Protein AF-0000000085125770 (afdb_homodimer)

Radius of gyration: 24.15 Å; Cα contacts (8 Å, |Δi|>4): 2231; chains: 2; bounding box: 53×68×69 Å

Secondary structure (DSSP, 8-state):
---TTS----GGGSTT-EEEEEEETTTTEEEEEEEEEEEEEEEEEE-SSS--EES-GGGSTTSS--EEEEEEEESSGGGGGGHHHHHHHHHHHTT-SEE-SSSEE----EEE---TTSS-TT----HHHHHHHHHT-BSSPPP-BSSGGGTT-EE--TT-GGG-EE-EEEEEEEEETTEEEEEEEEE--SSEEE-TTT--EEE-PBPTTSSSB--HHHHHHTTPPPPP--TTSB-EEEEEEESS---HHHHHHHHHHHHHHHHHHEES-S-TTB--EEEEEE----SS---HHHHHHHHHHHHHHHHHHHHHS---EE-TT--EE--HHHHHHT--/---TTS----GGGSTT-EEEEEEETTTTEEEEEEEEEEEEEEEEEE-SSS--EES-GGGSTTSS--EEEEEEEESSGGGGGGHHHHHHHHHHHTT-SEE-SSSEE----EEE---TTSS-TT----HHHHHHHHHT-BSSPPP-BSSGGGTT-EE--TT-GGG-EE-EEEEEEEEETTEEEEEEEEE--SSEEE-TTT--EEE-PBPTTSSSB--HHHHHHTTPPPPP--TTSB-EEEEEEESS---HHHHHHHHHHHHHHHHHHEES-S-TTB--EEEEEE----SS---HHHHHHHHHHHHHHHHHHHHHS---EE-TT--EE--HHHHHTT--

Organism: Delftia acidovorans (strain DSM 14801 / SPH-1) (NCBI:txid398578)

pLDDT: mean 94.51, std 9.27, range [26.94, 98.94]

Structure (mmCIF, N/CA/C/O backbone):
data_AF-0000000085125770-model_v1
#
loop_
_entity.id
_entity.type
_entity.pdbx_description
1 polymer 'Peptidase S58 DmpA'
#
loop_
_atom_site.group_PDB
_atom_site.id
_atom_site.type_symbol
_atom_site.label_atom_id
_atom_site.label_alt_id
_atom_site.label_comp_id
_atom_site.label_asym_id
_atom_site.label_entity_id
_atom_site.label_seq_id
_atom_site.pdbx_PDB_ins_code
_atom_site.Cartn_x
_atom_site.Cartn_y
_atom_site.Cartn_z
_atom_site.occupancy
_atom_site.B_iso_or_equiv
_atom_site.auth_seq_id
_atom_site.auth_comp_id
_atom_site.auth_asym_id
_atom_site.auth_atom_id
_atom_site.pdbx_PDB_model_num
ATOM 1 N N . MET A 1 1 ? 13.734 -2.236 18.234 1 26.94 1 MET A N 1
ATOM 2 C CA . MET A 1 1 ? 12.617 -1.308 18.125 1 26.94 1 MET A CA 1
ATOM 3 C C . MET A 1 1 ? 13.094 0.136 18.234 1 26.94 1 MET A C 1
ATOM 5 O O . MET A 1 1 ? 13.875 0.471 19.109 1 26.94 1 MET A O 1
ATOM 9 N N . PRO A 1 2 ? 13.25 0.924 17.25 1 35.31 2 PRO A N 1
ATOM 10 C CA . PRO A 1 2 ? 13.672 2.18 17.875 1 35.31 2 PRO A CA 1
ATOM 11 C C . PRO A 1 2 ? 12.938 2.451 19.188 1 35.31 2 PRO A C 1
ATOM 13 O O . PRO A 1 2 ? 11.789 2.02 19.359 1 35.31 2 PRO A O 1
ATOM 16 N N . SER A 1 3 ? 13.43 2.473 20.281 1 34.69 3 SER A N 1
ATOM 17 C CA . SER A 1 3 ? 12.875 2.85 21.578 1 34.69 3 SER A CA 1
ATOM 18 C C . SER A 1 3 ? 11.859 3.977 21.438 1 34.69 3 SER A C 1
ATOM 20 O O . SER A 1 3 ? 12.07 4.918 20.672 1 34.69 3 SER A O 1
ATOM 22 N N . THR A 1 4 ? 10.484 3.785 21.578 1 41.53 4 THR A N 1
ATOM 23 C CA . THR A 1 4 ? 9.555 4.863 21.875 1 41.53 4 THR A CA 1
ATOM 24 C C . THR A 1 4 ? 10.281 6.055 22.484 1 41.53 4 THR A C 1
ATOM 26 O O . THR A 1 4 ? 9.727 7.148 22.578 1 41.53 4 THR A O 1
ATOM 29 N N . ASP A 1 5 ? 11.367 5.75 23.078 1 47.06 5 ASP A N 1
ATOM 30 C CA . ASP A 1 5 ? 12.055 6.762 23.875 1 47.06 5 ASP A CA 1
ATOM 31 C C . ASP A 1 5 ? 12.883 7.691 22.984 1 47.06 5 ASP A C 1
ATOM 33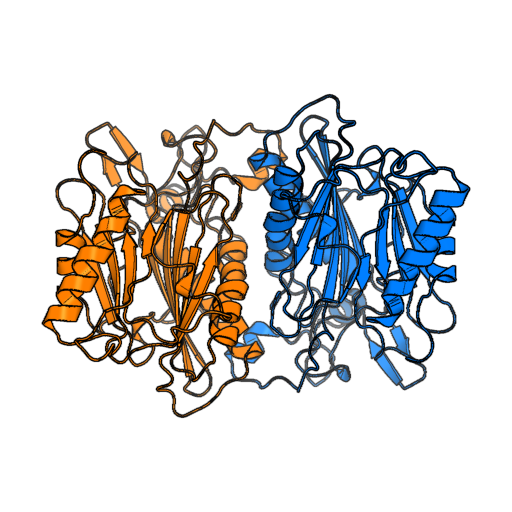 O O . ASP A 1 5 ? 13.398 8.711 23.453 1 47.06 5 ASP A O 1
ATOM 37 N N . SER A 1 6 ? 13.055 7.215 21.641 1 63.78 6 SER A N 1
ATOM 38 C CA . SER A 1 6 ? 13.93 8.047 20.828 1 63.78 6 SER A CA 1
ATOM 39 C C . SER A 1 6 ? 13.141 9.148 20.109 1 63.78 6 SER A C 1
ATOM 41 O O . SER A 1 6 ? 11.938 9.008 19.906 1 63.78 6 SER A O 1
ATOM 43 N N . ASP A 1 7 ? 13.57 10.297 20.078 1 82.44 7 ASP A N 1
ATOM 44 C CA . ASP A 1 7 ? 13.039 11.461 19.375 1 82.44 7 ASP A CA 1
ATOM 45 C C . ASP A 1 7 ? 12.523 11.086 18 1 82.44 7 ASP A C 1
ATOM 47 O O . ASP A 1 7 ? 13.297 10.727 17.109 1 82.44 7 ASP A O 1
ATOM 51 N N . PRO A 1 8 ? 11.133 11.039 17.875 1 91.06 8 PRO A N 1
ATOM 52 C CA . PRO A 1 8 ? 10.578 10.648 16.578 1 91.06 8 PRO A CA 1
ATOM 53 C C . PRO A 1 8 ? 10.898 11.648 15.469 1 91.06 8 PRO A C 1
ATOM 55 O O . PRO A 1 8 ? 10.578 11.414 14.297 1 91.06 8 PRO A O 1
ATOM 58 N N . GLY A 1 9 ? 11.539 12.766 15.883 1 96.62 9 GLY A N 1
ATOM 59 C CA . GLY A 1 9 ? 11.789 13.812 14.906 1 96.62 9 GLY A CA 1
ATOM 60 C C . GLY A 1 9 ? 10.523 14.492 14.43 1 96.62 9 GLY A C 1
ATOM 61 O O . GLY A 1 9 ? 9.508 14.484 15.117 1 96.62 9 GLY A O 1
ATOM 62 N N . SER A 1 10 ? 10.664 15.328 13.422 1 98.56 10 SER A N 1
ATOM 63 C CA . SER A 1 10 ? 9.555 16.031 12.781 1 98.56 10 SER A CA 1
ATOM 64 C C . SER A 1 10 ? 9.883 16.391 11.336 1 98.56 10 SER A C 1
ATOM 66 O O . SER A 1 10 ? 11.047 16.406 10.945 1 98.56 10 SER A O 1
ATOM 68 N N . ILE A 1 11 ? 8.859 16.625 10.602 1 98.88 11 ILE A N 1
ATOM 69 C CA . ILE A 1 11 ? 9.023 16.953 9.195 1 98.88 11 ILE A CA 1
ATOM 70 C C . ILE A 1 11 ? 9.836 18.234 9.062 1 98.88 11 ILE A C 1
ATOM 72 O O . ILE A 1 11 ? 10.547 18.438 8.07 1 98.88 11 ILE A O 1
ATOM 76 N N . THR A 1 12 ? 9.852 19.094 10.039 1 98.88 12 THR A N 1
ATOM 77 C CA . THR A 1 12 ? 10.539 20.375 9.961 1 98.88 12 THR A CA 1
ATOM 78 C C . THR A 1 12 ? 12.039 20.188 10.141 1 98.88 12 THR A C 1
ATOM 80 O O . THR A 1 12 ? 12.805 21.156 10.023 1 98.88 12 THR A O 1
ATOM 83 N N . ARG A 1 13 ? 12.445 18.969 10.43 1 98.69 13 ARG A N 1
ATOM 84 C CA . ARG A 1 13 ? 13.875 18.688 10.406 1 98.69 13 ARG A CA 1
ATOM 85 C C . ARG A 1 13 ? 14.406 18.609 8.977 1 98.69 13 ARG A C 1
ATOM 87 O O . ARG A 1 13 ? 15.617 18.625 8.758 1 98.69 13 ARG A O 1
ATOM 94 N N . VAL A 1 14 ? 13.562 18.469 8.023 1 98.88 14 VAL A N 1
ATOM 95 C CA . VAL A 1 14 ? 13.953 18.547 6.621 1 98.88 14 VAL A CA 1
ATOM 96 C C . VAL A 1 14 ? 14.305 20 6.266 1 98.88 14 VAL A C 1
ATOM 98 O O . VAL A 1 14 ? 13.477 20.891 6.43 1 98.88 14 VAL A O 1
ATOM 101 N N . GLN A 1 15 ? 15.453 20.203 5.758 1 98.69 15 GLN A N 1
ATOM 102 C CA . GLN A 1 15 ? 15.875 21.562 5.418 1 98.69 15 GLN A CA 1
ATOM 103 C C . GLN A 1 15 ? 14.922 22.203 4.422 1 98.69 15 GLN A C 1
ATOM 105 O O . GLN A 1 15 ? 14.602 21.609 3.389 1 98.69 15 GLN A O 1
ATOM 110 N N . GLY A 1 16 ? 14.445 23.422 4.773 1 98.81 16 GLY A N 1
ATOM 111 C CA . GLY A 1 16 ? 13.625 24.188 3.85 1 98.81 16 GLY A CA 1
ATOM 112 C C . GLY A 1 16 ? 12.133 24 4.078 1 98.81 16 GLY A C 1
ATOM 113 O O . GLY A 1 16 ? 11.312 24.625 3.398 1 98.81 16 GLY A O 1
ATOM 114 N N . ILE A 1 17 ? 11.773 23.188 5.098 1 98.94 17 ILE A N 1
ATOM 115 C CA . ILE A 1 17 ? 10.367 22.891 5.332 1 98.94 17 ILE A CA 1
ATOM 116 C C . ILE A 1 17 ? 9.883 23.625 6.578 1 98.94 17 ILE A C 1
ATOM 118 O O . ILE A 1 17 ? 10.562 23.641 7.605 1 98.94 17 ILE A O 1
ATOM 122 N N . GLU A 1 18 ? 8.781 24.266 6.461 1 98.94 18 GLU A N 1
ATOM 123 C CA . GLU A 1 18 ? 8.07 24.891 7.578 1 98.94 18 GLU A CA 1
ATOM 124 C C . GLU A 1 18 ? 6.641 24.359 7.68 1 98.94 18 GLU A C 1
ATOM 126 O O . GLU A 1 18 ? 6.055 23.938 6.68 1 98.94 18 GLU A O 1
ATOM 131 N N . VAL A 1 19 ? 6.117 24.312 8.891 1 98.94 19 VAL A N 1
ATOM 132 C CA . VAL A 1 19 ? 4.742 23.875 9.102 1 98.94 19 VAL A CA 1
ATOM 133 C C . VAL A 1 19 ? 3.98 24.922 9.906 1 98.94 19 VAL A C 1
ATOM 135 O O . VAL A 1 19 ? 4.527 25.516 10.836 1 98.94 19 VAL A O 1
ATOM 138 N N . GLY A 1 20 ? 2.793 25.219 9.531 1 98.94 20 GLY A N 1
ATOM 139 C CA . GLY A 1 20 ? 1.878 26.062 10.273 1 98.94 20 GLY A CA 1
ATOM 140 C C . GLY A 1 20 ? 0.488 25.469 10.406 1 98.94 20 GLY A C 1
ATOM 141 O O . GLY A 1 20 ? -0.023 24.859 9.469 1 98.94 20 GLY A O 1
ATOM 142 N N . HIS A 1 21 ? -0.118 25.688 11.57 1 98.88 21 HIS A N 1
ATOM 143 C CA . HIS A 1 21 ? -1.481 25.25 11.836 1 98.88 21 HIS A CA 1
ATOM 144 C C . HIS A 1 21 ? -2.422 26.422 12.023 1 98.88 21 HIS A C 1
ATOM 146 O O . HIS A 1 21 ? -2.02 27.469 12.539 1 98.88 21 HIS A O 1
ATOM 152 N N . HIS A 1 22 ? -3.607 26.281 11.57 1 98.88 22 HIS A N 1
ATOM 153 C CA . HIS A 1 22 ? -4.75 27.031 12.062 1 98.88 22 HIS A CA 1
ATOM 154 C C . HIS A 1 22 ? -5.828 26.109 12.617 1 98.88 22 HIS A C 1
ATOM 156 O O . HIS A 1 22 ? -6.312 25.219 11.922 1 98.88 22 HIS A O 1
ATOM 162 N N . THR A 1 23 ? -6.148 26.297 13.859 1 98.56 23 THR A N 1
ATOM 163 C CA . THR A 1 23 ? -7.215 25.547 14.523 1 98.56 23 THR A CA 1
ATOM 164 C C . THR A 1 23 ? -8.398 26.469 14.844 1 98.56 23 THR A C 1
ATOM 166 O O . THR A 1 23 ? -8.234 27.484 15.516 1 98.56 23 THR A O 1
ATOM 169 N N . ASP A 1 24 ? -9.586 26.078 14.328 1 96.5 24 ASP A N 1
ATOM 170 C CA . ASP A 1 24 ? -10.766 26.906 14.531 1 96.5 24 ASP A CA 1
ATOM 171 C C . ASP A 1 24 ? -11.312 26.75 15.953 1 96.5 24 ASP A C 1
ATOM 173 O O . ASP A 1 24 ? -11.578 25.625 16.391 1 96.5 24 ASP A O 1
ATOM 177 N N . ALA A 1 25 ? -11.586 27.75 16.688 1 90 25 ALA A N 1
ATOM 178 C CA . ALA A 1 25 ? -12.008 27.719 18.078 1 90 25 ALA A CA 1
ATOM 179 C C . ALA A 1 25 ? -13.5 27.453 18.203 1 90 25 ALA A C 1
ATOM 181 O O . ALA A 1 25 ? -13.992 27.094 19.281 1 90 25 ALA A O 1
ATOM 182 N N . ARG A 1 26 ? -14.242 27.609 17.156 1 93.5 26 ARG A N 1
ATOM 183 C CA . ARG A 1 26 ? -15.695 27.531 17.219 1 93.5 26 ARG A CA 1
ATOM 184 C C . ARG A 1 26 ? -16.172 26.078 17.188 1 93.5 26 ARG A C 1
ATOM 186 O O . ARG A 1 26 ? -17.25 25.766 17.688 1 93.5 26 ARG A O 1
ATOM 193 N N . ARG A 1 27 ? -15.344 25.188 16.547 1 93.31 27 ARG A N 1
ATOM 194 C CA . ARG A 1 27 ? -15.586 23.734 16.547 1 93.31 27 ARG A CA 1
ATOM 195 C C . ARG A 1 27 ? -14.305 22.969 16.234 1 93.31 27 ARG A C 1
ATOM 197 O O . ARG A 1 27 ? -13.336 23.547 15.727 1 93.31 27 ARG A O 1
ATOM 204 N N . PRO A 1 28 ? -14.242 21.75 16.469 1 96.44 28 PRO A N 1
ATOM 205 C CA . PRO A 1 28 ? -13.031 20.969 16.188 1 96.44 28 PRO A CA 1
ATOM 206 C C . PRO A 1 28 ? -12.75 20.812 14.695 1 96.44 28 PRO A C 1
ATOM 208 O O . PRO A 1 28 ? -13.234 19.859 14.07 1 96.44 28 PRO A O 1
ATOM 211 N N . THR A 1 29 ? -12.062 21.719 14.141 1 98 29 THR A N 1
ATOM 212 C CA . THR A 1 29 ? -11.609 21.703 12.75 1 98 29 THR A CA 1
ATOM 213 C C . THR A 1 29 ? -10.406 22.625 12.562 1 98 29 THR A C 1
ATOM 215 O O . THR A 1 29 ? -10 23.328 13.492 1 98 29 THR A O 1
ATOM 218 N N . GLY A 1 30 ? -9.805 22.547 11.406 1 98.69 30 GLY A N 1
ATOM 219 C CA . GLY A 1 30 ? -8.641 23.375 11.117 1 98.69 30 GLY A CA 1
ATOM 220 C C . GLY A 1 30 ? -7.926 22.984 9.844 1 98.69 30 GLY A C 1
ATOM 221 O O . GLY A 1 30 ? -8.43 22.156 9.07 1 98.69 30 GLY A O 1
ATOM 222 N N . CYS A 1 31 ? -6.766 23.672 9.594 1 98.88 31 CYS A N 1
ATOM 223 C CA . CYS A 1 31 ? -5.934 23.359 8.438 1 98.88 31 CYS A CA 1
ATOM 224 C C . CYS A 1 31 ? -4.453 23.5 8.781 1 98.88 31 CYS A C 1
ATOM 226 O O . CYS A 1 31 ? -4.098 24.109 9.789 1 98.88 31 CYS A O 1
ATOM 228 N N . THR A 1 32 ? -3.65 22.828 8.062 1 98.94 32 THR A N 1
ATOM 229 C CA . THR A 1 32 ? -2.203 22.781 8.242 1 98.94 32 THR A CA 1
ATOM 230 C C . THR A 1 32 ? -1.49 23 6.91 1 98.94 32 THR A C 1
ATOM 232 O O . THR A 1 32 ? -1.845 22.391 5.898 1 98.94 32 THR A O 1
ATOM 235 N N . VAL A 1 33 ? -0.541 23.891 6.902 1 98.94 33 VAL A N 1
ATOM 236 C CA . VAL A 1 33 ? 0.247 24.125 5.695 1 98.94 33 VAL A CA 1
ATOM 237 C C . VAL A 1 33 ? 1.666 23.594 5.895 1 98.94 33 VAL A C 1
ATOM 239 O O . VAL A 1 33 ? 2.236 23.719 6.98 1 98.94 33 VAL A O 1
ATOM 242 N N . VAL A 1 34 ? 2.207 22.906 4.969 1 98.94 34 VAL A N 1
ATOM 243 C CA . VAL A 1 34 ? 3.633 22.609 4.84 1 98.94 34 VAL A CA 1
ATOM 244 C C . VAL A 1 34 ? 4.246 23.516 3.77 1 98.94 34 VAL A C 1
ATOM 246 O O . VAL A 1 34 ? 3.922 23.391 2.586 1 98.94 34 VAL A O 1
ATOM 249 N N . LEU A 1 35 ? 5.133 24.344 4.219 1 98.81 35 LEU A N 1
ATOM 250 C CA . LEU A 1 35 ? 5.703 25.359 3.342 1 98.81 35 LEU A CA 1
ATOM 251 C C . LEU A 1 35 ? 7.105 24.969 2.893 1 98.81 35 LEU A C 1
ATOM 253 O O . LEU A 1 35 ? 7.895 24.453 3.688 1 98.81 35 LEU A O 1
ATOM 257 N N . ALA A 1 36 ? 7.355 25.125 1.653 1 98.56 36 ALA A N 1
ATOM 258 C CA . ALA A 1 36 ? 8.688 25.156 1.062 1 98.56 36 ALA A CA 1
ATOM 259 C C . ALA A 1 36 ? 8.938 26.484 0.342 1 98.56 36 ALA A C 1
ATOM 261 O O . ALA A 1 36 ? 8.828 26.562 -0.884 1 98.56 36 ALA A O 1
ATOM 262 N N . ARG A 1 37 ? 9.438 27.484 1.025 1 96.56 37 ARG A N 1
ATOM 263 C CA . ARG A 1 37 ? 9.531 28.844 0.509 1 96.56 37 ARG A CA 1
ATOM 264 C C . ARG A 1 37 ? 10.43 28.906 -0.725 1 96.56 37 ARG A C 1
ATOM 266 O O . ARG A 1 37 ? 10.148 29.641 -1.67 1 96.56 37 ARG A O 1
ATOM 273 N N . GLY A 1 38 ? 11.492 28.172 -0.736 1 96.5 38 GLY A N 1
ATOM 274 C CA . GLY A 1 38 ? 12.422 28.156 -1.848 1 96.5 38 GLY A CA 1
ATOM 275 C C . GLY A 1 38 ? 11.961 27.281 -3.002 1 96.5 38 GLY A C 1
ATOM 276 O O . GLY A 1 38 ? 12.656 27.156 -4.016 1 96.5 38 GLY A O 1
ATOM 277 N N . GLY A 1 39 ? 10.844 26.703 -2.871 1 97.69 39 GLY A N 1
ATOM 278 C CA . GLY A 1 39 ? 10.375 25.734 -3.854 1 97.69 39 GLY A CA 1
ATOM 279 C C . GLY A 1 39 ? 10.859 24.328 -3.584 1 97.69 39 GLY A C 1
ATOM 280 O O . GLY A 1 39 ? 11.953 24.141 -3.045 1 97.69 39 GLY A O 1
ATOM 281 N N . ALA A 1 40 ? 10.008 23.375 -3.941 1 98.44 40 ALA A N 1
ATOM 282 C CA . ALA A 1 40 ? 10.352 21.969 -3.84 1 98.44 40 ALA A CA 1
ATOM 283 C C . ALA A 1 40 ? 9.805 21.172 -5.023 1 98.44 40 ALA A C 1
ATOM 285 O O . ALA A 1 40 ? 8.719 21.484 -5.531 1 98.44 40 ALA A O 1
ATOM 286 N N . VAL A 1 41 ? 10.578 20.219 -5.469 1 98.25 41 VAL A N 1
ATOM 287 C CA . VAL A 1 41 ? 10.008 19.266 -6.418 1 98.25 41 VAL A CA 1
ATOM 288 C C . VAL A 1 41 ? 8.82 18.547 -5.789 1 98.25 41 VAL A C 1
ATOM 290 O O . VAL A 1 41 ? 8.891 18.094 -4.645 1 98.25 41 VAL A O 1
ATOM 293 N N . GLY A 1 42 ? 7.691 18.453 -6.527 1 97.62 42 GLY A N 1
ATOM 294 C CA . GLY A 1 42 ? 6.48 17.906 -5.941 1 97.62 42 GLY A CA 1
ATOM 295 C C . GLY A 1 42 ? 6.004 16.641 -6.621 1 97.62 42 GLY A C 1
ATOM 296 O O . GLY A 1 42 ? 6.172 16.484 -7.832 1 97.62 42 GLY A O 1
ATOM 297 N N . GLY A 1 43 ? 5.469 15.719 -5.883 1 97.62 43 GLY A N 1
ATOM 298 C CA . GLY A 1 43 ? 4.75 14.539 -6.324 1 97.62 43 GLY A CA 1
ATOM 299 C C . GLY A 1 43 ? 3.529 14.227 -5.477 1 97.62 43 GLY A C 1
ATOM 300 O O . GLY A 1 43 ? 3.326 14.836 -4.426 1 97.62 43 GLY A O 1
ATOM 301 N N . CYS A 1 44 ? 2.738 13.367 -5.949 1 97.44 44 CYS A N 1
ATOM 302 C CA . CYS A 1 44 ? 1.521 13 -5.238 1 97.44 44 CYS A CA 1
ATOM 303 C C . CYS A 1 44 ? 1.057 11.602 -5.633 1 97.44 44 CYS A C 1
ATOM 305 O O . CYS A 1 44 ? 1.376 11.125 -6.723 1 97.44 44 CYS A O 1
ATOM 307 N N . ASP A 1 45 ? 0.443 10.938 -4.766 1 97.25 45 ASP A N 1
ATOM 308 C CA . ASP A 1 45 ? -0.266 9.695 -5.047 1 97.25 45 ASP A CA 1
ATOM 309 C C . ASP A 1 45 ? -1.564 9.609 -4.246 1 97.25 45 ASP A C 1
ATOM 311 O O . ASP A 1 45 ? -1.581 9.898 -3.049 1 97.25 45 ASP A O 1
ATOM 315 N N . VAL A 1 46 ? -2.619 9.266 -4.902 1 95.5 46 VAL A N 1
ATOM 316 C CA . VAL A 1 46 ? -3.936 9.062 -4.305 1 95.5 46 VAL A CA 1
ATOM 317 C C . VAL A 1 46 ? -4.293 7.582 -4.324 1 95.5 46 VAL A C 1
ATOM 319 O O . VAL A 1 46 ? -4.324 6.957 -5.387 1 95.5 46 VAL A O 1
ATOM 322 N N . ARG A 1 47 ? -4.605 7.062 -3.199 1 92.94 47 ARG A N 1
ATOM 323 C CA . ARG A 1 47 ? -4.871 5.629 -3.146 1 92.94 47 ARG A CA 1
ATOM 324 C C . ARG A 1 47 ? -6.301 5.352 -2.693 1 92.94 47 ARG A C 1
ATOM 326 O O . ARG A 1 47 ? -6.855 4.293 -2.988 1 92.94 47 ARG A O 1
ATOM 333 N N . GLY A 1 48 ? -6.836 6.25 -1.933 1 85.5 48 GLY A N 1
ATOM 334 C CA . GLY A 1 48 ? -8.25 6.109 -1.625 1 85.5 48 GLY A CA 1
ATOM 335 C C . GLY A 1 48 ? -9.148 6.371 -2.818 1 85.5 48 GLY A C 1
ATOM 336 O O . GLY A 1 48 ? -8.711 6.93 -3.824 1 85.5 48 GLY A O 1
ATOM 337 N N . ALA A 1 49 ? -10.375 5.977 -2.646 1 84.75 49 ALA A N 1
ATOM 338 C CA . ALA A 1 49 ? -11.273 6.023 -3.793 1 84.75 49 ALA A CA 1
ATOM 339 C C . ALA A 1 49 ? -12.141 7.281 -3.756 1 84.75 49 ALA A C 1
ATOM 341 O O . ALA A 1 49 ? -12.922 7.531 -4.68 1 84.75 49 ALA A O 1
ATOM 342 N N . ALA A 1 50 ? -12.031 8.055 -2.707 1 84.06 50 ALA A N 1
ATOM 343 C CA . ALA A 1 50 ? -12.859 9.25 -2.604 1 84.06 50 ALA A CA 1
ATOM 344 C C . ALA A 1 50 ? -12.039 10.453 -2.141 1 84.06 50 ALA A C 1
ATOM 346 O O . ALA A 1 50 ? -12.367 11.094 -1.138 1 84.06 50 ALA A O 1
ATOM 347 N N . PRO A 1 51 ? -11.109 10.836 -2.879 1 86.31 51 PRO A N 1
ATOM 348 C CA . PRO A 1 51 ? -10.234 11.938 -2.473 1 86.31 51 PRO A CA 1
ATOM 349 C C . PRO A 1 51 ? -10.883 13.305 -2.668 1 86.31 51 PRO A C 1
ATOM 351 O O . PRO A 1 51 ? -11.719 13.477 -3.564 1 86.31 51 PRO A O 1
ATOM 354 N N . GLY A 1 52 ? -10.594 14.266 -1.825 1 93.19 52 GLY A N 1
ATOM 355 C CA . GLY A 1 52 ? -10.789 15.695 -2.023 1 93.19 52 GLY A CA 1
ATOM 356 C C . GLY A 1 52 ? -9.484 16.453 -2.191 1 93.19 52 GLY A C 1
ATOM 357 O O . GLY A 1 52 ? -8.773 16.703 -1.216 1 93.19 52 GLY A O 1
ATOM 358 N N . THR A 1 53 ? -9.258 16.812 -3.512 1 95.38 53 THR A N 1
ATOM 359 C CA . THR A 1 53 ? -7.93 17.359 -3.758 1 95.38 53 THR A CA 1
ATOM 360 C C . THR A 1 53 ? -8.008 18.594 -4.645 1 95.38 53 THR A C 1
ATOM 362 O O . THR A 1 53 ? -9.047 18.859 -5.254 1 95.38 53 THR A O 1
ATOM 365 N N . ARG A 1 54 ? -7.016 19.344 -4.555 1 94.38 54 ARG A N 1
ATOM 366 C CA . ARG A 1 54 ? -6.766 20.516 -5.395 1 94.38 54 ARG A CA 1
ATOM 367 C C . ARG A 1 54 ? -5.379 20.453 -6.016 1 94.38 54 ARG A C 1
ATOM 369 O O . ARG A 1 54 ? -4.387 20.219 -5.32 1 94.38 54 ARG A O 1
ATOM 376 N N . GLU A 1 55 ? -5.266 20.578 -7.387 1 94.38 55 GLU A N 1
ATOM 377 C CA . GLU A 1 55 ? -4.055 20.812 -8.172 1 94.38 55 GLU A CA 1
ATOM 378 C C . GLU A 1 55 ? -3.129 19.609 -8.117 1 94.38 55 GLU A C 1
ATOM 380 O O . GLU A 1 55 ? -1.904 19.75 -8.117 1 94.38 55 GLU A O 1
ATOM 385 N N . THR A 1 56 ? -3.713 18.375 -7.996 1 94.31 56 THR A N 1
ATOM 386 C CA . THR A 1 56 ? -2.885 17.172 -7.957 1 94.31 56 THR A CA 1
ATOM 387 C C . THR A 1 56 ? -2.469 16.75 -9.367 1 94.31 56 THR A C 1
ATOM 389 O O . THR A 1 56 ? -1.41 16.156 -9.547 1 94.31 56 THR A O 1
ATOM 392 N N . ASP A 1 57 ? -3.262 17.156 -10.336 1 89.12 57 ASP A N 1
ATOM 393 C CA . ASP A 1 57 ? -2.943 16.766 -11.703 1 89.12 57 ASP A CA 1
ATOM 394 C C . ASP A 1 57 ? -1.609 17.359 -12.148 1 89.12 57 ASP A C 1
ATOM 396 O O . ASP A 1 57 ? -0.852 16.734 -12.883 1 89.12 57 ASP A O 1
ATOM 400 N N . LEU A 1 58 ? -1.382 18.547 -11.711 1 91.88 58 LEU A N 1
ATOM 401 C CA . LEU A 1 58 ? -0.171 19.266 -12.102 1 91.88 58 LEU A CA 1
ATOM 402 C C . LEU A 1 58 ? 1.074 18.516 -11.641 1 91.88 58 LEU A C 1
ATOM 404 O O . LEU A 1 58 ? 2.146 18.656 -12.234 1 91.88 58 LEU A O 1
ATOM 408 N N . LEU A 1 59 ? 0.947 17.672 -10.641 1 94.81 59 LEU A N 1
ATOM 409 C CA . LEU A 1 59 ? 2.08 17 -10.008 1 94.81 59 LEU A CA 1
ATOM 410 C C . LEU A 1 59 ? 2.451 15.727 -10.758 1 94.81 59 LEU A C 1
ATOM 412 O O . LEU A 1 59 ? 3.521 15.156 -10.539 1 94.81 59 LEU A O 1
ATOM 416 N N . HIS A 1 60 ? 1.566 15.359 -11.68 1 93.31 60 HIS A N 1
ATOM 417 C CA . HIS A 1 60 ? 1.905 14.188 -12.477 1 93.31 60 HIS A CA 1
ATOM 418 C C . HIS A 1 60 ? 3.268 14.352 -13.141 1 93.31 60 HIS A C 1
ATOM 420 O O . HIS A 1 60 ? 3.582 15.422 -13.672 1 93.31 60 HIS A O 1
ATOM 426 N N . PRO A 1 61 ? 4.062 13.273 -13.18 1 92.31 61 PRO A N 1
ATOM 427 C CA . PRO A 1 61 ? 5.445 13.391 -13.648 1 92.31 61 PRO A CA 1
ATOM 428 C C . PRO A 1 61 ? 5.547 13.875 -15.094 1 92.31 61 PRO A C 1
ATOM 430 O O . PRO A 1 61 ? 6.562 14.445 -15.484 1 92.31 61 PRO A O 1
ATOM 433 N N . SER A 1 62 ? 4.512 13.703 -15.852 1 89.56 62 SER A N 1
ATOM 434 C CA . SER A 1 62 ? 4.559 14.07 -17.266 1 89.56 62 SER A CA 1
ATOM 435 C C . SER A 1 62 ? 4.234 15.547 -17.469 1 89.56 62 SER A C 1
ATOM 437 O O . SER A 1 62 ? 4.344 16.078 -18.578 1 89.56 62 SER A O 1
ATOM 439 N N . ASN A 1 63 ? 3.842 16.281 -16.422 1 87.12 63 ASN A N 1
ATOM 440 C CA . ASN A 1 63 ? 3.418 17.672 -16.562 1 87.12 63 ASN A CA 1
ATOM 441 C C . ASN A 1 63 ? 4.551 18.641 -16.25 1 87.12 63 ASN A C 1
ATOM 443 O O . ASN A 1 63 ? 5.504 18.297 -15.555 1 87.12 63 ASN A O 1
ATOM 447 N N . LEU A 1 64 ? 4.473 19.797 -16.641 1 85.56 64 LEU A N 1
ATOM 448 C CA . LEU A 1 64 ? 5.582 20.719 -16.859 1 85.56 64 LEU A CA 1
ATOM 449 C C . LEU A 1 64 ? 6.043 21.328 -15.539 1 85.56 64 LEU A C 1
ATOM 451 O O . LEU A 1 64 ? 7.242 21.531 -15.328 1 85.56 64 LEU A O 1
ATOM 455 N N . VAL A 1 65 ? 5.137 21.625 -14.633 1 86.81 65 VAL A N 1
ATOM 456 C CA . VAL A 1 65 ? 5.473 22.375 -13.43 1 86.81 65 VAL A CA 1
ATOM 457 C C . VAL A 1 65 ? 6.305 21.516 -12.484 1 86.81 65 VAL A C 1
ATOM 459 O O . VAL A 1 65 ? 5.871 20.438 -12.078 1 86.81 65 VAL A O 1
ATOM 462 N N . GLN A 1 66 ? 7.383 22.031 -12.094 1 89.69 66 GLN A N 1
ATOM 463 C CA . GLN A 1 66 ? 8.359 21.219 -11.367 1 89.69 66 GLN A CA 1
ATOM 464 C C . GLN A 1 66 ? 8.281 21.469 -9.867 1 89.69 66 GLN A C 1
ATOM 466 O O . GLN A 1 66 ? 8.594 20.594 -9.062 1 89.69 66 GLN A O 1
ATOM 471 N N . GLN A 1 67 ? 7.879 22.703 -9.547 1 94.44 67 GLN A N 1
ATOM 472 C CA . GLN A 1 67 ? 8.031 23.078 -8.141 1 94.44 67 GLN A CA 1
ATOM 473 C C . GLN A 1 67 ? 6.688 23.406 -7.512 1 94.44 67 GLN A C 1
ATOM 475 O O . GLN A 1 67 ? 5.789 23.922 -8.188 1 94.44 67 GLN A O 1
ATOM 480 N N . VAL A 1 68 ? 6.625 23.125 -6.277 1 97.31 68 VAL A N 1
ATOM 481 C CA . VAL A 1 68 ? 5.523 23.516 -5.406 1 97.31 68 VAL A CA 1
ATOM 482 C C . VAL A 1 68 ? 6.043 24.391 -4.277 1 97.31 68 VAL A C 1
ATOM 484 O O . VAL A 1 68 ? 7.23 24.344 -3.939 1 97.31 68 VAL A O 1
ATOM 487 N N . HIS A 1 69 ? 5.145 25.188 -3.76 1 98.62 69 HIS A N 1
ATOM 488 C CA . HIS A 1 69 ? 5.582 26.156 -2.754 1 98.62 69 HIS A CA 1
ATOM 489 C C . HIS A 1 69 ? 4.941 25.859 -1.4 1 98.62 69 HIS A C 1
ATOM 491 O O . HIS A 1 69 ? 5.426 26.328 -0.367 1 98.62 69 HIS A O 1
ATOM 497 N N . ALA A 1 70 ? 3.867 25.141 -1.452 1 98.75 70 ALA A N 1
ATOM 498 C CA . ALA A 1 70 ? 3.199 24.688 -0.237 1 98.75 70 ALA A CA 1
ATOM 499 C C . ALA A 1 70 ? 2.262 23.516 -0.534 1 98.75 70 ALA A C 1
ATOM 501 O O . ALA A 1 70 ? 1.878 23.297 -1.686 1 98.75 70 ALA A O 1
ATOM 502 N N . VAL A 1 71 ? 1.955 22.75 0.454 1 98.88 71 VAL A N 1
ATOM 503 C CA . VAL A 1 71 ? 0.849 21.797 0.455 1 98.88 71 VAL A CA 1
ATOM 504 C C . VAL A 1 71 ? -0.119 22.141 1.588 1 98.88 71 VAL A C 1
ATOM 506 O O . VAL A 1 71 ? 0.299 22.344 2.729 1 98.88 71 VAL A O 1
ATOM 509 N N . MET A 1 72 ? -1.398 22.281 1.252 1 98.94 72 MET A N 1
ATOM 510 C CA . MET A 1 72 ? -2.434 22.562 2.242 1 98.94 72 MET A CA 1
ATOM 511 C C . MET A 1 72 ? -3.223 21.312 2.586 1 98.94 72 MET A C 1
ATOM 513 O O . MET A 1 72 ? -3.744 20.641 1.696 1 98.94 72 MET A O 1
ATOM 517 N N . LEU A 1 73 ? -3.221 20.953 3.844 1 98.88 73 LEU A N 1
ATOM 518 C CA . LEU A 1 73 ? -4.09 19.922 4.395 1 98.88 73 LEU A CA 1
ATOM 519 C C . LEU A 1 73 ? -5.203 20.531 5.234 1 98.88 73 LEU A C 1
ATOM 521 O O . LEU A 1 73 ? -4.949 21.391 6.082 1 98.88 73 LEU A O 1
ATOM 525 N N . SER A 1 74 ? -6.453 20.062 5.023 1 98.69 74 SER A N 1
ATOM 526 C CA . SER A 1 74 ? -7.523 20.797 5.699 1 98.69 74 SER A CA 1
ATOM 527 C C . SER A 1 74 ? -8.672 19.859 6.07 1 98.69 74 SER A C 1
ATOM 529 O O . SER A 1 74 ? -8.898 18.844 5.398 1 98.69 74 SER A O 1
ATOM 531 N N . GLY A 1 75 ? -9.266 20.219 7.246 1 97.75 75 GLY A N 1
ATOM 532 C CA . GLY A 1 75 ? -10.602 19.703 7.469 1 97.75 75 GLY A CA 1
ATOM 533 C C . GLY A 1 75 ? -11.656 20.406 6.633 1 97.75 75 GLY A C 1
ATOM 534 O O . GLY A 1 75 ? -11.328 21.188 5.742 1 97.75 75 GLY A O 1
ATOM 535 N N . GLY A 1 76 ? -12.945 19.969 6.844 1 95.56 76 GLY A N 1
ATOM 536 C CA . GLY A 1 76 ? -14.039 20.688 6.195 1 95.56 76 GLY A CA 1
ATOM 537 C C . GLY A 1 76 ? -14.484 20.031 4.898 1 95.56 76 GLY A C 1
ATOM 538 O O . GLY A 1 76 ? -15.328 20.594 4.184 1 95.56 76 GLY A O 1
ATOM 539 N N . SER A 1 77 ? -13.93 18.859 4.652 1 94.12 77 SER A N 1
ATOM 540 C CA . SER A 1 77 ? -14.258 18.203 3.389 1 94.12 77 SER A CA 1
ATOM 541 C C . SER A 1 77 ? -13.977 19.125 2.205 1 94.12 77 SER A C 1
ATOM 543 O O . SER A 1 77 ? -13.023 19.906 2.234 1 94.12 77 SER A O 1
ATOM 545 N N . ALA A 1 78 ? -14.758 19.016 1.15 1 92.38 78 ALA A N 1
ATOM 546 C CA . ALA A 1 78 ? -14.445 19.703 -0.099 1 92.38 78 ALA A CA 1
ATOM 547 C C . ALA A 1 78 ? -14.406 21.219 0.102 1 92.38 78 ALA A C 1
ATOM 549 O O . ALA A 1 78 ? -13.664 21.922 -0.578 1 92.38 78 ALA A O 1
ATOM 550 N N . TRP A 1 79 ? -15.148 21.734 1.071 1 94.31 79 TRP A N 1
ATOM 551 C CA . TRP A 1 79 ? -15.141 23.172 1.331 1 94.31 79 TRP A CA 1
ATOM 552 C C . TRP A 1 79 ? -13.789 23.641 1.851 1 94.31 79 TRP A C 1
ATOM 554 O O . TRP A 1 79 ? -13.375 24.766 1.613 1 94.31 79 TRP A O 1
ATOM 564 N N . GLY A 1 80 ? -13.102 22.688 2.512 1 96.81 80 GLY A N 1
ATOM 565 C CA . GLY A 1 80 ? -11.805 23 3.092 1 96.81 80 GLY A CA 1
ATOM 566 C C . GLY A 1 80 ? -10.734 23.25 2.051 1 96.81 80 GLY A C 1
ATOM 567 O O . GLY A 1 80 ? -9.672 23.797 2.365 1 96.81 80 GLY A O 1
ATOM 568 N N . LEU A 1 81 ? -11 22.891 0.819 1 96.81 81 LEU A N 1
ATOM 569 C CA . LEU A 1 81 ? -10.031 23.141 -0.251 1 96.81 81 LEU A CA 1
ATOM 570 C C . LEU A 1 81 ? -9.766 24.625 -0.426 1 96.81 81 LEU A C 1
ATOM 572 O O . LEU A 1 81 ? -8.719 25.016 -0.932 1 96.81 81 LEU A O 1
ATOM 576 N N . ASP A 1 82 ? -10.648 25.422 0.014 1 97.5 82 ASP A N 1
ATOM 577 C CA . ASP A 1 82 ? -10.516 26.859 -0.119 1 97.5 82 ASP A CA 1
ATOM 578 C C . ASP A 1 82 ? -9.367 27.391 0.74 1 97.5 82 ASP A C 1
ATOM 580 O O . ASP A 1 82 ? -8.906 28.516 0.546 1 97.5 82 ASP A O 1
ATOM 584 N N . ALA A 1 83 ? -8.945 26.625 1.761 1 98.62 83 ALA A N 1
ATOM 585 C CA . ALA A 1 83 ? -7.801 27.031 2.568 1 98.62 83 ALA A CA 1
ATOM 586 C C . ALA A 1 83 ? -6.57 27.25 1.697 1 98.62 83 ALA A C 1
ATOM 588 O O . ALA A 1 83 ? -5.73 28.109 2.002 1 98.62 83 ALA A O 1
ATOM 589 N N . ALA A 1 84 ? -6.496 26.531 0.619 1 98.62 84 ALA A N 1
ATOM 590 C CA . ALA A 1 84 ? -5.371 26.688 -0.297 1 98.62 84 ALA A CA 1
ATOM 591 C C . ALA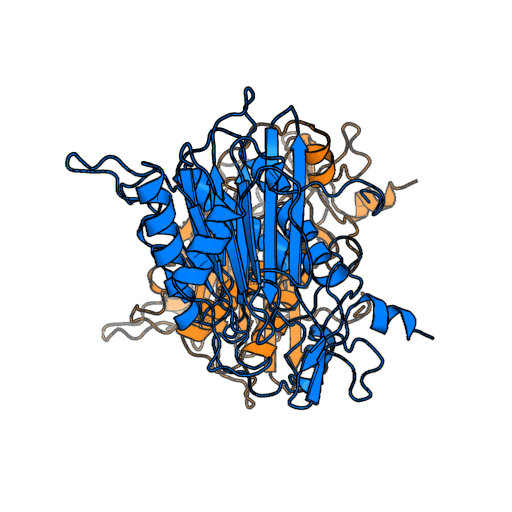 A 1 84 ? -5.375 28.062 -0.947 1 98.62 84 ALA A C 1
ATOM 593 O O . ALA A 1 84 ? -4.312 28.609 -1.262 1 98.62 84 ALA A O 1
ATOM 594 N N . SER A 1 85 ? -6.543 28.609 -1.153 1 98 85 SER A N 1
ATOM 595 C CA . SER A 1 85 ? -6.621 29.969 -1.703 1 98 85 SER A CA 1
ATOM 596 C C . SER A 1 85 ? -5.957 30.984 -0.776 1 98 85 SER A C 1
ATOM 598 O O . SER A 1 85 ? -5.305 31.922 -1.239 1 98 85 SER A O 1
ATOM 600 N N . GLY A 1 86 ? -6.18 30.797 0.495 1 98.69 86 GLY A N 1
ATOM 601 C CA . GLY A 1 86 ? -5.523 31.656 1.466 1 98.69 86 GLY A CA 1
ATOM 602 C C . GLY A 1 86 ? -4.016 31.5 1.472 1 98.69 86 GLY A C 1
ATOM 603 O O . GLY A 1 86 ? -3.291 32.5 1.629 1 98.69 86 GLY A O 1
ATOM 604 N N . ALA A 1 87 ? -3.572 30.312 1.327 1 98.62 87 ALA A N 1
ATOM 605 C CA . ALA A 1 87 ? -2.135 30.062 1.239 1 98.62 87 ALA A CA 1
ATOM 606 C C . ALA A 1 87 ? -1.536 30.75 0.016 1 98.62 87 ALA A C 1
ATOM 608 O O . ALA A 1 87 ? -0.463 31.359 0.098 1 98.62 87 ALA A O 1
ATOM 609 N N . MET A 1 88 ? -2.229 30.641 -1.12 1 97.94 88 MET A N 1
ATOM 610 C CA . MET A 1 88 ? -1.763 31.312 -2.334 1 97.94 88 MET A CA 1
ATOM 611 C C . MET A 1 88 ? -1.635 32.812 -2.119 1 97.94 88 MET A C 1
ATOM 613 O O . MET A 1 88 ? -0.646 33.406 -2.531 1 97.94 88 MET A O 1
ATOM 617 N N . ARG A 1 89 ? -2.639 33.375 -1.477 1 98.19 89 ARG A N 1
ATOM 618 C CA . ARG A 1 89 ? -2.615 34.812 -1.206 1 98.19 89 ARG A CA 1
ATOM 619 C C . ARG A 1 89 ? -1.417 35.156 -0.339 1 98.19 89 ARG A C 1
ATOM 621 O O . ARG A 1 89 ? -0.71 36.125 -0.631 1 98.19 89 ARG A O 1
ATOM 628 N N . TRP A 1 90 ? -1.217 34.469 0.717 1 98.56 90 TRP A N 1
ATOM 629 C CA . TRP A 1 90 ? -0.102 34.75 1.614 1 98.56 90 TRP A CA 1
ATOM 630 C C . TRP A 1 90 ? 1.23 34.625 0.879 1 98.56 90 TRP A C 1
ATOM 632 O O . TRP A 1 90 ? 2.094 35.5 1.012 1 98.56 90 TRP A O 1
ATOM 642 N N . LEU A 1 91 ? 1.397 33.594 0.107 1 98.56 91 LEU A N 1
ATOM 643 C CA . LEU A 1 91 ? 2.629 33.406 -0.646 1 98.56 91 LEU A CA 1
ATOM 644 C C . LEU A 1 91 ? 2.865 34.531 -1.635 1 98.56 91 LEU A C 1
ATOM 646 O O . LEU A 1 91 ? 3.988 35.031 -1.771 1 98.56 91 LEU A O 1
ATOM 650 N N . GLU A 1 92 ? 1.823 34.906 -2.297 1 96.94 92 GLU A N 1
ATOM 651 C CA . GLU A 1 92 ? 1.931 36.031 -3.219 1 96.94 92 GLU A CA 1
ATOM 652 C C . GLU A 1 92 ? 2.406 37.281 -2.498 1 96.94 92 GLU A C 1
ATOM 654 O O . GLU A 1 92 ? 3.275 38 -2.998 1 96.94 92 GLU A O 1
ATOM 659 N N . GLU A 1 93 ? 1.806 37.531 -1.343 1 97.69 93 GLU A N 1
ATOM 660 C CA . GLU A 1 93 ? 2.193 38.688 -0.53 1 97.69 93 GLU A CA 1
ATOM 661 C C . GLU A 1 93 ? 3.674 38.625 -0.167 1 97.69 93 GLU A C 1
ATOM 663 O O . GLU A 1 93 ? 4.312 39.656 0.024 1 97.69 93 GLU A O 1
ATOM 668 N N . GLN A 1 94 ? 4.227 37.469 -0.063 1 97.31 94 GLN A N 1
ATOM 669 C CA . GLN A 1 94 ? 5.629 37.281 0.285 1 97.31 94 GLN A CA 1
ATOM 670 C C . GLN A 1 94 ? 6.508 37.25 -0.962 1 97.31 94 GLN A C 1
ATOM 672 O O . GLN A 1 94 ? 7.727 37.094 -0.867 1 97.31 94 GLN A O 1
ATOM 677 N N . GLY A 1 95 ? 5.898 37.312 -2.184 1 96.88 95 GLY A N 1
ATOM 678 C CA . GLY A 1 95 ? 6.633 37.25 -3.438 1 96.88 95 GLY A CA 1
ATOM 679 C C . GLY A 1 95 ? 7.125 35.875 -3.791 1 96.88 95 GLY A C 1
ATOM 680 O O . GLY A 1 95 ? 8.148 35.719 -4.457 1 96.88 95 GLY A O 1
ATOM 681 N N . ILE A 1 96 ? 6.48 34.875 -3.336 1 97.69 96 ILE A N 1
ATOM 682 C CA . ILE A 1 96 ? 6.898 33.5 -3.537 1 97.69 96 ILE A CA 1
ATOM 683 C C . ILE A 1 96 ? 5.984 32.844 -4.562 1 97.69 96 ILE A C 1
ATOM 685 O O . ILE A 1 96 ? 4.758 32.906 -4.457 1 97.69 96 ILE A O 1
ATOM 689 N N . GLY A 1 97 ? 6.59 32.156 -5.508 1 96.31 97 GLY A N 1
ATOM 690 C CA . GLY A 1 97 ? 5.84 31.422 -6.516 1 96.31 97 GLY A CA 1
ATOM 691 C C . GLY A 1 97 ? 6.625 31.188 -7.789 1 96.31 97 GLY A C 1
ATOM 692 O O . GLY A 1 97 ? 7.801 31.547 -7.883 1 96.31 97 GLY A O 1
ATOM 693 N N . LEU A 1 98 ? 5.984 30.5 -8.695 1 92.75 98 LEU A N 1
ATOM 694 C CA . LEU A 1 98 ? 6.535 30.25 -10.023 1 92.75 98 LEU A CA 1
ATOM 695 C C . LEU A 1 98 ? 6.547 31.531 -10.859 1 92.75 98 LEU A C 1
ATOM 697 O O . LEU A 1 98 ? 5.508 32.188 -11.023 1 92.75 98 LEU A O 1
ATOM 701 N N . ASP A 1 99 ? 7.664 31.844 -11.344 1 91.06 99 ASP A N 1
ATOM 702 C CA . ASP A 1 99 ? 7.762 33 -12.219 1 91.06 99 ASP A CA 1
ATOM 703 C C . ASP A 1 99 ? 7.121 32.75 -13.578 1 91.06 99 ASP A C 1
ATOM 705 O O . ASP A 1 99 ? 7.621 31.922 -14.352 1 91.06 99 ASP A O 1
ATOM 709 N N . VAL A 1 100 ? 6.055 33.438 -13.828 1 88.5 100 VAL A N 1
ATOM 710 C CA . VAL A 1 100 ? 5.363 33.219 -15.094 1 88.5 100 VAL A CA 1
ATOM 711 C C . VAL A 1 100 ? 5.531 34.438 -15.992 1 88.5 100 VAL A C 1
ATOM 713 O O . VAL A 1 100 ? 4.766 34.656 -16.938 1 88.5 100 VAL A O 1
ATOM 716 N N . GLY A 1 101 ? 6.457 35.312 -15.664 1 88.81 101 GLY A N 1
ATOM 717 C CA . GLY A 1 101 ? 6.777 36.5 -16.453 1 88.81 101 GLY A CA 1
ATOM 718 C C . GLY A 1 101 ? 6.074 37.75 -15.977 1 88.81 101 GLY A C 1
ATOM 719 O O . GLY A 1 101 ? 6.719 38.75 -15.688 1 88.81 101 GLY A O 1
ATOM 720 N N . VAL A 1 102 ? 4.793 37.719 -15.766 1 91.31 102 VAL A N 1
ATOM 721 C CA . VAL A 1 102 ? 3.998 38.875 -15.383 1 91.31 102 VAL A CA 1
ATOM 722 C C . VAL A 1 102 ? 3.793 38.906 -13.875 1 91.31 102 VAL A C 1
ATOM 724 O O . VAL A 1 102 ? 3.285 39.875 -13.32 1 91.31 102 VAL A O 1
ATOM 727 N N . GLY A 1 103 ? 4.281 37.906 -13.258 1 90.56 103 GLY A N 1
ATOM 728 C CA . GLY A 1 103 ? 4.137 37.719 -11.82 1 90.56 103 GLY A CA 1
ATOM 729 C C . GLY A 1 103 ? 4.57 36.375 -11.336 1 90.56 103 GLY A C 1
ATOM 730 O O . GLY A 1 103 ? 5.223 35.625 -12.07 1 90.56 103 GLY A O 1
ATOM 731 N N . ARG A 1 104 ? 4.387 36.156 -10.07 1 92.56 104 ARG A N 1
ATOM 732 C CA . ARG A 1 104 ? 4.68 34.844 -9.469 1 92.56 104 ARG A CA 1
ATOM 733 C C . ARG A 1 104 ? 3.398 34.156 -9.031 1 92.56 104 ARG A C 1
ATOM 735 O O . ARG A 1 104 ? 2.574 34.719 -8.328 1 92.56 104 ARG A O 1
ATOM 742 N N . VAL A 1 105 ? 3.205 32.969 -9.57 1 93.62 105 VAL A N 1
ATOM 743 C CA . VAL A 1 105 ? 2.021 32.188 -9.25 1 93.62 105 VAL A CA 1
ATOM 744 C C . VAL A 1 105 ? 2.385 31.094 -8.234 1 93.62 105 VAL A C 1
ATOM 746 O O . VAL A 1 105 ? 3.092 30.141 -8.57 1 93.62 105 VAL A O 1
ATOM 749 N N . PRO A 1 106 ? 1.943 31.25 -7.012 1 97.19 106 PRO A N 1
ATOM 750 C CA . PRO A 1 106 ? 2.195 30.172 -6.043 1 97.19 106 PRO A CA 1
ATOM 751 C C . PRO A 1 106 ? 1.519 28.859 -6.422 1 97.19 106 PRO A C 1
ATOM 753 O O . PRO A 1 106 ? 0.374 28.859 -6.887 1 97.19 106 PRO A O 1
ATOM 756 N N . ILE A 1 107 ? 2.146 27.766 -6.375 1 97.38 107 ILE A N 1
ATOM 757 C CA . ILE A 1 107 ? 1.594 26.438 -6.605 1 97.38 107 ILE A CA 1
ATOM 758 C C . ILE A 1 107 ? 1.337 25.75 -5.266 1 97.38 107 ILE A C 1
ATOM 760 O O . ILE A 1 107 ? 2.275 25.453 -4.52 1 97.38 107 ILE A O 1
ATOM 764 N N . VAL A 1 108 ? 0.048 25.5 -4.965 1 98.5 108 VAL A N 1
ATOM 765 C CA . VAL A 1 108 ? -0.342 25 -3.648 1 98.5 108 VAL A CA 1
ATOM 766 C C . VAL A 1 108 ? -1.313 23.828 -3.801 1 98.5 108 VAL A C 1
ATOM 768 O O . VAL A 1 108 ? -2.521 24 -3.619 1 98.5 108 VAL A O 1
ATOM 771 N N . PRO A 1 109 ? -0.784 22.641 -4.078 1 98.44 109 PRO A N 1
ATOM 772 C CA . PRO A 1 109 ? -1.67 21.484 -4.004 1 98.44 109 PRO A CA 1
ATOM 773 C C . PRO A 1 109 ? -2.277 21.297 -2.615 1 98.44 109 PRO A C 1
ATOM 775 O O . PRO A 1 109 ? -1.758 21.828 -1.632 1 98.44 109 PRO A O 1
ATOM 778 N N . ALA A 1 110 ? -3.422 20.531 -2.596 1 98.56 110 ALA A N 1
ATOM 779 C CA . ALA A 1 110 ? -4.133 20.422 -1.325 1 98.56 110 ALA A CA 1
ATOM 780 C C . ALA A 1 110 ? -4.938 19.125 -1.264 1 98.56 110 ALA A C 1
ATOM 782 O O . ALA A 1 110 ? -5.242 18.531 -2.297 1 98.56 110 ALA A O 1
ATOM 783 N N . ALA A 1 111 ? -5.191 18.703 -0.103 1 98.31 111 ALA A N 1
ATOM 784 C CA . ALA A 1 111 ? -6.105 17.609 0.197 1 98.31 111 ALA A CA 1
ATOM 785 C C . ALA A 1 111 ? -6.926 17.906 1.449 1 98.31 111 ALA A C 1
ATOM 787 O O . ALA A 1 111 ? -6.492 18.656 2.318 1 98.31 111 ALA A O 1
ATOM 788 N N . VAL A 1 112 ? -8.094 17.266 1.523 1 97.44 112 VAL A N 1
ATOM 789 C CA . VAL A 1 112 ? -8.992 17.531 2.645 1 97.44 112 VAL A CA 1
ATOM 790 C C . VAL A 1 112 ? -9.438 16.219 3.266 1 97.44 112 VAL A C 1
ATOM 792 O O . VAL A 1 112 ? -9.375 15.164 2.623 1 97.44 112 VAL A O 1
ATOM 795 N N . LEU A 1 113 ? -9.742 16.297 4.52 1 96 113 LEU A N 1
ATOM 796 C CA . LEU A 1 113 ? -10.406 15.188 5.191 1 96 113 LEU A CA 1
ATOM 797 C C . LEU A 1 113 ? -11.789 15.594 5.684 1 96 113 LEU A C 1
ATOM 799 O O . LEU A 1 113 ? -12.125 16.781 5.703 1 96 113 LEU A O 1
ATOM 803 N N . PHE A 1 114 ? -12.594 14.602 6.012 1 94.19 114 PHE A N 1
ATOM 804 C CA . PHE A 1 114 ? -13.984 14.797 6.422 1 94.19 114 PHE A CA 1
ATOM 805 C C . PHE A 1 114 ? -14.094 14.859 7.941 1 94.19 114 PHE A C 1
ATOM 807 O O . PHE A 1 114 ? -14.078 13.828 8.617 1 94.19 114 PHE A O 1
ATOM 814 N N . ASP A 1 115 ? -14.305 16.047 8.43 1 95.12 115 ASP A N 1
ATOM 815 C CA . ASP A 1 115 ? -14.516 16.219 9.867 1 95.12 115 ASP A CA 1
ATOM 816 C C . ASP A 1 115 ? -15.867 16.875 10.148 1 95.12 115 ASP A C 1
ATOM 818 O O . ASP A 1 115 ? -16.078 17.438 11.219 1 95.12 115 ASP A O 1
ATOM 822 N N . LEU A 1 116 ? -16.781 16.828 9.211 1 93.06 116 LEU A N 1
ATOM 823 C CA . LEU A 1 116 ? -18.062 17.531 9.297 1 93.06 116 LEU A CA 1
ATOM 824 C C . LEU A 1 116 ? -18.953 16.906 10.367 1 93.06 116 LEU A C 1
ATOM 826 O O . LEU A 1 116 ? -19.875 17.547 10.859 1 93.06 116 LEU A O 1
ATOM 830 N N . ALA A 1 117 ? -18.719 15.664 10.719 1 90.88 117 ALA A N 1
ATOM 831 C CA . ALA A 1 117 ? -19.531 14.977 11.719 1 90.88 117 ALA A CA 1
ATOM 832 C C . ALA A 1 117 ? -19.109 15.391 13.133 1 90.88 117 ALA A C 1
ATOM 834 O O . ALA A 1 117 ? -19.812 15.078 14.102 1 90.88 117 ALA A O 1
ATOM 835 N N . VAL A 1 118 ? -18.094 16.109 13.281 1 94.69 118 VAL A N 1
ATOM 836 C CA . VAL A 1 118 ? -17.547 16.484 14.578 1 94.69 118 VAL A CA 1
ATOM 837 C C . VAL A 1 118 ? -17.859 17.953 14.859 1 94.69 118 VAL A C 1
ATOM 839 O O . VAL A 1 118 ? -17.016 18.828 14.656 1 94.69 118 VAL A O 1
ATOM 842 N N . GLY A 1 119 ? -19.031 18.219 15.336 1 93.25 119 GLY A N 1
ATOM 843 C CA . GLY A 1 119 ? -19.469 19.578 15.625 1 93.25 119 GLY A CA 1
ATOM 844 C C . GLY A 1 119 ? -20.344 20.172 14.523 1 93.25 119 GLY A C 1
ATOM 845 O O . GLY A 1 119 ? -20.969 19.438 13.766 1 93.25 119 GLY A O 1
ATOM 846 N N . ASP A 1 120 ? -20.359 21.484 14.453 1 93.94 120 ASP A N 1
ATOM 847 C CA . ASP A 1 120 ? -21.203 22.219 13.508 1 93.94 120 ASP A CA 1
ATOM 848 C C . ASP A 1 120 ? -20.578 22.219 12.109 1 93.94 120 ASP A C 1
ATOM 850 O O . ASP A 1 120 ? -19.625 22.953 11.852 1 93.94 120 ASP A O 1
ATOM 854 N N . SER A 1 121 ? -21.094 21.5 11.227 1 91.38 121 SER A N 1
ATOM 855 C CA . SER A 1 121 ? -20.547 21.297 9.891 1 91.38 121 SER A CA 1
ATOM 856 C C . SER A 1 121 ? -20.516 22.594 9.094 1 91.38 121 SER A C 1
ATOM 858 O O . SER A 1 121 ? -19.828 22.688 8.078 1 91.38 121 SER A O 1
ATOM 860 N N . ARG A 1 122 ? -21.297 23.719 9.578 1 93.31 122 ARG A N 1
ATOM 861 C CA . ARG A 1 122 ? -21.344 25 8.875 1 93.31 122 ARG A CA 1
ATOM 862 C C . ARG A 1 122 ? -20.062 25.781 9.102 1 93.31 122 ARG A C 1
ATOM 864 O O . ARG A 1 122 ? -19.766 26.734 8.359 1 93.31 122 ARG A O 1
ATOM 871 N N . ILE A 1 123 ? -19.25 25.297 10.039 1 94.94 123 ILE A N 1
ATOM 872 C CA . ILE A 1 123 ? -17.984 25.938 10.359 1 94.94 123 ILE A CA 1
ATOM 873 C C . ILE A 1 123 ? -16.828 25.094 9.789 1 94.94 123 ILE A C 1
ATOM 875 O O . ILE A 1 123 ? -16.609 23.969 10.219 1 94.94 123 ILE A O 1
ATOM 879 N N . ARG A 1 124 ? -16.156 25.625 8.883 1 95.31 124 ARG A N 1
ATOM 880 C CA . ARG A 1 124 ? -15.094 24.906 8.203 1 95.31 124 ARG A CA 1
ATOM 881 C C . ARG A 1 124 ? -13.977 25.844 7.77 1 95.31 124 ARG A C 1
ATOM 883 O O . ARG A 1 124 ? -14.211 27.047 7.594 1 95.31 124 ARG A O 1
ATOM 890 N N . PRO A 1 125 ? -12.734 25.344 7.613 1 97.62 125 PRO A N 1
ATOM 891 C CA . PRO A 1 125 ? -11.633 26.203 7.172 1 97.62 125 PRO A CA 1
ATOM 892 C C . PRO A 1 125 ? -11.875 26.812 5.793 1 97.62 125 PRO A C 1
ATOM 894 O O . PRO A 1 125 ? -12.398 26.141 4.902 1 97.62 125 PRO A O 1
ATOM 897 N N . GLY A 1 126 ? -11.555 28.031 5.648 1 97.56 126 GLY A N 1
ATOM 898 C CA . GLY A 1 126 ? -11.57 28.734 4.379 1 97.56 126 GLY A CA 1
ATOM 899 C C . GLY A 1 126 ? -10.273 29.469 4.086 1 97.56 126 GLY A C 1
ATOM 900 O O . GLY A 1 126 ? -9.227 29.125 4.641 1 97.56 126 GLY A O 1
ATOM 901 N N . ALA A 1 127 ? -10.375 30.391 3.197 1 98.5 127 ALA A N 1
ATOM 902 C CA . ALA A 1 127 ? -9.188 31.094 2.738 1 98.5 127 ALA A CA 1
ATOM 903 C C . ALA A 1 127 ? -8.477 31.781 3.898 1 98.5 127 ALA A C 1
ATOM 905 O O . ALA A 1 127 ? -7.246 31.75 3.996 1 98.5 127 ALA A O 1
ATOM 906 N N . ASP A 1 128 ? -9.203 32.375 4.777 1 98.62 128 ASP A N 1
ATOM 907 C CA . ASP A 1 128 ? -8.586 33.094 5.898 1 98.62 128 ASP A CA 1
ATOM 908 C C . ASP A 1 128 ? -7.832 32.125 6.805 1 98.62 128 ASP A C 1
ATOM 910 O O . ASP A 1 128 ? -6.77 32.438 7.328 1 98.62 128 ASP A O 1
ATOM 914 N N . ALA A 1 129 ? -8.406 30.953 7.02 1 98.69 129 ALA A N 1
ATOM 915 C CA . ALA A 1 129 ? -7.738 29.922 7.809 1 98.69 129 ALA A CA 1
ATOM 916 C C . ALA A 1 129 ? -6.414 29.516 7.172 1 98.69 129 ALA A C 1
ATOM 918 O O . ALA A 1 129 ? -5.398 29.375 7.859 1 98.69 129 ALA A O 1
ATOM 919 N N . GLY A 1 130 ? -6.461 29.328 5.852 1 98.88 130 GLY A N 1
ATOM 920 C CA . GLY A 1 130 ? -5.242 28.984 5.137 1 98.88 130 GLY A CA 1
ATOM 921 C C . GLY A 1 130 ? -4.172 30.047 5.234 1 98.88 130 GLY A C 1
ATOM 922 O O . GLY A 1 130 ? -2.994 29.75 5.418 1 98.88 130 GLY A O 1
ATOM 923 N N . HIS A 1 131 ? -4.629 31.297 5.07 1 98.81 131 HIS A N 1
ATOM 924 C CA . HIS A 1 131 ? -3.711 32.406 5.215 1 98.81 131 HIS A CA 1
ATOM 925 C C . HIS A 1 131 ? -3.08 32.438 6.602 1 98.81 131 HIS A C 1
ATOM 927 O O . HIS A 1 131 ? -1.866 32.625 6.734 1 98.81 131 HIS A O 1
ATOM 933 N N . ALA A 1 132 ? -3.887 32.25 7.633 1 98.81 132 ALA A N 1
ATOM 934 C CA . ALA A 1 132 ? -3.426 32.25 9.016 1 98.81 132 ALA A CA 1
ATOM 935 C C . ALA A 1 132 ? -2.445 31.109 9.273 1 98.81 132 ALA A C 1
ATOM 937 O O . ALA A 1 132 ? -1.476 31.266 10.016 1 98.81 132 ALA A O 1
ATOM 938 N N . ALA A 1 133 ? -2.719 29.938 8.727 1 98.88 133 ALA A N 1
ATOM 939 C CA . ALA A 1 133 ? -1.797 28.812 8.859 1 98.88 133 ALA A CA 1
ATOM 940 C C . ALA A 1 133 ? -0.421 29.156 8.297 1 98.88 133 ALA A C 1
ATOM 942 O O . ALA A 1 133 ? 0.603 28.828 8.898 1 98.88 133 ALA A O 1
ATOM 943 N N . CYS A 1 134 ? -0.422 29.812 7.141 1 98.88 134 CYS A N 1
ATOM 944 C CA . CYS A 1 134 ? 0.842 30.234 6.543 1 98.88 134 CYS A CA 1
ATOM 945 C C . CYS A 1 134 ? 1.569 31.219 7.441 1 98.88 134 CYS A C 1
ATOM 947 O O . CYS A 1 134 ? 2.785 31.125 7.617 1 98.88 134 CYS A O 1
ATOM 949 N N . GLN A 1 135 ? 0.81 32.156 7.977 1 98.69 135 GLN A N 1
ATOM 950 C CA . GLN A 1 135 ? 1.393 33.125 8.875 1 98.69 135 GLN A CA 1
ATOM 951 C C . GLN A 1 135 ? 2.041 32.469 10.086 1 98.69 135 GLN A C 1
ATOM 953 O O . GLN A 1 135 ? 3.059 32.938 10.594 1 98.69 135 GLN A O 1
ATOM 958 N N . ALA A 1 136 ? 1.537 31.391 10.531 1 98.75 136 ALA A N 1
ATOM 959 C CA . ALA A 1 136 ? 1.992 30.703 11.734 1 98.75 136 ALA A CA 1
ATOM 960 C C . ALA A 1 136 ? 3.135 29.734 11.414 1 98.75 136 ALA A C 1
ATOM 962 O O . ALA A 1 136 ? 3.738 29.156 12.32 1 98.75 136 ALA A O 1
ATOM 963 N N . ALA A 1 137 ? 3.5 29.547 10.172 1 98.81 137 ALA A N 1
ATOM 964 C CA . ALA A 1 137 ? 4.445 28.516 9.766 1 98.81 137 ALA A CA 1
ATOM 965 C C . ALA A 1 137 ? 5.859 28.844 10.227 1 98.81 137 ALA A C 1
ATOM 967 O O . ALA A 1 137 ? 6.281 30 10.172 1 98.81 137 ALA A O 1
ATOM 968 N N . SER A 1 138 ? 6.555 27.875 10.688 1 98.69 138 SER A N 1
ATOM 969 C CA . SER A 1 138 ? 7.957 28.016 11.07 1 98.69 138 SER A CA 1
ATOM 970 C C . SER A 1 138 ? 8.695 26.688 10.961 1 98.69 138 SER A C 1
ATOM 972 O O . SER A 1 138 ? 8.086 25.656 10.695 1 98.69 138 SER A O 1
ATOM 974 N N . ALA A 1 139 ? 9.969 26.719 11.188 1 98.5 139 ALA A N 1
ATOM 975 C CA . ALA A 1 139 ? 10.812 25.531 11.133 1 98.5 139 ALA A CA 1
ATOM 976 C C . ALA A 1 139 ? 10.852 24.812 12.477 1 98.5 139 ALA A C 1
ATOM 978 O O . ALA A 1 139 ? 11.516 23.781 12.617 1 98.5 139 ALA A O 1
ATOM 979 N N . ALA A 1 140 ? 10.125 25.344 13.477 1 98.38 140 ALA A N 1
ATOM 980 C CA . ALA A 1 140 ? 10.055 24.672 14.773 1 98.38 140 ALA A CA 1
ATOM 981 C C . ALA A 1 140 ? 9.234 23.391 14.688 1 98.38 140 ALA A C 1
ATOM 983 O O . ALA A 1 140 ? 8.469 23.203 13.742 1 98.38 140 ALA A O 1
ATOM 984 N N . ARG A 1 141 ? 9.438 22.516 15.641 1 98.19 141 ARG A N 1
ATOM 985 C CA . ARG A 1 141 ? 8.625 21.312 15.695 1 98.19 141 ARG A CA 1
ATOM 986 C C . ARG A 1 141 ? 7.145 21.641 15.789 1 98.19 141 ARG A C 1
ATOM 988 O O . ARG A 1 141 ? 6.727 22.359 16.703 1 98.19 141 ARG A O 1
ATOM 995 N N . PRO A 1 142 ? 6.355 21.219 14.922 1 98.69 142 PRO A N 1
ATOM 996 C CA . PRO A 1 142 ? 4.93 21.547 14.984 1 98.69 142 PRO A CA 1
ATOM 997 C C . PRO A 1 142 ? 4.191 20.797 16.078 1 98.69 142 PRO A C 1
ATOM 999 O O . PRO A 1 142 ? 4.586 19.688 16.453 1 98.69 142 PRO A O 1
ATOM 1002 N N . ALA A 1 143 ? 3.117 21.438 16.578 1 98.62 143 ALA A N 1
ATOM 1003 C CA . ALA A 1 143 ? 2.23 20.75 17.516 1 98.62 143 ALA A CA 1
ATOM 1004 C C . ALA A 1 143 ? 1.584 19.531 16.875 1 98.62 143 ALA A C 1
ATOM 1006 O O . ALA A 1 143 ? 1.437 19.484 15.648 1 98.62 143 ALA A O 1
ATOM 1007 N N . GLU A 1 144 ? 1.242 18.531 17.656 1 98.69 144 GLU A N 1
ATOM 1008 C CA . GLU A 1 144 ? 0.616 17.297 17.188 1 98.69 144 GLU A CA 1
ATOM 1009 C C . GLU A 1 144 ? -0.72 17.062 17.891 1 98.69 144 GLU A C 1
ATOM 1011 O O . GLU A 1 144 ? -1.039 17.734 18.875 1 98.69 144 GLU A O 1
ATOM 1016 N N . GLY A 1 145 ? -1.457 16.125 17.438 1 98.25 145 GLY A N 1
ATOM 1017 C CA . GLY A 1 145 ? -2.738 15.773 18.031 1 98.25 145 GLY A CA 1
ATOM 1018 C C . GLY A 1 145 ? -3.879 16.641 17.547 1 98.25 145 GLY A C 1
ATOM 1019 O O . GLY A 1 145 ? -4.164 16.688 16.344 1 98.25 145 GLY A O 1
ATOM 1020 N N . ASN A 1 146 ? -4.48 17.391 18.484 1 98.5 146 ASN A N 1
ATOM 1021 C CA . ASN A 1 146 ? -5.691 18.156 18.219 1 98.5 146 ASN A CA 1
ATOM 1022 C C . ASN A 1 146 ? -5.363 19.547 17.703 1 98.5 146 ASN A C 1
ATOM 1024 O O . ASN A 1 146 ? -5.746 20.547 18.328 1 98.5 146 ASN A O 1
ATOM 1028 N N . VAL A 1 147 ? -4.734 19.609 16.547 1 98.81 147 VAL A N 1
ATOM 1029 C CA . VAL A 1 147 ? -4.41 20.906 15.953 1 98.81 147 VAL A CA 1
ATOM 1030 C C . VAL A 1 147 ? -4.527 20.828 14.438 1 98.81 147 VAL A C 1
ATOM 1032 O O . VAL A 1 147 ? -4.445 19.734 13.859 1 98.81 147 VAL A O 1
ATOM 1035 N N . GLY A 1 148 ? -4.828 21.969 13.773 1 98.81 148 GLY A N 1
ATOM 1036 C CA . GLY A 1 148 ? -4.883 22.047 12.32 1 98.81 148 GLY A CA 1
ATOM 1037 C C . GLY A 1 148 ? -5.793 21 11.703 1 98.81 148 GLY A C 1
ATOM 1038 O O . GLY A 1 148 ? -6.926 20.812 12.148 1 98.81 148 GLY A O 1
ATOM 1039 N N . ALA A 1 149 ? -5.273 20.391 10.703 1 98.81 149 ALA A N 1
ATOM 1040 C CA . ALA A 1 149 ? -6.055 19.406 9.969 1 98.81 149 ALA A CA 1
ATOM 1041 C C . ALA A 1 149 ? -6.391 18.203 10.859 1 98.81 149 ALA A C 1
ATOM 1043 O O . ALA A 1 149 ? -7.293 17.422 10.555 1 98.81 149 ALA A O 1
ATOM 1044 N N . GLY A 1 150 ? -5.688 18.016 11.961 1 98.62 150 GLY A N 1
ATOM 1045 C CA . GLY A 1 150 ? -5.926 16.906 12.859 1 98.62 150 GLY A CA 1
ATOM 1046 C C . GLY A 1 150 ? -7.02 17.172 13.875 1 98.62 150 GLY A C 1
ATOM 1047 O O . GLY A 1 150 ? -7.473 16.266 14.57 1 98.62 150 GLY A O 1
ATOM 1048 N N . MET A 1 151 ? -7.492 18.344 13.945 1 98.56 151 MET A N 1
ATOM 1049 C CA . MET A 1 151 ? -8.375 18.75 15.039 1 98.56 151 MET A CA 1
ATOM 1050 C C . MET A 1 151 ? -9.672 17.953 15.023 1 98.56 151 MET A C 1
ATOM 1052 O O . MET A 1 151 ? -10.125 17.484 16.062 1 98.56 151 MET A O 1
ATOM 1056 N N . GLY A 1 152 ? -10.234 17.781 13.898 1 97.69 152 GLY A N 1
ATOM 1057 C CA . GLY A 1 152 ? -11.5 17.078 13.82 1 97.69 152 GLY A CA 1
ATOM 1058 C C . GLY A 1 152 ? -11.359 15.641 13.352 1 97.69 152 GLY A C 1
ATOM 1059 O O . GLY A 1 152 ? -12.352 14.969 13.062 1 97.69 152 GLY A O 1
ATOM 1060 N N . ALA A 1 153 ? -10.148 15.133 13.242 1 98 153 ALA A N 1
ATOM 1061 C CA . ALA A 1 153 ? -9.891 13.789 12.719 1 98 153 ALA A CA 1
ATOM 1062 C C . ALA A 1 153 ? -10.328 12.719 13.711 1 98 153 ALA A C 1
ATOM 1064 O O . ALA A 1 153 ? -10.156 12.883 14.922 1 98 153 ALA A O 1
ATOM 1065 N N . CYS A 1 154 ? -10.828 11.664 13.211 1 97.62 154 CYS A N 1
ATOM 1066 C CA . CYS A 1 154 ? -11.25 10.5 13.992 1 97.62 154 CYS A CA 1
ATOM 1067 C C . CYS A 1 154 ? -10.789 9.211 13.328 1 97.62 154 CYS A C 1
ATOM 1069 O O . CYS A 1 154 ? -10.469 9.195 12.141 1 97.62 154 CYS A O 1
ATOM 1071 N N . VAL A 1 155 ? -10.766 8.102 14.117 1 97.94 155 VAL A N 1
ATOM 1072 C CA . VAL A 1 155 ? -10.375 6.809 13.57 1 97.94 155 VAL A CA 1
ATOM 1073 C C . VAL A 1 155 ? -11.32 5.723 14.086 1 97.94 155 VAL A C 1
ATOM 1075 O O . VAL A 1 155 ? -12 5.91 15.094 1 97.94 155 VAL A O 1
ATOM 1078 N N . GLY A 1 156 ? -11.328 4.562 13.391 1 97.19 156 GLY A N 1
ATOM 1079 C CA . GLY A 1 156 ? -12.125 3.422 13.82 1 97.19 156 GLY A CA 1
ATOM 1080 C C . GLY A 1 156 ? -13.617 3.631 13.617 1 97.19 156 GLY A C 1
ATOM 1081 O O . GLY A 1 156 ? -14.406 3.402 14.539 1 97.19 156 GLY A O 1
ATOM 1082 N N . LYS A 1 157 ? -14.031 3.982 12.469 1 96.69 157 LYS A N 1
ATOM 1083 C CA . LYS A 1 157 ? -15.383 4.469 12.234 1 96.69 157 LYS A CA 1
ATOM 1084 C C . LYS A 1 157 ? -16.266 3.377 11.633 1 96.69 157 LYS A C 1
ATOM 1086 O O . LYS A 1 157 ? -17.438 3.615 11.312 1 96.69 157 LYS A O 1
ATOM 1091 N N . VAL A 1 158 ? -15.766 2.195 11.438 1 96.06 158 VAL A N 1
ATOM 1092 C CA . VAL A 1 158 ? -16.406 1.121 10.688 1 96.06 158 VAL A CA 1
ATOM 1093 C C . VAL A 1 158 ? -17.734 0.756 11.336 1 96.06 158 VAL A C 1
ATOM 1095 O O . VAL A 1 158 ? -18.703 0.434 10.641 1 96.06 158 VAL A O 1
ATOM 1098 N N . PHE A 1 159 ? -17.844 0.811 12.633 1 96.56 159 PHE A N 1
ATOM 1099 C CA . PHE A 1 159 ? -19.047 0.345 13.336 1 96.56 159 PHE A CA 1
ATOM 1100 C C . PHE A 1 159 ? -19.859 1.521 13.859 1 96.56 159 PHE A C 1
ATOM 1102 O O . PHE A 1 159 ? -20.719 1.351 14.727 1 96.56 159 PHE A O 1
ATOM 1109 N N . GLY A 1 160 ? -19.516 2.707 13.391 1 94.44 160 GLY A N 1
ATOM 1110 C CA . GLY A 1 160 ? -20.25 3.902 13.766 1 94.44 160 GLY A CA 1
ATOM 1111 C C . GLY A 1 160 ? -19.406 4.93 14.492 1 94.44 160 GLY A C 1
ATOM 1112 O O . GLY A 1 160 ? -18.484 4.57 15.227 1 94.44 160 GLY A O 1
ATOM 1113 N N . MET A 1 161 ? -19.859 6.145 14.391 1 94.06 161 MET A N 1
ATOM 1114 C CA . MET A 1 161 ? -19.125 7.254 14.992 1 94.06 161 MET A CA 1
ATOM 1115 C C . MET A 1 161 ? -19.156 7.168 16.516 1 94.06 161 MET A C 1
ATOM 1117 O O . MET A 1 161 ? -18.234 7.605 17.188 1 94.06 161 MET A O 1
ATOM 1121 N N . ASP A 1 162 ? -20.156 6.574 17 1 94.56 162 ASP A N 1
ATOM 1122 C CA . ASP A 1 162 ? -20.297 6.461 18.438 1 94.56 162 ASP A CA 1
ATOM 1123 C C . ASP A 1 162 ? -19.297 5.473 19.016 1 94.56 162 ASP A C 1
ATOM 1125 O O . ASP A 1 162 ? -19.062 5.445 20.234 1 94.56 162 ASP A O 1
ATOM 1129 N N . ARG A 1 163 ? -18.672 4.711 18.125 1 96.44 163 ARG A N 1
ATOM 1130 C CA . ARG A 1 163 ? -17.656 3.75 18.562 1 96.44 163 ARG A CA 1
ATOM 1131 C C . ARG A 1 163 ? -16.266 4.172 18.125 1 96.44 163 ARG A C 1
ATOM 1133 O O . ARG A 1 163 ? -15.289 3.451 18.359 1 96.44 163 ARG A O 1
ATOM 1140 N N . ALA A 1 164 ? -16.172 5.305 17.516 1 97.25 164 ALA A N 1
ATOM 1141 C CA . ALA A 1 164 ? -14.906 5.805 16.984 1 97.25 164 ALA A CA 1
ATOM 1142 C C . ALA A 1 164 ? -14.07 6.441 18.094 1 97.25 164 ALA A C 1
ATOM 1144 O O . ALA A 1 164 ? -14.562 6.668 19.203 1 97.25 164 ALA A O 1
ATOM 1145 N N . MET A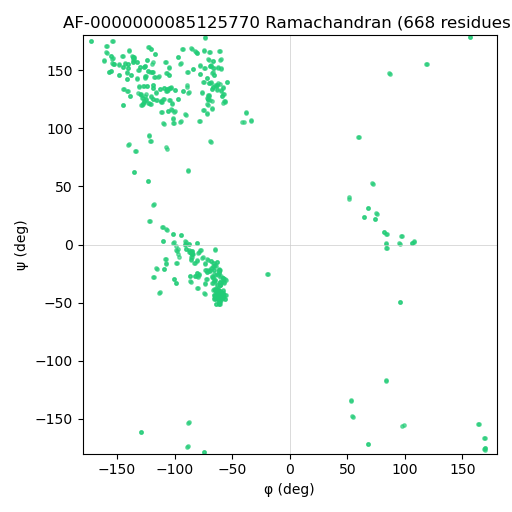 1 165 ? -12.859 6.633 17.828 1 98.25 165 MET A N 1
ATOM 1146 C CA . MET A 1 165 ? -11.922 7.32 18.70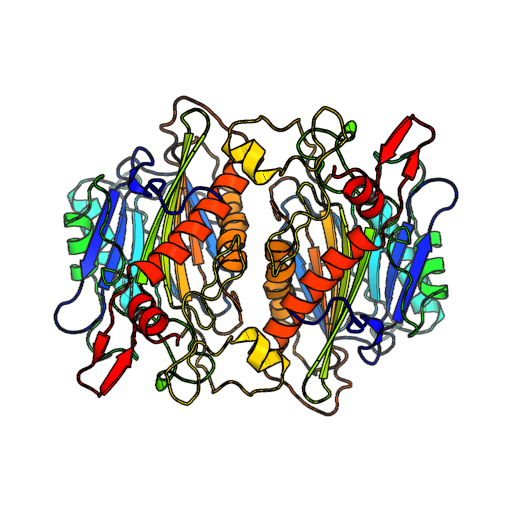3 1 98.25 165 MET A CA 1
ATOM 1147 C C . MET A 1 165 ? -11.32 8.547 18.016 1 98.25 165 MET A C 1
ATOM 1149 O O . MET A 1 165 ? -11.5 8.734 16.812 1 98.25 165 MET A O 1
ATOM 1153 N N . LYS A 1 166 ? -10.68 9.32 18.844 1 98.25 166 LYS A N 1
ATOM 1154 C CA . LYS A 1 166 ? -10.039 10.523 18.328 1 98.25 166 LYS A CA 1
ATOM 1155 C C . LYS A 1 166 ? -8.82 10.172 17.469 1 98.25 166 LYS A C 1
ATOM 1157 O O . LYS A 1 166 ? -7.98 9.359 17.875 1 98.25 166 LYS A O 1
ATOM 1162 N N . GLY A 1 167 ? -8.727 10.695 16.266 1 98.12 167 GLY A N 1
ATOM 1163 C CA . GLY A 1 167 ? -7.496 10.789 15.492 1 98.12 167 GLY A CA 1
ATOM 1164 C C . GLY A 1 167 ? -6.715 12.055 15.766 1 98.12 167 GLY A C 1
ATOM 1165 O O . GLY A 1 167 ? -6.816 12.625 16.859 1 98.12 167 GLY A O 1
ATOM 1166 N N . GLY A 1 168 ? -5.922 12.5 14.812 1 98.62 168 GLY A N 1
ATOM 1167 C CA . GLY A 1 168 ? -5.125 13.703 14.984 1 98.62 168 GLY A CA 1
ATOM 1168 C C . GLY A 1 168 ? -4.094 13.898 13.883 1 98.62 168 GLY A C 1
ATOM 1169 O O . GLY A 1 168 ? -4.242 13.359 12.789 1 98.62 168 GLY A O 1
ATOM 1170 N N . ILE A 1 169 ? -3.174 14.812 14.156 1 98.88 169 ILE A N 1
ATOM 1171 C CA . ILE A 1 169 ? -2.066 15.039 13.234 1 98.88 169 ILE A CA 1
ATOM 1172 C C . ILE A 1 169 ? -0.742 14.75 13.938 1 98.88 169 ILE A C 1
ATOM 1174 O O . ILE A 1 169 ? -0.583 15.039 15.125 1 98.88 169 ILE A O 1
ATOM 1178 N N . GLY A 1 170 ? 0.163 14.031 13.273 1 98.88 170 GLY A N 1
ATOM 1179 C CA . GLY A 1 170 ? 1.459 13.656 13.812 1 98.88 170 GLY A CA 1
ATOM 1180 C C . GLY A 1 170 ? 2.596 13.844 12.828 1 98.88 170 GLY A C 1
ATOM 1181 O O . GLY A 1 170 ? 2.363 13.992 11.625 1 98.88 170 GLY A O 1
ATOM 1182 N N . THR A 1 171 ? 3.816 13.906 13.352 1 98.88 171 THR A N 1
ATOM 1183 C CA . THR A 1 171 ? 5 14.094 12.516 1 98.88 171 THR A CA 1
ATOM 1184 C C . THR A 1 171 ? 6.156 13.234 13.016 1 98.88 171 THR A C 1
ATOM 1186 O O . THR A 1 171 ? 6.176 12.828 14.18 1 98.88 171 THR A O 1
ATOM 1189 N N . ALA A 1 172 ? 7.012 12.867 12.117 1 98.75 172 ALA A N 1
ATOM 1190 C CA . ALA A 1 172 ? 8.242 12.133 12.391 1 98.75 172 ALA A CA 1
ATOM 1191 C C . ALA A 1 172 ? 9.281 12.375 11.297 1 98.75 172 ALA A C 1
ATOM 1193 O O . ALA A 1 172 ? 8.953 12.914 10.234 1 98.75 172 ALA A O 1
ATOM 1194 N N . SER A 1 173 ? 10.539 12.07 11.594 1 98.75 173 SER A N 1
ATOM 1195 C CA . SER A 1 173 ? 11.578 12.133 10.578 1 98.75 173 SER A CA 1
ATOM 1196 C C . SER A 1 173 ? 12.711 11.156 10.891 1 98.75 173 SER A C 1
ATOM 1198 O O . SER A 1 173 ? 12.867 10.719 12.031 1 98.75 173 SER A O 1
ATOM 1200 N N . LEU A 1 174 ? 13.391 10.758 9.906 1 98.31 174 LEU A N 1
ATOM 1201 C CA . LEU A 1 174 ? 14.617 9.961 9.969 1 98.31 174 LEU A CA 1
ATOM 1202 C C . LEU A 1 174 ? 15.742 10.641 9.195 1 98.31 174 LEU A C 1
ATOM 1204 O O . LEU A 1 174 ? 15.5 11.305 8.188 1 98.31 174 LEU A O 1
ATOM 1208 N N . THR A 1 175 ? 16.953 10.5 9.703 1 98.12 175 THR A N 1
ATOM 1209 C CA . THR A 1 175 ? 18.141 11.008 9.023 1 98.12 175 THR A CA 1
ATOM 1210 C C . THR A 1 175 ? 19.172 9.898 8.82 1 98.12 175 THR A C 1
ATOM 1212 O O . THR A 1 175 ? 19.5 9.172 9.766 1 98.12 175 THR A O 1
ATOM 1215 N N . VAL A 1 176 ? 19.547 9.734 7.57 1 97.69 176 VAL A N 1
ATOM 1216 C CA . VAL A 1 176 ? 20.578 8.789 7.195 1 97.69 176 VAL A CA 1
ATOM 1217 C C . VAL A 1 176 ? 21.656 9.5 6.379 1 97.69 176 VAL A C 1
ATOM 1219 O O . VAL A 1 176 ? 21.359 10.117 5.352 1 97.69 176 VAL A O 1
ATOM 1222 N N . HIS A 1 177 ? 22.922 9.5 6.75 1 97.19 177 HIS A N 1
ATOM 1223 C CA . HIS A 1 177 ? 24.062 10.109 6.074 1 97.19 177 HIS A CA 1
ATOM 1224 C C . HIS A 1 177 ? 23.781 11.57 5.75 1 97.19 177 HIS A C 1
ATOM 1226 O O . HIS A 1 177 ? 24.031 12.023 4.629 1 97.19 177 HIS A O 1
ATOM 1232 N N . GLY A 1 178 ? 23.172 12.242 6.656 1 96.88 178 GLY A N 1
ATOM 1233 C CA . GLY A 1 178 ? 22.969 13.68 6.531 1 96.88 178 GLY A CA 1
ATOM 1234 C C . GLY A 1 178 ? 21.75 14.039 5.699 1 96.88 178 GLY A C 1
ATOM 1235 O O . GLY A 1 178 ? 21.422 15.219 5.535 1 96.88 178 GLY A O 1
ATOM 1236 N N . VAL A 1 179 ? 21.047 13.039 5.129 1 98.38 179 VAL A N 1
ATOM 1237 C CA . VAL A 1 179 ? 19.828 13.258 4.375 1 98.38 179 VAL A CA 1
ATOM 1238 C C . VAL A 1 179 ? 18.609 12.961 5.254 1 98.38 179 VAL A C 1
ATOM 1240 O O . VAL A 1 179 ? 18.562 11.922 5.918 1 98.38 179 VAL A O 1
ATOM 1243 N N . THR A 1 180 ? 17.656 13.859 5.23 1 98.69 180 THR A N 1
ATOM 1244 C CA . THR A 1 180 ? 16.484 13.719 6.105 1 98.69 180 THR A CA 1
ATOM 1245 C C . THR A 1 180 ? 15.227 13.461 5.285 1 98.69 180 THR A C 1
ATOM 1247 O O . THR A 1 180 ? 15.023 14.07 4.234 1 98.69 180 THR A O 1
ATOM 1250 N N . VAL A 1 181 ? 14.453 12.484 5.738 1 98.88 181 VAL A N 1
ATOM 1251 C CA . VAL A 1 181 ? 13.086 12.281 5.273 1 98.88 181 VAL A CA 1
ATOM 1252 C C . VAL A 1 181 ? 12.117 12.484 6.434 1 98.88 181 VAL A C 1
ATOM 1254 O O . VAL A 1 181 ? 12.281 11.898 7.504 1 98.88 181 VAL A O 1
ATOM 1257 N N . GLY A 1 182 ? 11.148 13.391 6.273 1 98.88 182 GLY A N 1
ATOM 1258 C CA . GLY A 1 182 ? 10.141 13.656 7.285 1 98.88 182 GLY A CA 1
ATOM 1259 C C . GLY A 1 182 ? 8.719 13.484 6.77 1 98.88 182 GLY A C 1
ATOM 1260 O O . GLY A 1 182 ? 8.484 13.523 5.559 1 98.88 182 GLY A O 1
ATOM 1261 N N . ALA A 1 183 ? 7.793 13.273 7.707 1 98.94 183 ALA A N 1
ATOM 1262 C CA . ALA A 1 183 ? 6.383 13.109 7.363 1 98.94 183 ALA A CA 1
ATOM 1263 C C . ALA A 1 183 ? 5.488 13.867 8.344 1 98.94 183 ALA A C 1
ATOM 1265 O O . ALA A 1 183 ? 5.836 14.023 9.516 1 98.94 183 ALA A O 1
ATOM 1266 N N . LEU A 1 184 ? 4.422 14.383 7.879 1 98.94 184 LEU A N 1
ATOM 1267 C CA . LEU A 1 184 ? 3.299 14.938 8.625 1 98.94 184 LEU A CA 1
ATOM 1268 C C . LEU A 1 184 ? 1.98 14.336 8.156 1 98.94 184 LEU A C 1
ATOM 1270 O O . LEU A 1 184 ? 1.634 14.438 6.977 1 98.94 184 LEU A O 1
ATOM 1274 N N . ILE A 1 185 ? 1.248 13.68 9.086 1 98.94 185 ILE A N 1
ATOM 1275 C CA . ILE A 1 185 ? 0.073 12.898 8.703 1 98.94 185 ILE A CA 1
ATOM 1276 C C . ILE A 1 185 ? -1.127 13.336 9.539 1 98.94 185 ILE A C 1
ATOM 1278 O O . ILE A 1 185 ? -1.063 13.344 10.773 1 98.94 185 ILE A O 1
ATOM 1282 N N . ALA A 1 186 ? -2.17 13.781 8.93 1 98.94 186 ALA A N 1
ATOM 1283 C CA . ALA A 1 186 ? -3.479 13.906 9.562 1 98.94 186 ALA A CA 1
ATOM 1284 C C . ALA A 1 186 ? -4.301 12.633 9.383 1 98.94 186 ALA A C 1
ATOM 1286 O O . ALA A 1 186 ? -4.719 12.305 8.273 1 98.94 186 ALA A O 1
ATOM 1287 N N . CYS A 1 187 ? -4.535 11.945 10.406 1 98.75 187 CYS A N 1
ATOM 1288 C CA . CYS A 1 187 ? -5.109 10.609 10.375 1 98.75 187 CYS A CA 1
ATOM 1289 C C . CYS A 1 187 ? -6.598 10.641 10.703 1 98.75 187 CYS A C 1
ATOM 1291 O O . CYS A 1 187 ? -6.977 10.766 11.867 1 98.75 187 CYS A O 1
ATOM 1293 N N . ASN A 1 188 ? -7.418 10.492 9.75 1 98.12 188 ASN A N 1
ATOM 1294 C CA . ASN A 1 188 ? -8.867 10.391 9.82 1 98.12 188 ASN A CA 1
ATOM 1295 C C . ASN A 1 188 ? -9.375 9.102 9.188 1 98.12 188 ASN A C 1
ATOM 1297 O O . ASN A 1 188 ? -10.25 9.133 8.32 1 98.12 188 ASN A O 1
ATOM 1301 N N . ALA A 1 189 ? -8.875 8.031 9.641 1 97.25 189 ALA A N 1
ATOM 1302 C CA . ALA A 1 189 ? -9.008 6.734 8.984 1 97.25 189 ALA A CA 1
ATOM 1303 C C . ALA A 1 189 ? -10.32 6.055 9.352 1 97.25 189 ALA A C 1
ATOM 1305 O O . ALA A 1 189 ? -10.812 6.211 10.477 1 97.25 189 ALA A O 1
ATOM 1306 N N . VAL A 1 190 ? -10.844 5.242 8.469 1 96.25 190 VAL A N 1
ATOM 1307 C CA . VAL A 1 190 ? -11.977 4.387 8.789 1 96.25 190 VAL A CA 1
ATOM 1308 C C . VAL A 1 190 ? -11.516 3.234 9.68 1 96.25 190 VAL A C 1
ATOM 1310 O O . VAL A 1 190 ? -12.266 2.773 10.547 1 96.25 190 VAL A O 1
ATOM 1313 N N . GLY A 1 191 ? -10.297 2.775 9.469 1 97.25 191 GLY A N 1
ATOM 1314 C CA . GLY A 1 191 ? -9.758 1.631 10.188 1 97.25 191 GLY A CA 1
ATOM 1315 C C . GLY A 1 191 ? -9.07 2.008 11.484 1 97.25 191 GLY A C 1
ATOM 1316 O O . GLY A 1 191 ? -9.156 3.156 11.93 1 97.25 191 GLY A O 1
ATOM 1317 N N . ASP A 1 192 ? -8.453 0.958 12.078 1 98.25 192 ASP A N 1
ATOM 1318 C CA . ASP A 1 192 ? -7.723 1.099 13.336 1 98.25 192 ASP A CA 1
ATOM 1319 C C . ASP A 1 192 ? -6.262 1.468 13.078 1 98.25 192 ASP A C 1
ATOM 1321 O O . ASP A 1 192 ? -5.699 1.117 12.047 1 98.25 192 ASP A O 1
ATOM 1325 N N . VAL A 1 193 ? -5.719 2.188 13.969 1 98.56 193 VAL A N 1
ATOM 1326 C CA . VAL A 1 193 ? -4.285 2.447 13.953 1 98.56 193 VAL A CA 1
ATOM 1327 C C . VAL A 1 193 ? -3.561 1.413 14.812 1 98.56 193 VAL A C 1
ATOM 1329 O O . VAL A 1 193 ? -3.961 1.148 15.945 1 98.56 193 VAL A O 1
ATOM 1332 N N . VAL A 1 194 ? -2.49 0.851 14.227 1 97.31 194 VAL A N 1
ATOM 1333 C CA . VAL A 1 194 ? -1.739 -0.204 14.898 1 97.31 194 VAL A CA 1
ATOM 1334 C C . VAL A 1 194 ? -0.262 0.178 14.969 1 97.31 194 VAL A C 1
ATOM 1336 O O . VAL A 1 194 ? 0.212 0.994 14.18 1 97.31 194 VAL A O 1
ATOM 1339 N N . ASP A 1 195 ? 0.401 -0.365 15.961 1 95.94 195 ASP A N 1
ATOM 1340 C CA . ASP A 1 195 ? 1.857 -0.277 15.977 1 95.94 195 ASP A CA 1
ATOM 1341 C C . ASP A 1 195 ? 2.469 -1.098 14.844 1 95.94 195 ASP A C 1
ATOM 1343 O O . ASP A 1 195 ? 2.344 -2.324 14.82 1 95.94 195 ASP A O 1
ATOM 1347 N N . PRO A 1 196 ? 3.129 -0.458 13.953 1 92.88 196 PRO A N 1
ATOM 1348 C CA . PRO A 1 196 ? 3.598 -1.167 12.758 1 92.88 196 PRO A CA 1
ATOM 1349 C C . PRO A 1 196 ? 4.648 -2.229 13.078 1 92.88 196 PRO A C 1
ATOM 1351 O O . PRO A 1 196 ? 4.93 -3.092 12.25 1 92.88 196 PRO A O 1
ATOM 1354 N N . HIS A 1 197 ? 5.262 -2.234 14.203 1 89.56 197 HIS A N 1
ATOM 1355 C CA . HIS A 1 197 ? 6.344 -3.156 14.531 1 89.56 197 HIS A CA 1
ATOM 1356 C C . HIS A 1 197 ? 5.832 -4.328 15.359 1 89.56 197 HIS A C 1
ATOM 1358 O O . HIS A 1 197 ? 6.305 -5.457 15.203 1 89.56 197 HIS A O 1
ATOM 1364 N N . SER A 1 198 ? 4.801 -4.043 16.203 1 90.12 198 SER A N 1
ATOM 1365 C CA . SER A 1 198 ? 4.332 -5.098 17.094 1 90.12 198 SER A CA 1
ATOM 1366 C C . SER A 1 198 ? 2.961 -5.613 16.672 1 90.12 198 SER A C 1
ATOM 1368 O O . SER A 1 198 ? 2.523 -6.676 17.125 1 90.12 198 SER A O 1
ATOM 1370 N N . GLY A 1 199 ? 2.283 -4.789 15.922 1 90.62 199 GLY A N 1
ATOM 1371 C CA . GLY A 1 199 ? 0.932 -5.152 15.523 1 90.62 199 GLY A CA 1
ATOM 1372 C C . GLY A 1 199 ? -0.109 -4.805 16.578 1 90.62 199 GLY A C 1
ATOM 1373 O O . GLY A 1 199 ? -1.305 -5.02 16.359 1 90.62 199 GLY A O 1
ATOM 1374 N N . ALA A 1 200 ? 0.312 -4.219 17.672 1 94.12 200 ALA A N 1
ATOM 1375 C CA . ALA A 1 200 ? -0.616 -3.877 18.734 1 94.12 200 ALA A CA 1
ATOM 1376 C C . ALA A 1 200 ? -1.594 -2.793 18.297 1 94.12 200 ALA A C 1
ATOM 1378 O O . ALA A 1 200 ? -1.205 -1.833 17.625 1 94.12 200 ALA A O 1
ATOM 1379 N N . LEU A 1 201 ? -2.842 -3.01 18.625 1 96.19 201 LEU A N 1
ATOM 1380 C CA . LEU A 1 201 ? -3.838 -1.975 18.375 1 96.19 201 LEU A CA 1
ATOM 1381 C C . LEU A 1 201 ? -3.598 -0.759 19.266 1 96.19 201 LEU A C 1
ATOM 1383 O O . LEU A 1 201 ? -3.404 -0.899 20.484 1 96.19 201 LEU A O 1
ATOM 1387 N N . LEU A 1 202 ? -3.641 0.43 18.719 1 97.81 202 LEU A N 1
ATOM 1388 C CA . LEU A 1 202 ? -3.359 1.641 19.484 1 97.81 202 LEU A CA 1
ATOM 1389 C C . LEU A 1 202 ? -4.613 2.494 19.625 1 97.81 202 LEU A C 1
ATOM 1391 O O . LEU A 1 202 ? -4.855 3.074 20.688 1 97.81 202 LEU A O 1
ATOM 1395 N N . ALA A 1 203 ? -5.383 2.615 18.594 1 98.44 203 ALA A N 1
ATOM 1396 C CA . ALA A 1 203 ? -6.629 3.375 18.531 1 98.44 203 ALA A CA 1
ATOM 1397 C C . ALA A 1 203 ? -7.527 2.865 17.422 1 98.44 203 ALA A C 1
ATOM 1399 O O . ALA A 1 203 ? -7.039 2.393 16.391 1 98.44 203 ALA A O 1
ATOM 1400 N N . GLY A 1 204 ? -8.773 2.936 17.578 1 98.06 204 GLY A N 1
ATOM 1401 C CA . GLY A 1 204 ? -9.688 2.438 16.562 1 98.06 204 GLY A CA 1
ATOM 1402 C C . GLY A 1 204 ? -11.109 2.254 17.078 1 98.06 204 GLY A C 1
ATOM 1403 O O . GLY A 1 204 ? -11.539 2.971 17.984 1 98.06 204 GLY A O 1
ATOM 1404 N N . ALA A 1 205 ? -11.812 1.358 16.422 1 98.06 205 ALA A N 1
ATOM 1405 C CA . ALA A 1 205 ? -13.188 1.069 16.828 1 98.06 205 ALA A CA 1
ATOM 1406 C C . ALA A 1 205 ? -13.242 0.491 18.234 1 98.06 205 ALA A C 1
ATOM 1408 O O . ALA A 1 205 ? -12.438 -0.375 18.594 1 98.06 205 ALA A O 1
ATOM 1409 N N . ARG A 1 206 ? -14.188 0.991 18.938 1 97.56 206 ARG A N 1
ATOM 1410 C CA . ARG A 1 206 ? -14.375 0.492 20.281 1 97.56 206 ARG A CA 1
ATOM 1411 C C . ARG A 1 206 ? -15.43 -0.611 20.328 1 97.56 206 ARG A C 1
ATOM 1413 O O . ARG A 1 206 ? -16.297 -0.681 19.453 1 97.56 206 ARG A O 1
ATOM 1420 N N . SER A 1 207 ? -15.305 -1.448 21.359 1 96.44 207 SER A N 1
ATOM 1421 C CA . SER A 1 207 ? -16.328 -2.461 21.609 1 9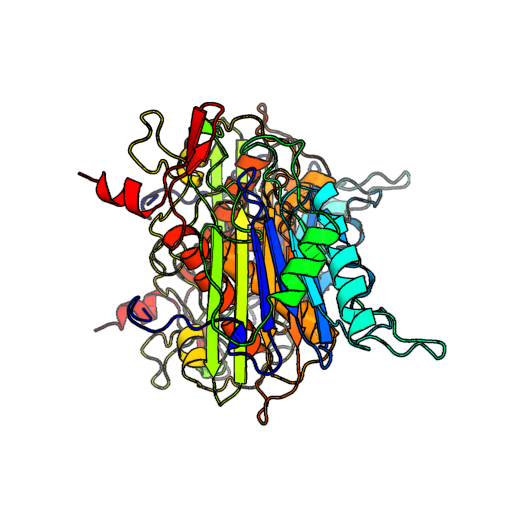6.44 207 SER A CA 1
ATOM 1422 C C . SER A 1 207 ? -17.688 -1.822 21.875 1 96.44 207 SER A C 1
ATOM 1424 O O . SER A 1 207 ? -17.766 -0.618 22.125 1 96.44 207 SER A O 1
ATOM 1426 N N . PRO A 1 208 ? -18.703 -2.633 21.844 1 94.25 208 PRO A N 1
ATOM 1427 C CA . PRO A 1 208 ? -20.031 -2.078 22.062 1 94.25 208 PRO A CA 1
ATOM 1428 C C . PRO A 1 208 ? -20.172 -1.365 23.406 1 94.25 208 PRO A C 1
ATOM 1430 O O . PRO A 1 208 ? -20.891 -0.371 23.516 1 94.25 208 PRO A O 1
ATOM 1433 N N . ASP A 1 209 ? -19.422 -1.783 24.391 1 93.06 209 ASP A N 1
ATOM 1434 C CA . ASP A 1 209 ? -19.516 -1.14 25.703 1 93.06 209 ASP A CA 1
ATOM 1435 C C . ASP A 1 209 ? -18.578 0.064 25.781 1 93.06 209 ASP A C 1
ATOM 1437 O O . ASP A 1 209 ? -18.531 0.759 26.797 1 93.06 209 ASP A O 1
ATOM 1441 N N . GLY A 1 210 ? -17.781 0.249 24.766 1 92.5 210 GLY A N 1
ATOM 1442 C CA . GLY A 1 210 ? -16.953 1.438 24.641 1 92.5 210 GLY A CA 1
ATOM 1443 C C . GLY A 1 210 ? -15.664 1.358 25.438 1 92.5 210 GLY A C 1
ATOM 1444 O O . GLY A 1 210 ? -14.898 2.324 25.484 1 92.5 210 GLY A O 1
ATOM 1445 N N . ARG A 1 211 ? -15.297 0.199 25.969 1 91.19 211 ARG A N 1
ATOM 1446 C CA . ARG A 1 211 ? -14.242 0.157 26.969 1 91.19 211 ARG A CA 1
ATOM 1447 C C . ARG A 1 211 ? -12.961 -0.445 26.406 1 91.19 211 ARG A C 1
ATOM 1449 O O . ARG A 1 211 ? -11.891 -0.317 27 1 91.19 211 ARG A O 1
ATOM 1456 N N . GLN A 1 212 ? -13.117 -1.096 25.297 1 95 212 GLN A N 1
ATOM 1457 C CA . GLN A 1 212 ? -11.961 -1.773 24.703 1 95 212 GLN A CA 1
ATOM 1458 C C . GLN A 1 212 ? -11.898 -1.549 23.203 1 95 212 GLN A C 1
ATOM 1460 O O . GLN A 1 212 ? -12.898 -1.192 22.578 1 95 212 GLN A O 1
ATOM 1465 N N . LEU A 1 213 ? -10.703 -1.697 22.703 1 97.19 213 LEU A N 1
ATOM 1466 C CA . LEU A 1 213 ? -10.57 -1.739 21.266 1 97.19 213 LEU A CA 1
ATOM 1467 C C . LEU A 1 213 ? -11.195 -3.014 20.688 1 97.19 213 LEU A C 1
ATOM 1469 O O . LEU A 1 213 ? -11.031 -4.094 21.266 1 97.19 213 LEU A O 1
ATOM 1473 N N . HIS A 1 214 ? -11.844 -2.893 19.625 1 96.38 214 HIS A N 1
ATOM 1474 C CA . HIS A 1 214 ? -12.68 -3.957 19.078 1 96.38 214 HIS A CA 1
ATOM 1475 C C . HIS A 1 214 ? -11.938 -4.723 17.984 1 96.38 214 HIS A C 1
ATOM 1477 O O . HIS A 1 214 ? -12.305 -5.855 17.656 1 96.38 214 HIS A O 1
ATOM 1483 N N . ASP A 1 215 ? -10.867 -4.195 17.453 1 96.38 215 ASP A N 1
ATOM 1484 C CA . ASP A 1 215 ? -10.125 -4.766 16.328 1 96.38 215 ASP A CA 1
ATOM 1485 C C . ASP A 1 215 ? -11.016 -4.898 15.094 1 96.38 215 ASP A C 1
ATOM 1487 O O . ASP A 1 215 ? -11.562 -5.973 14.82 1 96.38 215 ASP A O 1
ATOM 1491 N N . THR A 1 216 ? -11.016 -3.941 14.297 1 96.75 216 THR A N 1
ATOM 1492 C CA . THR A 1 216 ? -11.922 -3.816 13.164 1 96.75 216 THR A CA 1
ATOM 1493 C C . THR A 1 216 ? -11.727 -4.973 12.188 1 96.75 216 THR A C 1
ATOM 1495 O O . THR A 1 216 ? -12.688 -5.637 11.805 1 96.75 216 THR A O 1
ATOM 1498 N N . CYS A 1 217 ? -10.531 -5.23 11.781 1 95.12 217 CYS A N 1
ATOM 1499 C CA . CYS A 1 217 ? -10.258 -6.266 10.797 1 95.12 217 CYS A CA 1
ATOM 1500 C C . CYS A 1 217 ? -10.727 -7.633 11.289 1 95.12 217 CYS A C 1
ATOM 1502 O O . CYS A 1 217 ? -11.414 -8.352 10.57 1 95.12 217 CYS A O 1
ATOM 1504 N N . ARG A 1 218 ? -10.375 -7.949 12.5 1 94.94 218 ARG A N 1
ATOM 1505 C CA . ARG A 1 218 ? -10.789 -9.234 13.047 1 94.94 218 ARG A CA 1
ATOM 1506 C C . ARG A 1 218 ? -12.305 -9.336 13.141 1 94.94 218 ARG A C 1
ATOM 1508 O O . ARG A 1 218 ? -12.883 -10.391 12.891 1 94.94 218 ARG A O 1
ATOM 1515 N N . ALA A 1 219 ? -12.906 -8.266 13.57 1 96.38 219 ALA A N 1
ATOM 1516 C CA . ALA A 1 219 ? -14.359 -8.242 13.672 1 96.38 219 ALA A CA 1
ATOM 1517 C C . ALA A 1 219 ? -15.008 -8.492 12.312 1 96.38 219 ALA A C 1
ATOM 1519 O O . ALA A 1 219 ? -15.953 -9.281 12.203 1 96.38 219 ALA A O 1
ATOM 1520 N N . LEU A 1 220 ? -14.508 -7.832 11.297 1 95.88 220 LEU A N 1
ATOM 1521 C CA . LEU A 1 220 ? -15.023 -8.016 9.945 1 95.88 220 LEU A CA 1
ATOM 1522 C C . LEU A 1 220 ? -14.82 -9.453 9.484 1 95.88 220 LEU A C 1
ATOM 1524 O O . LEU A 1 220 ? -15.719 -10.055 8.883 1 95.88 220 LEU A O 1
ATOM 1528 N N . LEU A 1 221 ? -13.68 -10.016 9.758 1 95 221 LEU A N 1
ATOM 1529 C CA . LEU A 1 221 ? -13.328 -11.359 9.312 1 95 221 LEU A CA 1
ATOM 1530 C C . LEU A 1 221 ? -14.148 -12.406 10.062 1 95 221 LEU A C 1
ATOM 1532 O O . LEU A 1 221 ? -14.328 -13.531 9.57 1 95 221 LEU A O 1
ATOM 1536 N N . ARG A 1 222 ? -14.656 -11.992 11.273 1 95 222 ARG A N 1
ATOM 1537 C CA . ARG A 1 222 ? -15.539 -12.875 12.023 1 95 222 ARG A CA 1
ATOM 1538 C C . ARG A 1 222 ? -16.984 -12.734 11.555 1 95 222 ARG A C 1
ATOM 1540 O O . ARG A 1 222 ? -17.875 -13.438 12.039 1 95 222 ARG A O 1
ATOM 1547 N N . GLY A 1 223 ? -17.188 -11.758 10.711 1 95.06 223 GLY A N 1
ATOM 1548 C CA . GLY A 1 223 ? -18.5 -11.656 10.094 1 95.06 223 GLY A CA 1
ATOM 1549 C C . GLY A 1 223 ? -19.312 -10.492 10.617 1 95.06 223 GLY A C 1
ATOM 1550 O O . GLY A 1 223 ? -20.5 -10.352 10.281 1 95.06 223 GLY A O 1
ATOM 1551 N N . GLU A 1 224 ? -18.734 -9.688 11.508 1 95.5 224 GLU A N 1
ATOM 1552 C CA . GLU A 1 224 ? -19.469 -8.5 11.953 1 95.5 224 GLU A CA 1
ATOM 1553 C C . GLU A 1 224 ? -19.688 -7.523 10.797 1 95.5 224 GLU A C 1
ATOM 1555 O O . GLU A 1 224 ? -18.766 -7.25 10.023 1 95.5 224 GLU A O 1
ATOM 1560 N N . GLU A 1 225 ? -20.859 -6.973 10.688 1 94.06 225 GLU A N 1
ATOM 1561 C CA . GLU A 1 225 ? -21.219 -6.098 9.578 1 94.06 225 GLU A CA 1
ATOM 1562 C C . GLU A 1 225 ? -20.844 -4.645 9.883 1 94.06 225 GLU A C 1
ATOM 1564 O O . GLU A 1 225 ? -21.188 -4.125 10.953 1 94.06 225 GLU A O 1
ATOM 1569 N N . PRO A 1 226 ? -20.203 -4.066 8.961 1 94.06 226 PRO A N 1
ATOM 1570 C CA . PRO A 1 226 ? -19.969 -2.633 9.141 1 94.06 226 PRO A CA 1
ATOM 1571 C C . PRO A 1 226 ? -21.25 -1.806 9.039 1 94.06 226 PRO A C 1
ATOM 1573 O O . PRO A 1 226 ? -22.203 -2.217 8.375 1 94.06 226 PRO A O 1
ATOM 1576 N N . ARG A 1 227 ? -21.234 -0.682 9.672 1 91.62 227 ARG A N 1
ATOM 1577 C CA . ARG A 1 227 ? -22.297 0.293 9.445 1 91.62 227 ARG A CA 1
ATOM 1578 C C . ARG A 1 227 ? -22.078 1.044 8.141 1 91.62 227 ARG A C 1
ATOM 1580 O O . ARG A 1 227 ? -20.953 1.137 7.645 1 91.62 227 ARG A O 1
ATOM 1587 N N . PRO A 1 228 ? -23.141 1.505 7.602 1 83.56 228 PRO A N 1
ATOM 1588 C CA . PRO A 1 228 ? -23 2.254 6.352 1 83.56 228 PRO A CA 1
ATOM 1589 C C . PRO A 1 228 ? -22.062 3.457 6.492 1 83.56 228 PRO A C 1
ATOM 1591 O O . PRO A 1 228 ? -22.172 4.211 7.465 1 83.56 228 PRO A O 1
ATOM 1594 N N . LEU A 1 229 ? -21.188 3.494 5.609 1 81.88 229 LEU A N 1
ATOM 1595 C CA . LEU A 1 229 ? -20.219 4.594 5.551 1 81.88 229 LEU A CA 1
ATOM 1596 C C . LEU A 1 229 ? -20.391 5.391 4.262 1 81.88 229 LEU A C 1
ATOM 1598 O O . LEU A 1 229 ? -20.625 4.812 3.197 1 81.88 229 LEU A O 1
ATOM 1602 N N . LEU A 1 230 ? -20.453 6.695 4.422 1 73 230 LEU A N 1
ATOM 1603 C CA . LEU A 1 230 ? -20.469 7.539 3.23 1 73 230 LEU A CA 1
ATOM 1604 C C . LEU A 1 230 ? -19.078 7.617 2.598 1 73 230 LEU A C 1
ATOM 1606 O O . LEU A 1 230 ? -18.078 7.711 3.303 1 73 230 LEU A O 1
ATOM 1610 N N . ALA A 1 231 ? -19.094 7.582 1.263 1 71.19 231 ALA A N 1
ATOM 1611 C CA . ALA A 1 231 ? -17.828 7.699 0.519 1 71.19 231 ALA A CA 1
ATOM 1612 C C . ALA A 1 231 ? -17.109 9 0.862 1 71.19 231 ALA A C 1
ATOM 1614 O O . ALA A 1 231 ? -17.734 10.055 0.988 1 71.19 231 ALA A O 1
ATOM 1615 N N . GLY A 1 232 ? -15.836 8.891 1.084 1 71.88 232 GLY A N 1
ATOM 1616 C CA . GLY A 1 232 ? -15.016 10.078 1.273 1 71.88 232 GLY A CA 1
ATOM 1617 C C . GLY A 1 232 ? -15.031 10.594 2.699 1 71.88 232 GLY A C 1
ATOM 1618 O O . GLY A 1 232 ? -14.469 11.656 2.988 1 71.88 232 GLY A O 1
ATOM 1619 N N . THR A 1 233 ? -15.625 9.781 3.535 1 77.69 233 THR A N 1
ATOM 1620 C CA . THR A 1 233 ? -15.742 10.297 4.895 1 77.69 233 THR A CA 1
ATOM 1621 C C . THR A 1 233 ? -14.578 9.812 5.758 1 77.69 233 THR A C 1
ATOM 1623 O O . THR A 1 233 ? -14.531 10.094 6.957 1 77.69 233 THR A O 1
ATOM 1626 N N . ASN A 1 234 ? -13.562 9.156 5.125 1 84.38 234 ASN A N 1
ATOM 1627 C CA . ASN A 1 234 ? -12.453 8.57 5.875 1 84.38 234 ASN A CA 1
ATOM 1628 C C . ASN A 1 234 ? -11.117 8.773 5.156 1 84.38 234 ASN A C 1
ATOM 1630 O O . ASN A 1 234 ? -10.609 7.852 4.516 1 84.38 234 ASN A O 1
ATOM 1634 N N . THR A 1 235 ? -10.539 9.812 5.355 1 87.81 235 THR A N 1
ATOM 1635 C CA . THR A 1 235 ? -9.375 10.211 4.574 1 87.81 235 THR A CA 1
ATOM 1636 C C . THR A 1 235 ? -8.172 10.445 5.48 1 87.81 235 THR A C 1
ATOM 1638 O O . THR A 1 235 ? -8.266 11.164 6.48 1 87.81 235 THR A O 1
ATOM 1641 N N . THR A 1 236 ? -7.121 9.75 5.262 1 97.88 236 THR A N 1
ATOM 1642 C CA . THR A 1 236 ? -5.816 10.117 5.797 1 97.88 236 THR A CA 1
ATOM 1643 C C . THR A 1 236 ? -5 10.875 4.754 1 97.88 236 THR A C 1
ATOM 1645 O O . THR A 1 236 ? -4.832 10.406 3.625 1 97.88 236 THR A O 1
ATOM 1648 N N . ILE A 1 237 ? -4.531 12.086 5.141 1 98.69 237 ILE A N 1
ATOM 1649 C CA . ILE A 1 237 ? -3.785 12.93 4.215 1 98.69 237 ILE A CA 1
ATOM 1650 C C . ILE A 1 237 ? -2.457 13.336 4.848 1 98.69 237 ILE A C 1
ATOM 1652 O O . ILE A 1 237 ? -2.334 13.383 6.074 1 98.69 237 ILE A O 1
ATOM 1656 N N . GLY A 1 238 ? -1.508 13.586 4.008 1 98.75 238 GLY A N 1
ATOM 1657 C CA . GLY A 1 238 ? -0.221 13.922 4.594 1 98.75 238 GLY A CA 1
ATOM 1658 C C . GLY A 1 238 ? 0.802 14.375 3.568 1 98.75 238 GLY A C 1
ATOM 1659 O O . GLY A 1 238 ? 0.507 14.422 2.373 1 98.75 238 GLY A O 1
ATOM 1660 N N . VAL A 1 239 ? 1.968 14.797 4.078 1 98.94 239 VAL A N 1
ATOM 1661 C CA . VAL A 1 239 ? 3.107 15.258 3.295 1 98.94 239 VAL A CA 1
ATOM 1662 C C . VAL A 1 239 ? 4.371 14.531 3.74 1 98.94 239 VAL A C 1
ATOM 1664 O O . VAL A 1 239 ? 4.641 14.414 4.938 1 98.94 239 VAL A O 1
ATOM 1667 N N . ILE A 1 240 ? 5.07 13.984 2.779 1 98.94 240 ILE A N 1
ATOM 1668 C CA . ILE A 1 240 ? 6.438 13.508 2.971 1 98.94 240 ILE A CA 1
ATOM 1669 C C . ILE A 1 240 ? 7.418 14.5 2.346 1 98.94 240 ILE A C 1
ATOM 1671 O O . ILE A 1 240 ? 7.191 14.992 1.236 1 98.94 240 ILE A O 1
ATOM 1675 N N . ALA A 1 241 ? 8.469 14.812 3.074 1 98.94 241 ALA A N 1
ATOM 1676 C CA . ALA A 1 241 ? 9.461 15.742 2.545 1 98.94 241 ALA A CA 1
ATOM 1677 C C . ALA A 1 241 ? 10.875 15.18 2.713 1 98.94 241 ALA A C 1
ATOM 1679 O O . ALA A 1 241 ? 11.148 14.438 3.658 1 98.94 241 ALA A O 1
ATOM 1680 N N . THR A 1 242 ? 11.75 15.531 1.831 1 98.94 242 THR A N 1
ATOM 1681 C CA . THR A 1 242 ? 13.164 15.219 1.942 1 98.94 242 THR A CA 1
ATOM 1682 C C . THR A 1 242 ? 14.023 16.375 1.455 1 98.94 242 THR A C 1
ATOM 1684 O O . THR A 1 242 ? 13.586 17.172 0.622 1 98.94 242 THR A O 1
ATOM 1687 N N . ASP A 1 243 ? 15.164 16.5 2.068 1 98.88 243 ASP A N 1
ATOM 1688 C CA . ASP A 1 243 ? 16.109 17.516 1.583 1 98.88 243 ASP A CA 1
ATOM 1689 C C . ASP A 1 243 ? 17.031 16.938 0.521 1 98.88 243 ASP A C 1
ATOM 1691 O O . ASP A 1 243 ? 17.922 17.625 0.027 1 98.88 243 ASP A O 1
ATOM 1695 N N . ALA A 1 244 ? 16.859 15.641 0.13 1 98.62 244 ALA A N 1
ATOM 1696 C CA . ALA A 1 244 ? 17.578 15.047 -0.997 1 98.62 244 ALA A CA 1
ATOM 1697 C C . ALA A 1 244 ? 17.156 15.703 -2.312 1 98.62 244 ALA A C 1
ATOM 1699 O O . ALA A 1 244 ? 16.031 16.156 -2.457 1 98.62 244 ALA A O 1
ATOM 1700 N N . ARG A 1 245 ? 18.125 15.797 -3.193 1 97.94 245 ARG A N 1
ATOM 1701 C CA . ARG A 1 245 ? 17.797 16.203 -4.559 1 97.94 245 ARG A CA 1
ATOM 1702 C C . ARG A 1 245 ? 17.125 15.055 -5.316 1 97.94 245 ARG A C 1
ATOM 1704 O O . ARG A 1 245 ? 17.75 14.016 -5.555 1 97.94 245 ARG A O 1
ATOM 1711 N N . ILE A 1 246 ? 15.867 15.273 -5.691 1 97.69 246 ILE A N 1
ATOM 1712 C CA . ILE A 1 246 ? 15.141 14.234 -6.41 1 97.69 246 ILE A CA 1
ATOM 1713 C C . ILE A 1 246 ? 14.438 14.844 -7.621 1 97.69 246 ILE A C 1
ATOM 1715 O O . ILE A 1 246 ? 14.219 16.062 -7.68 1 97.69 246 ILE A O 1
ATOM 1719 N N . THR A 1 247 ? 14.156 13.977 -8.602 1 96.69 247 THR A N 1
ATOM 1720 C CA . THR A 1 247 ? 13.398 14.375 -9.781 1 96.69 247 THR A CA 1
ATOM 1721 C C . THR A 1 247 ? 11.898 14.281 -9.508 1 96.69 247 THR A C 1
ATOM 1723 O O . THR A 1 247 ? 11.477 13.758 -8.477 1 96.69 247 THR A O 1
ATOM 1726 N N . LYS A 1 248 ? 11.148 14.844 -10.43 1 96.56 248 LYS A N 1
ATOM 1727 C CA . LYS A 1 248 ? 9.695 14.797 -10.328 1 96.56 248 LYS A CA 1
ATOM 1728 C C . LYS A 1 248 ? 9.188 13.352 -10.312 1 96.56 248 LYS A C 1
ATOM 1730 O O . LYS A 1 248 ? 8.266 13.023 -9.57 1 96.56 248 LYS A O 1
ATOM 1735 N N . VAL A 1 249 ? 9.758 12.508 -11.203 1 95.38 249 VAL A N 1
ATOM 1736 C CA . VAL A 1 249 ? 9.406 11.094 -11.227 1 95.38 249 VAL A CA 1
ATOM 1737 C C . VAL A 1 249 ? 9.711 10.461 -9.867 1 95.38 249 VAL A C 1
ATOM 1739 O O . VAL A 1 249 ? 8.891 9.711 -9.336 1 95.38 249 VAL A O 1
ATOM 1742 N N . GLN A 1 250 ? 10.859 10.781 -9.289 1 96.56 250 GLN A N 1
ATOM 1743 C CA . GLN A 1 250 ? 11.258 10.234 -7.992 1 96.56 250 GLN A CA 1
ATOM 1744 C C . GLN A 1 250 ? 10.352 10.742 -6.875 1 96.56 250 GLN A C 1
ATOM 1746 O O . GLN A 1 250 ? 10.078 10.016 -5.918 1 96.56 250 GLN A O 1
ATOM 1751 N N . ALA A 1 251 ? 9.859 11.961 -6.965 1 98 251 ALA A N 1
ATOM 1752 C CA . ALA A 1 251 ? 8.922 12.484 -5.984 1 98 251 ALA A CA 1
ATOM 1753 C C . ALA A 1 251 ? 7.602 11.711 -6.02 1 98 251 ALA A C 1
ATOM 1755 O O . ALA A 1 251 ? 7.043 11.383 -4.973 1 98 251 ALA A O 1
ATOM 1756 N N . GLN A 1 252 ? 7.141 11.453 -7.227 1 97.06 252 GLN A N 1
ATOM 1757 C CA . GLN A 1 252 ? 5.938 10.641 -7.359 1 97.06 252 GLN A CA 1
ATOM 1758 C C . GLN A 1 252 ? 6.145 9.258 -6.758 1 97.06 252 GLN A C 1
ATOM 1760 O O . GLN A 1 252 ? 5.266 8.734 -6.066 1 97.06 252 GLN A O 1
ATOM 1765 N N . ARG A 1 253 ? 7.238 8.633 -7 1 96.62 253 ARG A N 1
ATOM 1766 C CA . ARG A 1 253 ? 7.539 7.309 -6.469 1 96.62 253 ARG A CA 1
ATOM 1767 C C . ARG A 1 253 ? 7.641 7.336 -4.949 1 96.62 253 ARG A C 1
ATOM 1769 O O . ARG A 1 253 ? 7.238 6.383 -4.277 1 96.62 253 ARG A O 1
ATOM 1776 N N . LEU A 1 254 ? 8.219 8.422 -4.453 1 97.88 254 LEU A N 1
ATOM 1777 C CA . LEU A 1 254 ? 8.297 8.578 -3.004 1 97.88 254 LEU A CA 1
ATOM 1778 C C . LEU A 1 254 ? 6.902 8.641 -2.389 1 97.88 254 LEU A C 1
ATOM 1780 O O . LEU A 1 254 ? 6.645 8.031 -1.352 1 97.88 254 LEU A O 1
ATOM 1784 N N . ALA A 1 255 ? 6.016 9.398 -3.016 1 98.31 255 ALA A N 1
ATOM 1785 C CA . ALA A 1 255 ? 4.633 9.438 -2.547 1 98.31 255 ALA A CA 1
ATOM 1786 C C . ALA A 1 255 ? 3.996 8.055 -2.59 1 98.31 255 ALA A C 1
ATOM 1788 O O . ALA A 1 255 ? 3.312 7.648 -1.646 1 98.31 255 ALA A O 1
ATOM 1789 N N . VAL A 1 256 ? 4.234 7.301 -3.656 1 97.56 256 VAL A N 1
ATOM 1790 C CA . VAL A 1 256 ? 3.666 5.973 -3.854 1 97.56 256 VAL A CA 1
ATOM 1791 C C . VAL A 1 256 ? 4.117 5.043 -2.73 1 97.56 256 VAL A C 1
ATOM 1793 O O . VAL A 1 256 ? 3.289 4.445 -2.039 1 97.56 256 VAL A O 1
ATOM 1796 N N . VAL A 1 257 ? 5.383 4.949 -2.447 1 97.62 257 VAL A N 1
ATOM 1797 C CA . VAL A 1 257 ? 5.926 3.992 -1.484 1 97.62 257 VAL A CA 1
ATOM 1798 C C . VAL A 1 257 ? 5.547 4.418 -0.067 1 97.62 257 VAL A C 1
ATOM 1800 O O . VAL A 1 257 ? 5.434 3.58 0.83 1 97.62 257 VAL A O 1
ATOM 1803 N N . SER A 1 258 ? 5.277 5.707 0.099 1 98.44 258 SER A N 1
ATOM 1804 C CA . SER A 1 258 ? 4.91 6.215 1.416 1 98.44 258 SER A CA 1
ATOM 1805 C C . SER A 1 258 ? 3.578 5.637 1.882 1 98.44 258 SER A C 1
ATOM 1807 O O . SER A 1 258 ? 3.34 5.5 3.084 1 98.44 258 SER A O 1
ATOM 1809 N N . HIS A 1 259 ? 2.729 5.246 0.939 1 98.44 259 HIS A N 1
ATOM 1810 C CA . HIS A 1 259 ? 1.46 4.625 1.306 1 98.44 259 HIS A CA 1
ATOM 1811 C C . HIS A 1 259 ? 1.681 3.279 1.985 1 98.44 259 HIS A C 1
ATOM 1813 O O . HIS A 1 259 ? 0.796 2.779 2.684 1 98.44 259 HIS A O 1
ATOM 1819 N N . ASP A 1 260 ? 2.84 2.656 1.763 1 98.31 260 ASP A N 1
ATOM 1820 C CA . ASP A 1 260 ? 3.164 1.445 2.51 1 98.31 260 ASP A CA 1
ATOM 1821 C C . ASP A 1 260 ? 3.215 1.723 4.012 1 98.31 260 ASP A C 1
ATOM 1823 O O . ASP A 1 260 ? 2.869 0.858 4.816 1 98.31 260 ASP A O 1
ATOM 1827 N N . GLY A 1 261 ? 3.676 2.918 4.391 1 98.56 261 GLY A N 1
ATOM 1828 C CA . GLY A 1 261 ? 3.639 3.307 5.793 1 98.56 261 GLY A CA 1
ATOM 1829 C C . GLY A 1 261 ? 2.232 3.348 6.359 1 98.56 261 GLY A C 1
ATOM 1830 O O . GLY A 1 261 ? 2 2.91 7.488 1 98.56 261 GLY A O 1
ATOM 1831 N N . LEU A 1 262 ? 1.293 3.898 5.57 1 98.62 262 LEU A N 1
ATOM 1832 C CA . LEU A 1 262 ? -0.103 3.885 5.996 1 98.62 262 LEU A CA 1
ATOM 1833 C C . LEU A 1 262 ? -0.618 2.455 6.121 1 98.62 262 LEU A C 1
ATOM 1835 O O . LEU A 1 262 ? -1.283 2.113 7.102 1 98.62 262 LEU A O 1
ATOM 1839 N N . ALA A 1 263 ? -0.301 1.627 5.117 1 98.38 263 ALA A N 1
ATOM 1840 C CA . ALA A 1 263 ? -0.776 0.246 5.105 1 98.38 263 ALA A CA 1
ATOM 1841 C C . ALA A 1 263 ? -0.268 -0.52 6.324 1 98.38 263 ALA A C 1
ATOM 1843 O O . ALA A 1 263 ? -0.954 -1.406 6.836 1 98.38 263 ALA A O 1
ATOM 1844 N N . ARG A 1 264 ? 0.888 -0.199 6.805 1 97.88 264 ARG A N 1
ATOM 1845 C CA . ARG A 1 264 ? 1.487 -0.869 7.953 1 97.88 264 ARG A CA 1
ATOM 1846 C C . ARG A 1 264 ? 0.88 -0.365 9.258 1 97.88 264 ARG A C 1
ATOM 1848 O O . ARG A 1 264 ? 0.806 -1.106 10.242 1 97.88 264 ARG A O 1
ATOM 1855 N N . ALA A 1 265 ? 0.362 0.885 9.227 1 98.25 265 ALA A N 1
ATOM 1856 C CA . ALA A 1 265 ? -0.035 1.511 10.484 1 98.25 265 ALA A CA 1
ATOM 1857 C C . ALA A 1 265 ? -1.555 1.593 10.602 1 98.25 265 ALA A C 1
ATOM 1859 O O . ALA A 1 265 ? -2.084 1.925 11.664 1 98.25 265 ALA A O 1
ATOM 1860 N N . ILE A 1 266 ? -2.289 1.357 9.555 1 98.38 266 ILE A N 1
ATOM 1861 C CA . ILE A 1 266 ? -3.742 1.486 9.57 1 98.38 266 ILE A CA 1
ATOM 1862 C C . ILE A 1 266 ? -4.379 0.234 8.977 1 98.38 266 ILE A C 1
ATOM 1864 O O . ILE A 1 266 ? -3.977 -0.224 7.902 1 98.38 266 ILE A O 1
ATOM 1868 N N . ARG A 1 267 ? -5.477 -0.301 9.641 1 96.62 267 ARG A N 1
ATOM 1869 C CA . ARG A 1 267 ? -6.141 -1.51 9.164 1 96.62 267 ARG A CA 1
ATOM 1870 C C . ARG A 1 267 ? -7.645 -1.44 9.406 1 96.62 267 ARG A C 1
ATOM 1872 O O . ARG A 1 267 ? -8.094 -1.376 10.555 1 96.62 267 ARG A O 1
ATOM 1879 N N . PRO A 1 268 ? -8.391 -1.517 8.289 1 95.75 268 PRO A N 1
ATOM 1880 C CA . PRO A 1 268 ? -8.031 -1.435 6.875 1 95.75 268 PRO A CA 1
ATOM 1881 C C . PRO A 1 268 ? -7.707 -0.01 6.426 1 95.75 268 PRO A C 1
ATOM 1883 O O . PRO A 1 268 ? -7.961 0.944 7.168 1 95.75 268 PRO A O 1
ATOM 1886 N N . VAL A 1 269 ? -7.141 0.116 5.312 1 96.69 269 VAL A N 1
ATOM 1887 C CA . VAL A 1 269 ? -6.82 1.405 4.711 1 96.69 269 VAL A CA 1
ATOM 1888 C C . VAL A 1 269 ? -6.973 1.318 3.193 1 96.69 269 VAL A C 1
ATOM 1890 O O . VAL A 1 269 ? -7.031 0.222 2.631 1 96.69 269 VAL A O 1
ATOM 1893 N N . HIS A 1 270 ? -7.086 2.482 2.521 1 96.5 270 HIS A N 1
ATOM 1894 C CA . HIS A 1 270 ? -7.164 2.633 1.073 1 96.5 270 HIS A CA 1
ATOM 1895 C C . HIS A 1 270 ? -8.438 1.998 0.521 1 96.5 270 HIS A C 1
ATOM 1897 O O . HIS A 1 270 ? -8.469 1.562 -0.632 1 96.5 270 HIS A O 1
ATOM 1903 N N . THR A 1 271 ? -9.438 1.875 1.354 1 92.12 271 THR A N 1
ATOM 1904 C CA . THR A 1 271 ? -10.703 1.287 0.933 1 92.12 271 THR A CA 1
ATOM 1905 C C . THR A 1 271 ? -11.484 2.256 0.046 1 92.12 271 THR A C 1
ATOM 1907 O O . THR A 1 271 ? -11.039 3.383 -0.186 1 92.12 271 THR A O 1
ATOM 1910 N N . MET A 1 272 ? -12.578 1.812 -0.394 1 88.88 272 MET A N 1
ATOM 1911 C CA . MET A 1 272 ? -13.453 2.645 -1.217 1 88.88 272 MET A CA 1
ATOM 1912 C C . MET A 1 272 ? -14.008 3.812 -0.409 1 88.88 272 MET A C 1
ATOM 1914 O O . MET A 1 272 ? -14.469 4.805 -0.979 1 88.88 272 MET A O 1
ATOM 1918 N N . SER A 1 273 ? -13.961 3.707 0.908 1 87.25 273 SER A N 1
ATOM 1919 C CA . SER A 1 273 ? -14.477 4.746 1.792 1 87.25 273 SER A CA 1
ATOM 1920 C C . SER A 1 273 ? -13.398 5.754 2.156 1 87.25 273 SER A C 1
ATOM 1922 O O . SER A 1 273 ? -13.656 6.719 2.881 1 87.25 273 SER A O 1
ATOM 1924 N N . ASP A 1 274 ? -12.25 5.52 1.626 1 88.44 274 ASP A N 1
ATOM 1925 C CA . ASP A 1 274 ? -11.109 6.363 1.971 1 88.44 274 ASP A CA 1
ATOM 1926 C C . ASP A 1 274 ? -10.773 7.324 0.833 1 88.44 274 ASP A C 1
ATOM 1928 O O . ASP A 1 274 ? -11.086 7.051 -0.329 1 88.44 274 ASP A O 1
ATOM 1932 N N . GLY A 1 275 ? -10.203 8.469 1.237 1 93 275 GLY A N 1
ATOM 1933 C CA . GLY A 1 275 ? -9.633 9.406 0.28 1 93 275 GLY A CA 1
ATOM 1934 C C . GLY A 1 275 ? -8.141 9.617 0.463 1 93 275 GLY A C 1
ATOM 1935 O O . GLY A 1 275 ? -7.633 10.711 0.232 1 93 275 GLY A O 1
ATOM 1936 N N . ASP A 1 276 ? -7.422 8.578 0.853 1 96.69 276 ASP A N 1
ATOM 1937 C CA . ASP A 1 276 ? -6.027 8.672 1.274 1 96.69 276 ASP A CA 1
ATOM 1938 C C . ASP A 1 276 ? -5.164 9.297 0.182 1 96.69 276 ASP A C 1
ATOM 1940 O O . ASP A 1 276 ? -5.148 8.812 -0.954 1 96.69 276 ASP A O 1
ATOM 1944 N N . THR A 1 277 ? -4.48 10.383 0.531 1 97.94 277 THR A N 1
ATOM 1945 C CA . THR A 1 277 ? -3.646 11.156 -0.383 1 97.94 277 THR A CA 1
ATOM 1946 C C . THR A 1 277 ? -2.346 11.57 0.295 1 97.94 277 THR A C 1
ATOM 1948 O O . THR A 1 277 ? -2.365 12.117 1.4 1 97.94 277 THR A O 1
ATOM 1951 N N . LEU A 1 278 ? -1.256 11.266 -0.374 1 98.75 278 LEU A N 1
ATOM 1952 C CA . LEU A 1 278 ? 0.041 11.695 0.141 1 98.75 278 LEU A CA 1
ATOM 1953 C C . LEU A 1 278 ? 0.796 12.516 -0.9 1 98.75 278 LEU A C 1
ATOM 1955 O O . LEU A 1 278 ? 0.787 12.18 -2.088 1 98.75 278 LEU A O 1
ATOM 1959 N N . PHE A 1 279 ? 1.396 13.625 -0.428 1 98.81 279 PHE A N 1
ATOM 1960 C CA . PHE A 1 279 ? 2.268 14.461 -1.242 1 98.81 279 PHE A CA 1
ATOM 1961 C C . PHE A 1 279 ? 3.729 14.242 -0.87 1 98.81 279 PHE A C 1
ATOM 1963 O O . PHE A 1 279 ? 4.047 13.977 0.29 1 98.81 279 PHE A O 1
ATOM 1970 N N . ALA A 1 280 ? 4.574 14.328 -1.823 1 98.81 280 ALA A N 1
ATOM 1971 C CA . ALA A 1 280 ? 6.016 14.281 -1.59 1 98.81 280 ALA A CA 1
ATOM 1972 C C . ALA A 1 280 ? 6.688 15.57 -2.051 1 98.81 280 ALA A C 1
ATOM 1974 O O . ALA A 1 280 ? 6.355 16.109 -3.111 1 98.81 280 ALA A O 1
ATOM 1975 N N . LEU A 1 281 ? 7.629 16.109 -1.251 1 98.81 281 LEU A N 1
ATOM 1976 C CA . LEU A 1 281 ? 8.391 17.328 -1.549 1 98.81 281 LEU A CA 1
ATOM 1977 C C . LEU A 1 281 ? 9.883 17.062 -1.472 1 98.81 281 LEU A C 1
ATOM 1979 O O . LEU A 1 281 ? 10.367 16.469 -0.502 1 98.81 281 LEU A O 1
ATOM 1983 N N . GLY A 1 282 ? 10.609 17.391 -2.443 1 98.81 282 GLY A N 1
ATOM 1984 C CA . GLY A 1 282 ? 12.062 17.391 -2.426 1 98.81 282 GLY A CA 1
ATOM 1985 C C . GLY A 1 282 ? 12.672 18.781 -2.48 1 98.81 282 GLY A C 1
ATOM 1986 O O . GLY A 1 282 ? 12.578 19.469 -3.504 1 98.81 282 GLY A O 1
ATOM 1987 N N . THR A 1 283 ? 13.383 19.25 -1.403 1 98.69 283 THR A N 1
ATOM 1988 C CA . THR A 1 283 ? 13.914 20.609 -1.354 1 98.69 283 THR A CA 1
ATOM 1989 C C . THR A 1 283 ? 15.289 20.672 -2.01 1 98.69 283 THR A C 1
ATOM 1991 O O . THR A 1 283 ? 15.742 21.75 -2.393 1 98.69 283 THR A O 1
ATOM 1994 N N . GLY A 1 284 ? 16.047 19.531 -2.02 1 98.38 284 GLY A N 1
ATOM 1995 C CA . GLY A 1 284 ? 17.344 19.438 -2.668 1 98.38 284 GLY A CA 1
ATOM 1996 C C . GLY A 1 284 ? 18.438 20.156 -1.909 1 98.38 284 GLY A C 1
ATOM 1997 O O . GLY A 1 284 ? 19.469 20.5 -2.484 1 98.38 284 GLY A O 1
ATOM 1998 N N . LEU A 1 285 ? 18.312 20.391 -0.667 1 98.19 285 LEU A N 1
ATOM 1999 C CA . LEU A 1 285 ? 19.219 21.25 0.075 1 98.19 285 LEU A CA 1
ATOM 2000 C C . LEU A 1 285 ? 20.297 20.422 0.784 1 98.19 285 LEU A C 1
ATOM 2002 O O . LEU A 1 285 ? 21.234 20.969 1.345 1 98.19 285 LEU A O 1
ATOM 2006 N N . ALA A 1 286 ? 20.094 19.078 0.79 1 97.69 286 ALA A N 1
ATOM 2007 C CA . ALA A 1 286 ? 21.109 18.219 1.404 1 97.69 286 ALA A CA 1
ATOM 2008 C C . ALA A 1 286 ? 22.406 18.25 0.609 1 97.69 286 ALA A C 1
ATOM 2010 O O . ALA A 1 286 ? 22.391 18.344 -0.621 1 97.69 286 ALA A O 1
ATOM 2011 N N . GLU A 1 287 ? 23.469 18.094 1.32 1 96.31 287 GLU A N 1
ATOM 2012 C CA . GLU A 1 287 ? 24.781 18.047 0.684 1 96.31 287 GLU A CA 1
ATOM 2013 C C . GLU A 1 287 ? 25.062 16.672 0.093 1 96.31 287 GLU A C 1
ATOM 2015 O O . GLU A 1 287 ? 25.797 16.547 -0.882 1 96.31 287 GLU A O 1
ATOM 2020 N N . HIS A 1 288 ? 24.438 15.695 0.675 1 94.5 288 HIS A N 1
ATOM 2021 C CA . HIS A 1 288 ? 24.672 14.312 0.271 1 94.5 288 HIS A CA 1
ATOM 2022 C C . HIS A 1 288 ? 23.484 13.742 -0.475 1 94.5 288 HIS A C 1
ATOM 2024 O O . HIS A 1 288 ? 22.375 14.297 -0.407 1 94.5 288 HIS A O 1
ATOM 2030 N N . SER A 1 289 ? 23.828 12.75 -1.237 1 94.12 289 SER A N 1
ATOM 2031 C CA . SER A 1 289 ? 22.766 12.031 -1.95 1 94.12 289 SER A CA 1
ATOM 2032 C C . SER A 1 289 ? 22.531 10.656 -1.338 1 94.12 289 SER A C 1
ATOM 2034 O O . SER A 1 289 ? 23.406 10.102 -0.686 1 94.12 289 SER A O 1
ATOM 2036 N N . LEU A 1 290 ? 21.344 10.211 -1.386 1 94.88 290 LEU A N 1
ATOM 2037 C CA . LEU A 1 290 ? 20.938 8.852 -1.031 1 94.88 290 LEU A CA 1
ATOM 2038 C C . LEU A 1 290 ? 20.172 8.203 -2.17 1 94.88 290 LEU A C 1
ATOM 2040 O O . LEU A 1 290 ? 19.422 8.875 -2.891 1 94.88 290 LEU A O 1
ATOM 2044 N N . GLY A 1 291 ? 20.344 6.875 -2.391 1 94.38 291 GLY A N 1
ATOM 2045 C CA . GLY A 1 291 ? 19.578 6.16 -3.396 1 94.38 291 GLY A CA 1
ATOM 2046 C C . GLY A 1 291 ? 18.094 6.066 -3.062 1 94.38 291 GLY A C 1
ATOM 2047 O O . GLY A 1 291 ? 17.719 6.117 -1.892 1 94.38 291 GLY A O 1
ATOM 2048 N N . MET A 1 292 ? 17.312 5.855 -4.086 1 95 292 MET A N 1
ATOM 2049 C CA . MET A 1 292 ? 15.867 5.84 -3.936 1 95 292 MET A CA 1
ATOM 2050 C C . MET A 1 292 ? 15.422 4.68 -3.051 1 95 292 MET A C 1
ATOM 2052 O O . MET A 1 292 ? 14.398 4.762 -2.375 1 95 292 MET A O 1
ATOM 2056 N N . LEU A 1 293 ? 16.156 3.598 -3.061 1 95.38 293 LEU A N 1
ATOM 2057 C CA . LEU A 1 293 ? 15.773 2.475 -2.213 1 95.38 293 LEU A CA 1
ATOM 2058 C C . LEU A 1 293 ? 15.797 2.875 -0.74 1 95.38 293 LEU A C 1
ATOM 2060 O O . LEU A 1 293 ? 14.844 2.604 -0.006 1 95.38 293 LEU A O 1
ATOM 2064 N N . THR A 1 294 ? 16.891 3.512 -0.317 1 97.12 294 THR A N 1
ATOM 2065 C CA . THR A 1 294 ? 17 3.973 1.062 1 97.12 294 THR A CA 1
ATOM 2066 C C . THR A 1 294 ? 15.977 5.059 1.36 1 97.12 294 THR A C 1
ATOM 2068 O O . THR A 1 294 ? 15.32 5.035 2.404 1 97.12 294 THR A O 1
ATOM 2071 N N . LEU A 1 295 ? 15.812 6.016 0.43 1 98 295 LEU A N 1
ATOM 2072 C CA . LEU A 1 295 ? 14.812 7.059 0.606 1 98 295 LEU A CA 1
ATOM 2073 C C . LEU A 1 295 ? 13.422 6.457 0.772 1 98 295 LEU A C 1
ATOM 2075 O O . LEU A 1 295 ? 12.633 6.926 1.595 1 98 295 LEU A O 1
ATOM 2079 N N . SER A 1 296 ? 13.141 5.422 0.011 1 97.38 296 SER A N 1
ATOM 2080 C CA . SER A 1 296 ? 11.844 4.762 0.075 1 97.38 296 SER A CA 1
ATOM 2081 C C . SER A 1 296 ? 11.617 4.105 1.434 1 97.38 296 SER A C 1
ATOM 2083 O O . SER A 1 296 ? 10.539 4.215 2.012 1 97.38 296 SER A O 1
ATOM 2085 N N . ALA A 1 297 ? 12.617 3.416 1.918 1 97.44 297 ALA A N 1
ATOM 2086 C CA . ALA A 1 29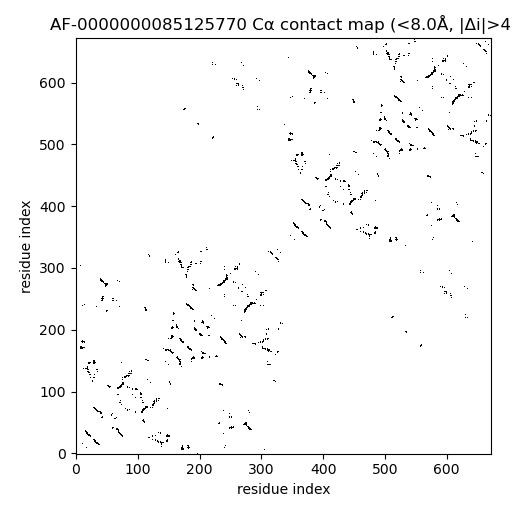7 ? 12.523 2.807 3.242 1 97.44 297 ALA A CA 1
ATOM 2087 C C . ALA A 1 297 ? 12.297 3.863 4.32 1 97.44 297 ALA A C 1
ATOM 2089 O O . ALA A 1 297 ? 11.469 3.678 5.211 1 97.44 297 ALA A O 1
ATOM 2090 N N . MET A 1 298 ? 13.047 4.969 4.242 1 98.31 298 MET A N 1
ATOM 2091 C CA . MET A 1 298 ? 12.906 6.066 5.195 1 98.31 298 MET A CA 1
ATOM 2092 C C . MET A 1 298 ? 11.492 6.645 5.148 1 98.31 298 MET A C 1
ATOM 2094 O O . MET A 1 298 ? 10.891 6.895 6.191 1 98.31 298 MET A O 1
ATOM 2098 N N . ALA A 1 299 ? 10.977 6.828 3.938 1 98.69 299 ALA A N 1
ATOM 2099 C CA . ALA A 1 299 ? 9.672 7.461 3.752 1 98.69 299 ALA A CA 1
ATOM 2100 C C . ALA A 1 299 ? 8.555 6.613 4.363 1 98.69 299 ALA A C 1
ATOM 2102 O O . ALA A 1 299 ? 7.723 7.121 5.117 1 98.69 299 ALA A O 1
ATOM 2103 N N . ALA A 1 300 ? 8.531 5.336 4.004 1 98.5 300 ALA A N 1
ATOM 2104 C CA . ALA A 1 300 ? 7.508 4.453 4.547 1 98.5 300 ALA A CA 1
ATOM 2105 C C . ALA A 1 300 ? 7.562 4.418 6.07 1 98.5 300 ALA A C 1
ATOM 2107 O O . ALA A 1 300 ? 6.523 4.465 6.738 1 98.5 300 ALA A O 1
ATOM 2108 N N . GLU A 1 301 ? 8.734 4.355 6.609 1 97.88 301 GLU A N 1
ATOM 2109 C CA . GLU A 1 301 ? 8.906 4.328 8.062 1 97.88 301 GLU A CA 1
ATOM 2110 C C . GLU A 1 301 ? 8.453 5.641 8.695 1 97.88 301 GLU A C 1
ATOM 2112 O O . GLU A 1 301 ? 7.746 5.633 9.711 1 97.88 301 GLU A O 1
ATOM 2117 N N . ALA A 1 302 ? 8.844 6.758 8.148 1 98.62 302 ALA A N 1
ATOM 2118 C CA . ALA A 1 302 ? 8.461 8.062 8.68 1 98.62 302 ALA A CA 1
ATOM 2119 C C . ALA A 1 302 ? 6.941 8.219 8.688 1 98.62 302 ALA A C 1
ATOM 2121 O O . ALA A 1 302 ? 6.371 8.742 9.648 1 98.62 302 ALA A O 1
ATOM 2122 N N . VAL A 1 303 ? 6.309 7.785 7.629 1 98.81 303 VAL A N 1
ATOM 2123 C CA . VAL A 1 303 ? 4.855 7.887 7.523 1 98.81 303 VAL A CA 1
ATOM 2124 C C . VAL A 1 303 ? 4.203 7.016 8.594 1 98.81 303 VAL A C 1
ATOM 2126 O O . VAL A 1 303 ? 3.262 7.449 9.266 1 98.81 303 VAL A O 1
ATOM 2129 N N . ALA A 1 304 ? 4.656 5.797 8.734 1 98.62 304 ALA A N 1
ATOM 2130 C CA . ALA A 1 304 ? 4.109 4.922 9.773 1 98.62 304 ALA A CA 1
ATOM 2131 C C . ALA A 1 304 ? 4.238 5.559 11.148 1 98.62 304 ALA A C 1
ATOM 2133 O O . ALA A 1 304 ? 3.273 5.586 11.922 1 98.62 304 ALA A O 1
ATOM 2134 N N . LEU A 1 305 ? 5.398 6.082 11.453 1 98.25 305 LEU A N 1
ATOM 2135 C CA . LEU A 1 305 ? 5.656 6.703 12.75 1 98.25 305 LEU A CA 1
ATOM 2136 C C . LEU A 1 305 ? 4.773 7.934 12.945 1 98.25 305 LEU A C 1
ATOM 2138 O O . LEU A 1 305 ? 4.199 8.125 14.016 1 98.25 305 LEU A O 1
ATOM 2142 N N . ALA A 1 306 ? 4.688 8.758 11.953 1 98.81 306 ALA A N 1
ATOM 2143 C CA . ALA A 1 306 ? 3.859 9.961 12.039 1 98.81 306 ALA A CA 1
ATOM 2144 C C . ALA A 1 306 ? 2.395 9.602 12.273 1 98.81 306 ALA A C 1
ATOM 2146 O O . ALA A 1 306 ? 1.689 10.297 13.008 1 98.81 306 ALA A O 1
ATOM 2147 N N . THR A 1 307 ? 1.929 8.562 11.609 1 98.81 307 THR A N 1
ATOM 2148 C CA . THR A 1 307 ? 0.558 8.094 11.773 1 98.81 307 THR A CA 1
ATOM 2149 C C . THR A 1 307 ? 0.306 7.66 13.211 1 98.81 307 THR A C 1
ATOM 2151 O O . THR A 1 307 ? -0.704 8.031 13.812 1 98.81 307 THR A O 1
ATOM 2154 N N . VAL A 1 308 ? 1.207 6.926 13.75 1 98.56 308 VAL A N 1
ATOM 2155 C CA . VAL A 1 308 ? 1.106 6.477 15.141 1 98.56 308 VAL A CA 1
ATOM 2156 C C . VAL A 1 308 ? 1.1 7.684 16.078 1 98.56 308 VAL A C 1
ATOM 2158 O O . VAL A 1 308 ? 0.284 7.758 17 1 98.56 308 VAL A O 1
ATOM 2161 N N . ARG A 1 309 ? 1.97 8.641 15.805 1 98.44 309 ARG A N 1
ATOM 2162 C CA . ARG A 1 309 ? 2.061 9.836 16.641 1 98.44 309 ARG A CA 1
ATOM 2163 C C . ARG A 1 309 ? 0.762 10.633 16.594 1 98.44 309 ARG A C 1
ATOM 2165 O O . ARG A 1 309 ? 0.374 11.25 17.594 1 98.44 309 ARG A O 1
ATOM 2172 N N . ALA A 1 310 ? 0.107 10.641 15.477 1 98.69 310 ALA A N 1
ATOM 2173 C CA . ALA A 1 310 ? -1.15 11.367 15.32 1 98.69 310 ALA A CA 1
ATOM 2174 C C . ALA A 1 310 ? -2.176 10.922 16.359 1 98.69 310 ALA A C 1
ATOM 2176 O O . ALA A 1 310 ? -2.842 11.75 16.984 1 98.69 310 ALA A O 1
ATOM 2177 N N . VAL A 1 311 ? -2.293 9.617 16.594 1 98.38 311 VAL A N 1
ATOM 2178 C CA . VAL A 1 311 ? -3.326 9.109 17.5 1 98.38 311 VAL A CA 1
ATOM 2179 C C . VAL A 1 311 ? -2.818 9.148 18.938 1 98.38 311 VAL A C 1
ATOM 2181 O O . VAL A 1 311 ? -3.594 9.375 19.875 1 98.38 311 VAL A O 1
ATOM 2184 N N . LEU A 1 312 ? -1.523 8.953 19.125 1 97.94 312 LEU A N 1
ATOM 2185 C CA . LEU A 1 312 ? -0.994 8.953 20.484 1 97.94 312 LEU A CA 1
ATOM 2186 C C . LEU A 1 312 ? -0.987 10.367 21.062 1 97.94 312 LEU A C 1
ATOM 2188 O O . LEU A 1 312 ? -1.116 10.539 22.281 1 97.94 312 LEU A O 1
ATOM 2192 N N . ALA A 1 313 ? -0.853 11.367 20.234 1 98.06 313 ALA A N 1
ATOM 2193 C CA . ALA A 1 313 ? -0.815 12.758 20.672 1 98.06 313 ALA A CA 1
ATOM 2194 C C . ALA A 1 313 ? -2.223 13.328 20.797 1 98.06 313 ALA A C 1
ATOM 2196 O O . ALA A 1 313 ? -2.412 14.406 21.359 1 98.06 313 ALA A O 1
ATOM 2197 N N . ALA A 1 314 ? -3.221 12.672 20.281 1 98.25 314 ALA A N 1
ATOM 2198 C CA . ALA A 1 314 ? -4.598 13.164 20.297 1 98.25 314 ALA A CA 1
ATOM 2199 C C . ALA A 1 314 ? -5.145 13.234 21.719 1 98.25 314 ALA A C 1
ATOM 2201 O O . ALA A 1 314 ? -4.711 12.477 22.594 1 98.25 314 ALA A O 1
ATOM 2202 N N . GLN A 1 315 ? -6.031 14.102 21.906 1 98 315 GLN A N 1
ATOM 2203 C CA . GLN A 1 315 ? -6.75 14.25 23.172 1 98 315 GLN A CA 1
ATOM 2204 C C . GLN A 1 315 ? -8.25 14.039 22.969 1 98 315 GLN A C 1
ATOM 2206 O O . GLN A 1 315 ? -8.805 14.406 21.938 1 98 315 GLN A O 1
ATOM 2211 N N . SER A 1 316 ? -8.82 13.523 24.016 1 97.75 316 SER A N 1
ATOM 2212 C CA . SER A 1 316 ? -10.25 13.242 23.953 1 97.75 316 SER A CA 1
ATOM 2213 C C . SER A 1 316 ? -11.047 14.516 23.672 1 97.75 316 SER A C 1
ATOM 2215 O O . SER A 1 316 ? -10.625 15.609 24.047 1 97.75 316 SER A O 1
ATOM 2217 N N . LEU A 1 317 ? -12.172 14.242 23.016 1 96 317 LEU A N 1
ATOM 2218 C CA . LEU A 1 317 ? -13.031 15.359 22.625 1 96 317 LEU A CA 1
ATOM 2219 C C . LEU A 1 317 ? -14.5 14.977 22.734 1 96 317 LEU A C 1
ATOM 2221 O O . LEU A 1 317 ? -14.883 13.867 22.359 1 96 317 LEU A O 1
ATOM 2225 N N . THR A 1 318 ? -15.289 15.828 23.312 1 95.38 318 THR A N 1
ATOM 2226 C CA . THR A 1 318 ? -16.75 15.727 23.297 1 95.38 318 THR A CA 1
ATOM 2227 C C . THR A 1 318 ? -17.375 16.938 22.609 1 95.38 318 THR A C 1
ATOM 2229 O O . THR A 1 318 ? -17.094 18.078 23 1 95.38 318 THR A O 1
ATOM 2232 N N . THR A 1 319 ? -18.156 16.719 21.656 1 93.94 319 THR A N 1
ATOM 2233 C CA . THR A 1 319 ? -18.781 17.828 20.938 1 93.94 319 THR A CA 1
ATOM 2234 C C . THR A 1 319 ? -20 18.328 21.703 1 93.94 319 THR A C 1
ATOM 2236 O O . THR A 1 319 ? -20.5 17.656 22.594 1 93.94 319 THR A O 1
ATOM 2239 N N . ALA A 1 320 ? -20.484 19.469 21.359 1 90.81 320 ALA A N 1
ATOM 2240 C CA . ALA A 1 320 ? -21.688 20.031 21.953 1 90.81 320 ALA A CA 1
ATOM 2241 C C . ALA A 1 320 ? -22.906 19.156 21.688 1 90.81 320 ALA A C 1
ATOM 2243 O O . ALA A 1 320 ? -23.844 19.125 22.5 1 90.81 320 ALA A O 1
ATOM 2244 N N . GLU A 1 321 ? -22.891 18.422 20.656 1 90.25 321 GLU A N 1
ATOM 2245 C CA . GLU A 1 321 ? -23.984 17.562 20.25 1 90.25 321 GLU A CA 1
ATOM 2246 C C . GLU A 1 321 ? -23.938 16.219 20.953 1 90.25 321 GLU A C 1
ATOM 2248 O O . GLU A 1 321 ? -24.859 15.398 20.828 1 90.25 321 GLU A O 1
ATOM 2253 N N . GLY A 1 322 ? -22.859 15.961 21.672 1 93.06 322 GLY A N 1
ATOM 2254 C CA . GLY A 1 322 ? -22.828 14.773 22.516 1 93.06 322 GLY A CA 1
ATOM 2255 C C . GLY A 1 322 ? -21.938 13.672 21.953 1 93.06 322 GLY A C 1
ATOM 2256 O O . GLY A 1 322 ? -21.859 12.578 22.516 1 93.06 322 GLY A O 1
ATOM 2257 N N . LEU A 1 323 ? -21.297 13.953 20.812 1 94.75 323 LEU A N 1
ATOM 2258 C CA . LEU A 1 323 ? -20.359 12.969 20.281 1 94.75 323 LEU A CA 1
ATOM 2259 C C . LEU A 1 323 ? -19.094 12.898 21.156 1 94.75 323 LEU A C 1
ATOM 2261 O O . LEU A 1 323 ? -18.422 13.906 21.344 1 94.75 323 LEU A O 1
ATOM 2265 N N . GLU A 1 324 ? -18.844 11.711 21.688 1 96.06 324 GLU A N 1
ATOM 2266 C CA . GLU A 1 324 ? -17.656 11.484 22.5 1 96.06 324 GLU A CA 1
ATOM 2267 C C . GLU A 1 324 ? -16.594 10.711 21.719 1 96.06 324 GLU A C 1
ATOM 2269 O O . GLU A 1 324 ? -16.859 9.609 21.219 1 96.06 324 GLU A O 1
ATOM 2274 N N . LEU A 1 325 ? -15.43 11.273 21.641 1 97.44 325 LEU A N 1
ATOM 2275 C CA . LEU A 1 325 ? -14.281 10.648 20.984 1 97.44 325 LEU A CA 1
ATOM 2276 C C . LEU A 1 325 ? -13.109 10.516 21.953 1 97.44 325 LEU A C 1
ATOM 2278 O O . LEU A 1 325 ? -12.32 11.445 22.125 1 97.44 325 LEU A O 1
ATOM 2282 N N . PRO A 1 326 ? -13.008 9.375 22.594 1 98 326 PRO A N 1
ATOM 2283 C CA . PRO A 1 326 ? -11.875 9.18 23.5 1 98 326 PRO A CA 1
ATOM 2284 C C . PRO A 1 326 ? -10.539 9.07 22.766 1 98 326 PRO A C 1
ATOM 2286 O O . PRO A 1 326 ? -10.508 8.695 21.594 1 98 326 PRO A O 1
ATOM 2289 N N . CYS A 1 327 ? -9.523 9.422 23.438 1 97.75 327 CYS A N 1
ATOM 2290 C CA . CYS A 1 327 ? -8.18 9.289 22.875 1 97.75 327 CYS A CA 1
ATOM 2291 C C . CYS A 1 327 ? -7.555 7.957 23.281 1 97.75 327 CYS A C 1
ATOM 2293 O O . CYS A 1 327 ? -8.078 7.254 24.141 1 97.75 327 CYS A O 1
ATOM 2295 N N . ALA A 1 328 ? -6.469 7.605 22.656 1 96.75 328 ALA A N 1
ATOM 2296 C CA . ALA A 1 328 ? -5.777 6.336 22.859 1 96.75 328 ALA A CA 1
ATOM 2297 C C . ALA A 1 328 ? -5.352 6.184 24.328 1 96.75 328 ALA A C 1
ATOM 2299 O O . ALA A 1 328 ? -5.48 5.102 24.906 1 96.75 328 ALA A O 1
ATOM 2300 N N . ARG A 1 329 ? -4.875 7.207 24.922 1 93.19 329 ARG A N 1
ATOM 2301 C CA . ARG A 1 329 ? -4.375 7.16 26.281 1 93.19 329 ARG A CA 1
ATOM 2302 C C . ARG A 1 329 ? -5.492 6.82 27.266 1 93.19 329 ARG A C 1
ATOM 2304 O O . ARG A 1 329 ? -5.277 6.082 28.234 1 93.19 329 ARG A O 1
ATOM 2311 N N . GLU A 1 330 ? -6.609 7.402 27.031 1 91.81 330 GLU A N 1
ATOM 2312 C CA . GLU A 1 330 ? -7.754 7.176 27.906 1 91.81 330 GLU A CA 1
ATOM 2313 C C . GLU A 1 330 ? -8.227 5.727 27.828 1 91.81 330 GLU A C 1
ATOM 2315 O O . GLU A 1 330 ? -8.609 5.141 28.844 1 91.81 330 GLU A O 1
ATOM 2320 N N . LEU A 1 331 ? -8.227 5.129 26.719 1 89.56 331 LEU A N 1
ATOM 2321 C CA . LEU A 1 331 ? -8.688 3.748 26.578 1 89.56 331 LEU A CA 1
ATOM 2322 C C . LEU A 1 331 ? -7.652 2.775 27.141 1 89.56 331 LEU A C 1
ATOM 2324 O O . LEU A 1 331 ? -8.016 1.73 27.688 1 89.56 331 LEU A O 1
ATOM 2328 N N . ALA A 1 332 ? -6.414 3.021 26.875 1 82.44 332 ALA A N 1
ATOM 2329 C CA . ALA A 1 332 ? -5.363 2.168 27.422 1 82.44 332 ALA A CA 1
ATOM 2330 C C . ALA A 1 332 ? -5.426 2.117 28.938 1 82.44 332 ALA A C 1
ATOM 2332 O O . ALA A 1 332 ? -5.086 1.101 29.547 1 82.44 332 ALA A O 1
ATOM 2333 N N . ALA A 1 333 ? -5.844 3.203 29.484 1 72.38 333 ALA A N 1
ATOM 2334 C CA . ALA A 1 333 ? -5.938 3.299 30.938 1 72.38 333 ALA A CA 1
ATOM 2335 C C . ALA A 1 333 ? -7.109 2.482 31.469 1 72.38 333 ALA A C 1
ATOM 2337 O O . ALA A 1 333 ? -7.16 2.148 32.656 1 72.38 333 ALA A O 1
ATOM 2338 N N . CYS A 1 334 ? -8.016 2.24 30.625 1 62.28 334 CYS A N 1
ATOM 2339 C CA . CYS A 1 334 ? -9.188 1.481 31.031 1 62.28 334 CYS A CA 1
ATOM 2340 C C . CYS A 1 334 ? -8.938 -0.017 30.922 1 62.28 334 CYS A C 1
ATOM 2342 O O . CYS A 1 334 ? -9.781 -0.824 31.312 1 62.28 334 CYS A O 1
ATOM 2344 N N . ARG A 1 335 ? -7.773 -0.401 30.344 1 58.09 335 ARG A N 1
ATOM 2345 C CA . ARG A 1 335 ? -7.477 -1.826 30.234 1 58.09 335 ARG A CA 1
ATOM 2346 C C . ARG A 1 335 ? -7.238 -2.439 31.609 1 58.09 335 ARG A C 1
ATOM 2348 O O . ARG A 1 335 ? -6.504 -1.881 32.438 1 58.09 335 ARG A O 1
ATOM 2355 N N . PRO A 1 336 ? -8.102 -3.58 31.938 1 50.25 336 PRO A N 1
ATOM 2356 C CA . PRO A 1 336 ? -7.965 -4.125 33.281 1 50.25 336 PRO A CA 1
ATOM 2357 C C . PRO A 1 336 ? -6.527 -4.516 33.625 1 50.25 336 PRO A C 1
ATOM 2359 O O . PRO A 1 336 ? -5.738 -4.805 32.719 1 50.25 336 PRO A O 1
ATOM 2362 N N . MET B 1 1 ? -4.469 -14.234 16.984 1 27.72 1 MET B N 1
ATOM 2363 C CA . MET B 1 1 ? -3.674 -14.609 15.828 1 27.72 1 MET B CA 1
ATOM 2364 C C . MET B 1 1 ? -4.363 -15.719 15.031 1 27.72 1 MET B C 1
ATOM 2366 O O . MET B 1 1 ? -4.824 -16.703 15.609 1 27.72 1 MET B O 1
ATOM 2370 N N . PRO B 1 2 ? -5.016 -15.555 13.969 1 35.78 2 PRO B N 1
ATOM 2371 C CA . PRO B 1 2 ? -5.402 -16.922 13.586 1 35.78 2 PRO B CA 1
ATOM 2372 C C . PRO B 1 2 ? -4.305 -17.938 13.867 1 35.78 2 PRO B C 1
ATOM 2374 O O . PRO B 1 2 ? -3.117 -17.594 13.836 1 35.78 2 PRO B O 1
ATOM 2377 N N . SER B 1 3 ? -4.359 -18.828 14.664 1 34.62 3 SER B N 1
ATOM 2378 C CA . SER B 1 3 ? -3.439 -19.938 14.914 1 34.62 3 SER B CA 1
ATOM 2379 C C . SER B 1 3 ? -2.77 -20.406 13.633 1 34.62 3 SER B C 1
ATOM 2381 O O . SER B 1 3 ? -3.416 -20.5 12.586 1 34.62 3 SER B O 1
ATOM 2383 N N . THR B 1 4 ? -1.439 -20.141 13.32 1 41.44 4 THR B N 1
ATOM 2384 C CA . THR B 1 4 ? -0.675 -20.922 12.352 1 41.44 4 THR B CA 1
ATOM 2385 C C . THR B 1 4 ? -1.333 -22.281 12.109 1 41.44 4 THR B C 1
ATOM 2387 O O . THR B 1 4 ? -0.982 -22.984 11.164 1 41.44 4 THR B O 1
ATOM 2390 N N . ASP B 1 5 ? -2.035 -22.688 13.078 1 47.06 5 ASP B N 1
ATOM 2391 C CA . ASP B 1 5 ? -2.553 -24.062 13.047 1 47.06 5 ASP B CA 1
ATOM 2392 C C . ASP B 1 5 ? -3.805 -24.156 12.18 1 47.06 5 ASP B C 1
ATOM 2394 O O . ASP B 1 5 ? -4.273 -25.25 11.875 1 47.06 5 ASP B O 1
ATOM 2398 N N . SER B 1 6 ? -4.379 -22.891 11.852 1 63.44 6 SER B N 1
ATOM 2399 C CA . SER B 1 6 ? -5.633 -23 11.117 1 63.44 6 SER B CA 1
ATOM 2400 C C . SER B 1 6 ? -5.391 -23.062 9.609 1 63.44 6 SER B C 1
ATOM 2402 O O . SER B 1 6 ? -4.355 -22.594 9.125 1 63.44 6 SER B O 1
ATOM 2404 N N . ASP B 1 7 ? -6.016 -23.859 8.906 1 82.31 7 ASP B N 1
ATOM 2405 C CA . ASP B 1 7 ? -6.012 -24.016 7.453 1 82.31 7 ASP B CA 1
ATOM 2406 C C . ASP B 1 7 ? -6.012 -22.656 6.762 1 82.31 7 ASP B C 1
ATOM 2408 O O . ASP B 1 7 ? -6.996 -21.906 6.832 1 82.31 7 ASP B O 1
ATOM 2412 N N . PRO B 1 8 ? -4.793 -22.281 6.195 1 90.94 8 PRO B N 1
ATOM 2413 C CA . PRO B 1 8 ? -4.73 -20.969 5.547 1 90.94 8 PRO B CA 1
ATOM 2414 C C . PRO B 1 8 ? -5.621 -20.875 4.312 1 90.94 8 PRO B C 1
ATOM 2416 O O . PRO B 1 8 ? -5.742 -19.797 3.713 1 90.94 8 PRO B O 1
ATOM 2419 N N . GLY B 1 9 ? -6.246 -22.016 3.973 1 96.62 9 GLY B N 1
ATOM 2420 C CA . GLY B 1 9 ? -7.039 -22.031 2.754 1 96.62 9 GLY B CA 1
ATOM 2421 C C . GLY B 1 9 ? -6.203 -21.906 1.495 1 96.62 9 GLY B C 1
ATOM 2422 O O . GLY B 1 9 ? -5.012 -22.219 1.5 1 96.62 9 GLY B O 1
ATOM 2423 N N . SER B 1 10 ? -6.867 -21.75 0.373 1 98.56 10 SER B N 1
ATOM 2424 C CA . SER B 1 10 ? -6.234 -21.531 -0.925 1 98.56 10 SER B CA 1
ATOM 2425 C C . SER B 1 10 ? -7.148 -20.766 -1.871 1 98.56 10 SER B C 1
ATOM 2427 O O . SER B 1 10 ? -8.359 -20.703 -1.655 1 98.56 10 SER B O 1
ATOM 2429 N N . ILE B 1 11 ? -6.555 -20.203 -2.846 1 98.88 11 ILE B N 1
ATOM 2430 C CA . ILE B 1 11 ? -7.309 -19.422 -3.816 1 98.88 11 ILE B CA 1
ATOM 2431 C C . ILE B 1 11 ? -8.328 -20.312 -4.52 1 98.88 11 ILE B C 1
ATOM 2433 O O . ILE B 1 11 ? -9.383 -19.828 -4.949 1 98.88 11 ILE B O 1
ATOM 2437 N N . THR B 1 12 ? -8.117 -21.578 -4.59 1 98.88 12 THR B N 1
ATOM 2438 C CA . THR B 1 12 ? -9.008 -22.484 -5.309 1 98.88 12 THR B CA 1
ATOM 2439 C C . THR B 1 12 ? -10.266 -22.781 -4.492 1 98.88 12 THR B C 1
ATOM 2441 O O . THR B 1 12 ? -11.18 -23.453 -4.969 1 98.88 12 THR B O 1
ATOM 2444 N N . ARG B 1 13 ? -10.289 -22.266 -3.285 1 98.69 13 ARG B N 1
ATOM 2445 C CA . ARG B 1 13 ? -11.539 -22.312 -2.535 1 98.69 13 ARG B CA 1
ATOM 2446 C C . ARG B 1 13 ? -12.555 -21.312 -3.082 1 98.69 13 ARG B C 1
ATOM 2448 O O . ARG B 1 13 ? -13.742 -21.391 -2.752 1 98.69 13 ARG B O 1
ATOM 2455 N N . VAL B 1 14 ? -12.141 -20.375 -3.836 1 98.88 14 VAL B N 1
ATOM 2456 C CA . VAL B 1 14 ? -13.047 -19.469 -4.535 1 98.88 14 VAL B CA 1
ATOM 2457 C C . VAL B 1 14 ? -13.766 -20.219 -5.656 1 98.88 14 VAL B C 1
ATOM 2459 O O . VAL B 1 14 ? -13.117 -20.781 -6.539 1 98.88 14 VAL B O 1
ATOM 2462 N N . GLN B 1 15 ? -15.039 -20.203 -5.652 1 98.69 15 GLN B N 1
ATOM 2463 C CA . GLN B 1 15 ? -15.797 -20.922 -6.664 1 98.69 15 GLN B CA 1
ATOM 2464 C C . GLN B 1 15 ? -15.438 -20.438 -8.07 1 98.69 15 GLN B C 1
ATOM 2466 O O . GLN B 1 15 ? -15.438 -19.234 -8.344 1 98.69 15 GLN B O 1
ATOM 2471 N N . GLY B 1 16 ? -15.086 -21.422 -8.945 1 98.81 16 GLY B N 1
ATOM 2472 C CA . GLY B 1 16 ? -14.844 -21.094 -10.344 1 98.81 16 GLY B CA 1
ATOM 2473 C C . GLY B 1 16 ? -13.375 -20.875 -10.656 1 98.81 16 GLY B C 1
ATOM 2474 O O . GLY B 1 16 ? -13.008 -20.641 -11.805 1 98.81 16 GLY B O 1
ATOM 2475 N N . ILE B 1 17 ? -12.508 -21.016 -9.625 1 98.94 17 ILE B N 1
ATOM 2476 C CA . ILE B 1 17 ? -11.086 -20.734 -9.82 1 98.94 17 ILE B CA 1
ATOM 2477 C C . ILE B 1 17 ? -10.305 -22.047 -9.844 1 98.94 17 ILE B C 1
ATOM 2479 O O . ILE B 1 17 ? -10.523 -22.922 -9.008 1 98.94 17 ILE B O 1
ATOM 2483 N N . GLU B 1 18 ? -9.469 -22.188 -10.805 1 98.94 18 GLU B N 1
ATOM 2484 C CA . GLU B 1 18 ? -8.508 -23.281 -10.906 1 98.94 18 GLU B CA 1
ATOM 2485 C C . GLU B 1 18 ? -7.078 -22.75 -11.008 1 98.94 18 GLU B C 1
ATOM 2487 O O . GLU B 1 18 ? -6.859 -21.625 -11.492 1 98.94 18 GLU B O 1
ATOM 2492 N N . VAL B 1 19 ? -6.133 -23.5 -10.508 1 98.94 19 VAL B N 1
ATOM 2493 C CA . VAL B 1 19 ? -4.73 -23.125 -10.586 1 98.94 19 VAL B CA 1
ATOM 2494 C C . VAL B 1 19 ? -3.916 -24.266 -11.195 1 98.94 19 VAL B C 1
ATOM 2496 O O . VAL B 1 19 ? -4.16 -25.438 -10.898 1 98.94 19 VAL B O 1
ATOM 2499 N N . GLY B 1 20 ? -3.031 -23.969 -12.086 1 98.94 20 GLY B N 1
ATOM 2500 C CA . GLY B 1 20 ? -2.068 -24.906 -12.641 1 98.94 20 GLY B CA 1
ATOM 2501 C C . GLY B 1 20 ? -0.653 -24.359 -12.664 1 98.94 20 GLY B C 1
ATOM 2502 O O . GLY B 1 20 ? -0.442 -23.172 -12.945 1 98.94 20 GLY B O 1
ATOM 2503 N N . HIS B 1 21 ? 0.296 -25.25 -12.398 1 98.88 21 HIS B N 1
ATOM 2504 C CA . HIS B 1 21 ? 1.713 -24.906 -12.445 1 98.88 21 HIS B CA 1
ATOM 2505 C C . HIS B 1 21 ? 2.42 -25.641 -13.578 1 98.88 21 HIS B C 1
ATOM 2507 O O . HIS B 1 21 ? 2.066 -26.781 -13.891 1 98.88 21 HIS B O 1
ATOM 2513 N N . HIS B 1 22 ? 3.354 -25 -14.172 1 98.88 22 HIS B N 1
ATOM 2514 C CA . HIS B 1 22 ? 4.438 -25.641 -14.898 1 98.88 22 HIS B CA 1
ATOM 2515 C C . HIS B 1 22 ? 5.797 -25.25 -14.328 1 98.88 22 HIS B C 1
ATOM 2517 O O . HIS B 1 22 ? 6.129 -24.062 -14.266 1 98.88 22 HIS B O 1
ATOM 2523 N N . THR B 1 23 ? 6.527 -26.234 -13.891 1 98.62 23 THR B N 1
ATOM 2524 C CA . THR B 1 23 ? 7.883 -26.031 -13.391 1 98.62 23 THR B CA 1
ATOM 2525 C C . THR B 1 23 ? 8.906 -26.656 -14.336 1 98.62 23 THR B C 1
ATOM 2527 O O . THR B 1 23 ? 8.836 -27.844 -14.641 1 98.62 23 THR B O 1
ATOM 2530 N N . ASP B 1 24 ? 9.859 -25.812 -14.805 1 96.62 24 ASP B N 1
ATOM 2531 C CA . ASP B 1 24 ? 10.867 -26.297 -15.75 1 96.62 24 ASP B CA 1
ATOM 2532 C C . ASP B 1 24 ? 11.93 -27.141 -15.039 1 96.62 24 ASP B C 1
ATOM 2534 O O . ASP B 1 24 ? 12.531 -26.688 -14.062 1 96.62 24 ASP B O 1
ATOM 2538 N N . ALA B 1 25 ? 12.281 -28.266 -15.477 1 90.44 25 ALA B N 1
ATOM 2539 C CA . ALA B 1 25 ? 13.203 -29.203 -14.828 1 90.44 25 ALA B CA 1
ATOM 2540 C C . ALA B 1 25 ? 14.656 -28.844 -15.141 1 90.44 25 ALA B C 1
ATOM 2542 O O . ALA B 1 25 ? 15.57 -29.312 -14.461 1 90.44 25 ALA B O 1
ATOM 2543 N N . ARG B 1 26 ? 14.898 -28.047 -16.109 1 93.81 26 ARG B N 1
ATOM 2544 C CA . ARG B 1 26 ? 16.25 -27.781 -16.594 1 93.81 26 ARG B CA 1
ATOM 2545 C C . ARG B 1 26 ? 16.938 -26.719 -15.727 1 93.81 26 ARG B C 1
ATOM 2547 O O . ARG B 1 26 ? 18.156 -26.672 -15.633 1 93.81 26 ARG B O 1
ATOM 2554 N N . ARG B 1 27 ? 16.109 -25.812 -15.094 1 93.56 27 ARG B N 1
ATOM 2555 C CA . ARG B 1 27 ? 16.578 -24.828 -14.133 1 93.56 27 ARG B CA 1
ATOM 2556 C C . ARG B 1 27 ? 15.438 -24.328 -13.258 1 93.56 27 ARG B C 1
ATOM 2558 O O . ARG B 1 27 ? 14.266 -24.5 -13.594 1 93.56 27 ARG B O 1
ATOM 2565 N N . PRO B 1 28 ? 15.695 -23.688 -12.211 1 96.5 28 PRO B N 1
ATOM 2566 C CA . PRO B 1 28 ? 14.625 -23.188 -11.336 1 96.5 28 PRO B CA 1
ATOM 2567 C C . PRO B 1 28 ? 13.828 -22.047 -11.969 1 96.5 28 PRO B C 1
ATOM 2569 O O . PRO B 1 28 ? 14.211 -20.875 -11.836 1 96.5 28 PRO B O 1
ATOM 2572 N N . THR B 1 29 ? 12.82 -22.359 -12.664 1 98 29 THR B N 1
ATOM 2573 C CA . THR B 1 29 ? 11.883 -21.406 -13.258 1 98 29 THR B CA 1
ATOM 2574 C C . THR B 1 29 ? 10.555 -22.094 -13.578 1 98 29 THR B C 1
ATOM 2576 O O . THR B 1 29 ? 10.414 -23.312 -13.414 1 98 29 THR B O 1
ATOM 2579 N N . GLY B 1 30 ? 9.578 -21.312 -13.93 1 98.75 30 GLY B N 1
ATOM 2580 C CA . GLY B 1 30 ? 8.266 -21.844 -14.258 1 98.75 30 GLY B CA 1
ATOM 2581 C C . GLY B 1 30 ? 7.195 -20.781 -14.398 1 98.75 30 GLY B C 1
ATOM 2582 O O . GLY B 1 30 ? 7.5 -19.594 -14.422 1 98.75 30 GLY B O 1
ATOM 2583 N N . CYS B 1 31 ? 5.922 -21.266 -14.602 1 98.88 31 CYS B N 1
ATOM 2584 C CA . CYS B 1 31 ? 4.777 -20.375 -14.703 1 98.88 31 CYS B CA 1
ATOM 2585 C C . CYS B 1 31 ? 3.547 -20.969 -14.047 1 98.88 31 CYS B C 1
ATOM 2587 O O . CYS B 1 31 ? 3.502 -22.172 -13.789 1 98.88 31 CYS B O 1
ATOM 2589 N N . THR B 1 32 ? 2.662 -20.156 -13.633 1 98.94 32 THR B N 1
ATOM 2590 C CA . THR B 1 32 ? 1.43 -20.5 -12.938 1 98.94 32 THR B CA 1
ATOM 2591 C C . THR B 1 32 ? 0.231 -19.812 -13.578 1 98.94 32 THR B C 1
ATOM 2593 O O . THR B 1 32 ? 0.271 -18.609 -13.836 1 98.94 32 THR B O 1
ATOM 2596 N N . VAL B 1 33 ? -0.789 -20.562 -13.867 1 98.94 33 VAL B N 1
ATOM 2597 C CA . VAL B 1 33 ? -2.01 -19.984 -14.414 1 98.94 33 VAL B CA 1
ATOM 2598 C C . VAL B 1 33 ? -3.123 -20.031 -13.375 1 98.94 33 VAL B C 1
ATOM 2600 O O . VAL B 1 33 ? -3.244 -21.016 -12.641 1 98.94 33 VAL B O 1
ATOM 2603 N N . VAL B 1 34 ? -3.85 -19 -13.18 1 98.94 34 VAL B N 1
ATOM 2604 C CA . VAL B 1 34 ? -5.137 -18.984 -12.492 1 98.94 34 VAL B CA 1
ATOM 2605 C C . VAL B 1 34 ? -6.266 -18.891 -13.516 1 98.94 34 VAL B C 1
ATOM 2607 O O . VAL B 1 34 ? -6.406 -17.891 -14.219 1 98.94 34 VAL B O 1
ATOM 2610 N N . LEU B 1 35 ? -7.043 -19.922 -13.523 1 98.81 35 LEU B N 1
ATOM 2611 C CA . LEU B 1 35 ? -8.086 -20.047 -14.539 1 98.81 35 LEU B CA 1
ATOM 2612 C C . LEU B 1 35 ? -9.453 -19.719 -13.961 1 98.81 35 LEU B C 1
ATOM 2614 O O . LEU B 1 35 ? -9.766 -20.109 -12.836 1 98.81 35 LEU B O 1
ATOM 2618 N N . ALA B 1 36 ? -10.195 -18.969 -14.68 1 98.56 36 ALA B N 1
ATOM 2619 C CA . ALA B 1 36 ? -11.633 -18.797 -14.516 1 98.56 36 ALA B CA 1
ATOM 2620 C C . ALA B 1 36 ? -12.375 -19.188 -15.789 1 98.56 36 ALA B C 1
ATOM 2622 O O . ALA B 1 36 ? -12.766 -18.328 -16.578 1 98.56 36 ALA B O 1
ATOM 2623 N N . ARG B 1 37 ? -12.75 -20.438 -15.945 1 96.56 37 ARG B N 1
ATOM 2624 C CA . ARG B 1 37 ? -13.281 -20.969 -17.188 1 96.56 37 ARG B CA 1
ATOM 2625 C C . ARG B 1 37 ? -14.578 -20.266 -17.578 1 96.56 37 ARG B C 1
ATOM 2627 O O . ARG B 1 37 ? -14.828 -20.016 -18.766 1 96.56 37 ARG B O 1
ATOM 2634 N N . GLY B 1 38 ? -15.406 -19.969 -16.641 1 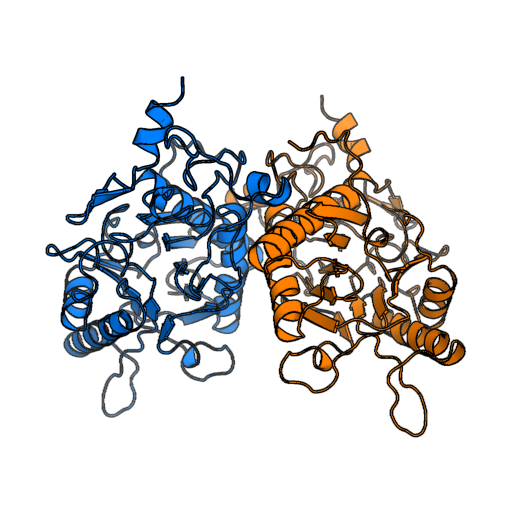96.44 38 GLY B N 1
ATOM 2635 C CA . GLY B 1 38 ? -16.672 -19.312 -16.891 1 96.44 38 GLY B CA 1
ATOM 2636 C C . GLY B 1 38 ? -16.547 -17.812 -17.078 1 96.44 38 GLY B C 1
ATOM 2637 O O . GLY B 1 38 ? -17.531 -17.109 -17.281 1 96.44 38 GLY B O 1
ATOM 2638 N N . GLY B 1 39 ? -15.375 -17.328 -17.016 1 97.75 39 GLY B N 1
ATOM 2639 C CA . GLY B 1 39 ? -15.148 -15.891 -17.047 1 97.75 39 GLY B CA 1
ATOM 2640 C C . GLY B 1 39 ? -15.234 -15.25 -15.672 1 97.75 39 GLY B C 1
ATOM 2641 O O . GLY B 1 39 ? -15.984 -15.711 -14.805 1 97.75 39 GLY B O 1
ATOM 2642 N N . ALA B 1 40 ? -14.422 -14.203 -15.508 1 98.5 40 ALA B N 1
ATOM 2643 C CA . ALA B 1 40 ? -14.438 -13.414 -14.281 1 98.5 40 ALA B CA 1
ATOM 2644 C C . ALA B 1 40 ? -14.258 -11.93 -14.586 1 98.5 40 ALA B C 1
ATOM 2646 O O . ALA B 1 40 ? -13.523 -11.562 -15.508 1 98.5 40 ALA B O 1
ATOM 2647 N N . VAL B 1 41 ? -14.961 -11.109 -13.828 1 98.25 41 VAL B N 1
ATOM 2648 C CA . VAL B 1 41 ? -14.648 -9.688 -13.883 1 98.25 41 VAL B CA 1
ATOM 2649 C C . VAL B 1 41 ? -13.195 -9.461 -13.469 1 98.25 41 VAL B C 1
ATOM 2651 O O . VAL B 1 41 ? -12.742 -10.008 -12.461 1 98.25 41 VAL B O 1
ATOM 2654 N N . GLY B 1 42 ? -12.438 -8.656 -14.258 1 97.69 42 GLY B N 1
ATOM 2655 C CA . GLY B 1 42 ? -11.016 -8.508 -13.992 1 97.69 42 GLY B CA 1
ATOM 2656 C C . GLY B 1 42 ? -10.617 -7.094 -13.633 1 97.69 42 GLY B C 1
ATOM 2657 O O . GLY B 1 42 ? -11.203 -6.129 -14.133 1 97.69 42 GLY B O 1
ATOM 2658 N N . GLY B 1 43 ? -9.68 -6.934 -12.75 1 97.69 43 GLY B N 1
ATOM 2659 C CA . GLY B 1 43 ? -8.992 -5.703 -12.406 1 97.69 43 GLY B CA 1
ATOM 2660 C C . GLY B 1 43 ? -7.504 -5.895 -12.172 1 97.69 43 GLY B C 1
ATOM 2661 O O . GLY B 1 43 ? -7.023 -7.031 -12.102 1 97.69 43 GLY B O 1
ATOM 2662 N N . CYS B 1 44 ? -6.816 -4.84 -12.125 1 97.44 44 CYS B N 1
ATOM 2663 C CA . CYS B 1 44 ? -5.375 -4.902 -11.922 1 97.44 44 CYS B CA 1
ATOM 2664 C C . CYS B 1 44 ? -4.852 -3.607 -11.305 1 97.44 44 CYS B C 1
ATOM 2666 O O . CYS B 1 44 ? -5.473 -2.553 -11.445 1 97.44 44 CYS B O 1
ATOM 2668 N N . ASP B 1 45 ? -3.844 -3.695 -10.547 1 97.25 45 ASP B N 1
ATOM 2669 C CA . ASP B 1 45 ? -3.084 -2.543 -10.078 1 97.25 45 ASP B CA 1
ATOM 2670 C C . ASP B 1 45 ? -1.586 -2.838 -10.07 1 97.25 45 ASP B C 1
ATOM 2672 O O . ASP B 1 45 ? -1.16 -3.902 -9.617 1 97.25 45 ASP B O 1
ATOM 2676 N N . VAL B 1 46 ? -0.815 -1.944 -10.602 1 95.69 46 VAL B N 1
ATOM 2677 C CA . VAL B 1 46 ? 0.642 -2.012 -10.625 1 95.69 46 VAL B CA 1
ATOM 2678 C C . VAL B 1 46 ? 1.224 -0.956 -9.688 1 95.69 46 VAL B C 1
ATOM 2680 O O . VAL B 1 46 ? 0.96 0.239 -9.852 1 95.69 46 VAL B O 1
ATOM 2683 N N . ARG B 1 47 ? 2.031 -1.386 -8.789 1 93.19 47 ARG B N 1
ATOM 2684 C CA . ARG B 1 47 ? 2.549 -0.432 -7.816 1 93.19 47 ARG B CA 1
ATOM 2685 C C . ARG B 1 47 ? 4.066 -0.323 -7.91 1 93.19 47 ARG B C 1
ATOM 2687 O O . ARG B 1 47 ? 4.648 0.689 -7.512 1 93.19 47 ARG B O 1
ATOM 2694 N N . GLY B 1 48 ? 4.684 -1.381 -8.336 1 86.12 48 GLY B N 1
ATOM 2695 C CA . GLY B 1 48 ? 6.105 -1.263 -8.609 1 86.12 48 GLY B CA 1
ATOM 2696 C C . GLY B 1 48 ? 6.414 -0.396 -9.812 1 86.12 48 GLY B C 1
ATOM 2697 O O . GLY B 1 48 ? 5.531 -0.116 -10.625 1 86.12 48 GLY B O 1
ATOM 2698 N N . ALA B 1 49 ? 7.656 -0.035 -9.898 1 85.38 49 ALA B N 1
ATOM 2699 C CA . ALA B 1 49 ? 8.023 0.943 -10.922 1 85.38 49 ALA B CA 1
ATOM 2700 C C . ALA B 1 49 ? 8.586 0.255 -12.164 1 85.38 49 ALA B C 1
ATOM 2702 O O . ALA B 1 49 ? 8.867 0.911 -13.164 1 85.38 49 ALA B O 1
ATOM 2703 N N . ALA B 1 50 ? 8.758 -1.044 -12.102 1 84.81 50 ALA B N 1
ATOM 2704 C CA . ALA B 1 50 ? 9.328 -1.748 -13.242 1 84.81 50 ALA B CA 1
ATOM 2705 C C . ALA B 1 50 ? 8.547 -3.025 -13.547 1 84.81 50 ALA B C 1
ATOM 2707 O O . ALA B 1 50 ? 9.125 -4.117 -13.578 1 84.81 50 ALA B O 1
ATOM 2708 N N . PRO B 1 51 ? 7.355 -2.912 -13.875 1 86.69 51 PRO B N 1
ATOM 2709 C CA . PRO B 1 51 ? 6.523 -4.094 -14.117 1 86.69 51 PRO B CA 1
ATOM 2710 C C . PRO B 1 51 ? 6.781 -4.73 -15.484 1 86.69 51 PRO B C 1
ATOM 2712 O O . PRO B 1 51 ? 7.148 -4.035 -16.438 1 86.69 51 PRO B O 1
ATOM 2715 N N . GLY B 1 52 ? 6.68 -6.031 -15.602 1 93.5 52 GLY B N 1
ATOM 2716 C CA . GLY B 1 52 ? 6.52 -6.789 -16.828 1 93.5 52 GLY B CA 1
ATOM 2717 C C . GLY B 1 52 ? 5.137 -7.398 -16.984 1 93.5 52 GLY B C 1
ATOM 2718 O O . GLY B 1 52 ? 4.824 -8.406 -16.344 1 93.5 52 GLY B O 1
ATOM 2719 N N . THR B 1 53 ? 4.352 -6.711 -17.891 1 95.5 53 THR B N 1
ATOM 2720 C CA . THR B 1 53 ? 2.955 -7.133 -17.922 1 95.5 53 THR B CA 1
ATOM 2721 C C . THR B 1 53 ? 2.463 -7.281 -19.359 1 95.5 53 THR B C 1
ATOM 2723 O O . THR B 1 53 ? 3.119 -6.828 -20.297 1 95.5 53 THR B O 1
ATOM 2726 N N . ARG B 1 54 ? 1.459 -8.016 -19.469 1 94.56 54 ARG B N 1
ATOM 2727 C CA . ARG B 1 54 ? 0.698 -8.219 -20.703 1 94.56 54 ARG B CA 1
ATOM 2728 C C . ARG B 1 54 ? -0.79 -7.973 -20.469 1 94.56 54 ARG B C 1
ATOM 2730 O O . ARG B 1 54 ? -1.373 -8.516 -19.531 1 94.56 54 ARG B O 1
ATOM 2737 N N . GLU B 1 55 ? -1.44 -7.078 -21.281 1 94.44 55 GLU B N 1
ATOM 2738 C CA . GLU B 1 55 ? -2.879 -6.875 -21.422 1 94.44 55 GLU B CA 1
ATOM 2739 C C . GLU B 1 55 ? -3.479 -6.285 -20.156 1 94.44 55 GLU B C 1
ATOM 2741 O O . GLU B 1 55 ? -4.617 -6.586 -19.797 1 94.44 55 GLU B O 1
ATOM 2746 N N . THR B 1 56 ? -2.682 -5.461 -19.406 1 94.38 56 THR B N 1
ATOM 2747 C CA . THR B 1 56 ? -3.197 -4.852 -18.188 1 94.38 56 THR B CA 1
ATOM 2748 C C . THR B 1 56 ? -4.043 -3.621 -18.516 1 94.38 56 THR B C 1
ATOM 2750 O O . THR B 1 56 ? -4.961 -3.277 -17.766 1 94.38 56 THR B O 1
ATOM 2753 N N . ASP B 1 57 ? -3.777 -3.027 -19.656 1 89.5 57 ASP B N 1
ATOM 2754 C CA . ASP B 1 57 ? -4.523 -1.829 -20.031 1 89.5 57 ASP B CA 1
ATOM 2755 C C . ASP B 1 57 ? -6.012 -2.139 -20.188 1 89.5 57 ASP B C 1
ATOM 2757 O O . ASP B 1 57 ? -6.863 -1.318 -19.859 1 89.5 57 ASP B O 1
ATOM 2761 N N . LEU B 1 58 ? -6.258 -3.277 -20.719 1 92.12 58 LEU B N 1
ATOM 2762 C CA . LEU B 1 58 ? -7.637 -3.68 -21 1 92.12 58 LEU B CA 1
ATOM 2763 C C . LEU B 1 58 ? -8.445 -3.744 -19.703 1 92.12 58 LEU B C 1
ATOM 2765 O O . LEU B 1 58 ? -9.672 -3.611 -19.734 1 92.12 58 LEU B O 1
ATOM 2769 N N . LEU B 1 59 ? -7.793 -3.908 -18.578 1 94.88 59 LEU B N 1
ATOM 2770 C CA . LEU B 1 59 ? -8.453 -4.137 -17.297 1 94.88 59 LEU B CA 1
ATOM 2771 C C . LEU B 1 59 ? -8.852 -2.812 -16.641 1 94.88 59 LEU B C 1
ATOM 2773 O O . LEU B 1 59 ? -9.625 -2.795 -15.688 1 94.88 59 LEU B O 1
ATOM 2777 N N . HIS B 1 60 ? -8.336 -1.738 -17.234 1 93.5 60 HIS B N 1
ATOM 2778 C CA . HIS B 1 60 ? -8.75 -0.444 -16.703 1 93.5 60 HIS B CA 1
ATOM 2779 C C . HIS B 1 60 ? -10.266 -0.317 -16.672 1 93.5 60 HIS B C 1
ATOM 2781 O O . HIS B 1 60 ? -10.945 -0.693 -17.641 1 93.5 60 HIS B O 1
ATOM 2787 N N . PRO B 1 61 ? -10.805 0.267 -15.602 1 92.44 61 PRO B N 1
ATOM 2788 C CA . PRO B 1 61 ? -12.258 0.27 -15.414 1 92.44 61 PRO B CA 1
ATOM 2789 C C . PRO B 1 61 ? -12.992 0.991 -16.547 1 92.44 61 PRO B C 1
ATOM 2791 O O . PRO B 1 61 ? -14.172 0.716 -16.797 1 92.44 61 PRO B O 1
ATOM 2794 N N . SER B 1 62 ? -12.32 1.854 -17.25 1 89.81 62 SER B N 1
ATOM 2795 C CA . SER B 1 62 ? -12.977 2.635 -18.297 1 89.81 62 SER B CA 1
ATOM 2796 C C . SER B 1 62 ? -13.023 1.866 -19.609 1 89.81 62 SER B C 1
ATOM 2798 O O . SER B 1 62 ? -13.648 2.316 -20.578 1 89.81 62 SER B O 1
ATOM 2800 N N . ASN B 1 63 ? -12.398 0.688 -19.719 1 87.5 63 ASN B N 1
ATOM 2801 C CA . ASN B 1 63 ? -12.32 -0.039 -20.984 1 87.5 63 ASN B CA 1
ATOM 2802 C C . ASN B 1 63 ? -13.398 -1.115 -21.078 1 87.5 63 ASN B C 1
ATOM 2804 O O . ASN B 1 63 ? -13.922 -1.566 -20.062 1 87.5 63 ASN B O 1
ATOM 2808 N N . LEU B 1 64 ? -13.68 -1.562 -22.156 1 85.69 64 LEU B N 1
ATOM 2809 C CA . LEU B 1 64 ? -14.938 -2.207 -22.531 1 85.69 64 LEU B CA 1
ATOM 2810 C C . LEU B 1 64 ? -14.953 -3.66 -22.062 1 85.69 64 LEU B C 1
ATOM 2812 O O . LEU B 1 64 ? -16 -4.16 -21.641 1 85.69 64 LEU B O 1
ATOM 2816 N N . VAL B 1 65 ? -13.844 -4.359 -22.125 1 87.06 65 VAL B N 1
ATOM 2817 C CA . VAL B 1 65 ? -13.82 -5.793 -21.875 1 87.06 65 VAL B CA 1
ATOM 2818 C C . VAL B 1 65 ? -14.062 -6.062 -20.391 1 87.06 65 VAL B C 1
ATOM 2820 O O . VAL B 1 65 ? -13.312 -5.578 -19.531 1 87.06 65 VAL B O 1
ATOM 2823 N N . GLN B 1 66 ? -14.977 -6.875 -20.125 1 89.88 66 GLN B N 1
ATOM 2824 C CA . GLN B 1 66 ? -15.445 -7.043 -18.75 1 89.88 66 GLN B CA 1
ATOM 2825 C C . GLN B 1 66 ? -14.844 -8.289 -18.109 1 89.88 66 GLN B C 1
ATOM 2827 O O . GLN B 1 66 ? -14.656 -8.344 -16.891 1 89.88 66 GLN B O 1
ATOM 2832 N N . GLN B 1 67 ? -14.562 -9.266 -18.969 1 94.62 67 GLN B N 1
ATOM 2833 C CA . GLN B 1 67 ? -14.219 -10.562 -18.375 1 94.62 67 GLN B CA 1
ATOM 2834 C C . GLN B 1 67 ? -12.828 -11.008 -18.812 1 94.62 67 GLN B C 1
ATOM 2836 O O . GLN B 1 67 ? -12.383 -10.688 -19.922 1 94.62 67 GLN B O 1
ATOM 2841 N N . VAL B 1 68 ? -12.227 -11.695 -17.953 1 97.38 68 VAL B N 1
ATOM 2842 C CA . VAL B 1 68 ? -10.969 -12.398 -18.203 1 97.38 68 VAL B CA 1
ATOM 2843 C C . VAL B 1 68 ? -11.164 -13.898 -18 1 97.38 68 VAL B C 1
ATOM 2845 O O . VAL B 1 68 ? -12.086 -14.32 -17.312 1 97.38 68 VAL B O 1
ATOM 2848 N N . HIS B 1 69 ? -10.297 -14.641 -18.625 1 98.62 69 HIS B N 1
ATOM 2849 C CA . HIS B 1 69 ? -10.469 -16.094 -18.594 1 98.62 69 HIS B CA 1
ATOM 2850 C C . HIS B 1 69 ? -9.312 -16.766 -17.875 1 98.62 69 HIS B C 1
ATOM 2852 O O . HIS B 1 69 ? -9.438 -17.922 -17.453 1 98.62 69 HIS B O 1
ATOM 2858 N N . ALA B 1 70 ? -8.234 -16.078 -17.781 1 98.75 70 ALA B N 1
ATOM 2859 C CA . ALA B 1 70 ? -7.074 -16.547 -17.016 1 98.75 70 ALA B CA 1
ATOM 2860 C C . ALA B 1 70 ? -6.133 -15.383 -16.688 1 98.75 70 ALA B C 1
ATOM 2862 O O . ALA B 1 70 ? -6.191 -14.328 -17.328 1 98.75 70 ALA B O 1
ATOM 2863 N N . VAL B 1 71 ? -5.344 -15.555 -15.703 1 98.88 71 VAL B N 1
ATOM 2864 C CA . VAL B 1 71 ? -4.168 -14.727 -15.43 1 98.88 71 VAL B CA 1
ATOM 2865 C C . VAL B 1 71 ? -2.918 -15.602 -15.422 1 98.88 71 VAL B C 1
ATOM 2867 O O . VAL B 1 71 ? -2.893 -16.656 -14.773 1 98.88 71 VAL B O 1
ATOM 2870 N N . MET B 1 72 ? -1.905 -15.219 -16.203 1 98.94 72 MET B N 1
ATOM 2871 C CA . MET B 1 72 ? -0.639 -15.945 -16.266 1 98.94 72 MET B CA 1
ATOM 2872 C C . MET B 1 72 ? 0.436 -15.227 -15.445 1 98.94 72 MET B C 1
ATOM 2874 O O . MET B 1 72 ? 0.688 -14.039 -15.656 1 98.94 72 MET B O 1
ATOM 2878 N N . LEU B 1 73 ? 0.977 -15.922 -14.477 1 98.88 73 LEU B N 1
ATOM 2879 C CA . LEU B 1 73 ? 2.162 -15.484 -13.742 1 98.88 73 LEU B CA 1
ATOM 2880 C C . LEU B 1 73 ? 3.383 -16.297 -14.156 1 98.88 73 LEU B C 1
ATOM 2882 O O . LEU B 1 73 ? 3.326 -17.531 -14.211 1 98.88 73 LEU B O 1
ATOM 2886 N N . SER B 1 74 ? 4.52 -15.617 -14.414 1 98.69 74 SER B N 1
ATOM 2887 C CA . SER B 1 74 ? 5.621 -16.391 -14.969 1 98.69 74 SER B CA 1
ATOM 2888 C C . SER B 1 74 ? 6.969 -15.836 -14.523 1 98.69 74 SER B C 1
ATOM 2890 O O . SER B 1 74 ? 7.098 -14.641 -14.25 1 98.69 74 SER B O 1
ATOM 2892 N N . GLY B 1 75 ? 7.895 -16.828 -14.359 1 97.81 75 GLY B N 1
ATOM 2893 C CA . GLY B 1 75 ? 9.289 -16.422 -14.375 1 97.81 75 GLY B CA 1
ATOM 2894 C C . GLY B 1 75 ? 9.789 -16.078 -15.766 1 97.81 75 GLY B C 1
ATOM 2895 O O . GLY B 1 75 ? 9.016 -16.016 -16.719 1 97.81 75 GLY B O 1
ATOM 2896 N N . GLY B 1 76 ? 11.117 -15.711 -15.828 1 95.62 76 GLY B N 1
ATOM 2897 C CA . GLY B 1 76 ? 11.727 -15.508 -17.141 1 95.62 76 GLY B CA 1
ATOM 2898 C C . GLY B 1 76 ? 11.758 -14.055 -17.562 1 95.62 76 GLY B C 1
ATOM 2899 O O . GLY B 1 76 ? 12.148 -13.742 -18.688 1 95.62 76 GLY B O 1
ATOM 2900 N N . SER B 1 77 ? 11.367 -13.188 -16.609 1 94.19 77 SER B N 1
ATOM 2901 C CA . SER B 1 77 ? 11.297 -11.773 -16.969 1 94.19 77 SER B CA 1
ATOM 2902 C C . SER B 1 77 ? 10.414 -11.562 -18.203 1 94.19 77 SER B C 1
ATOM 2904 O O . SER B 1 77 ? 9.43 -12.273 -18.391 1 94.19 77 SER B O 1
ATOM 2906 N N . ALA B 1 78 ? 10.727 -10.562 -19 1 92.44 78 ALA B N 1
ATOM 2907 C CA . ALA B 1 78 ? 9.836 -10.156 -20.078 1 92.44 78 ALA B CA 1
ATOM 2908 C C . ALA B 1 78 ? 9.609 -11.297 -21.062 1 92.44 78 ALA B C 1
ATOM 2910 O O . ALA B 1 78 ? 8.539 -11.398 -21.672 1 92.44 78 ALA B O 1
ATOM 2911 N N . TRP B 1 79 ? 10.555 -12.227 -21.203 1 94.31 79 TRP B N 1
ATOM 2912 C CA . TRP B 1 79 ? 10.398 -13.352 -22.109 1 94.31 79 TRP B CA 1
ATOM 2913 C C . TRP B 1 79 ? 9.289 -14.281 -21.641 1 94.31 79 TRP B C 1
ATOM 2915 O O . TRP B 1 79 ? 8.617 -14.938 -22.438 1 94.31 79 TRP B O 1
ATOM 2925 N N . GLY B 1 80 ? 9.094 -14.281 -20.297 1 96.88 80 GLY B N 1
ATOM 2926 C CA . GLY B 1 80 ? 8.094 -15.148 -19.703 1 96.88 80 GLY B CA 1
ATOM 2927 C C . GLY B 1 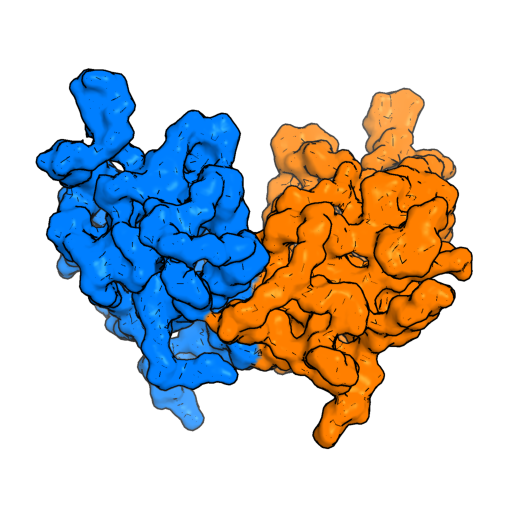80 ? 6.672 -14.75 -20.062 1 96.88 80 GLY B C 1
ATOM 2928 O O . GLY B 1 80 ? 5.738 -15.539 -19.891 1 96.88 80 GLY B O 1
ATOM 2929 N N . LEU B 1 81 ? 6.492 -13.562 -20.594 1 96.88 81 LEU B N 1
ATOM 2930 C CA . LEU B 1 81 ? 5.164 -13.109 -21 1 96.88 81 LEU B CA 1
ATOM 2931 C C . LEU B 1 81 ? 4.59 -14.008 -22.078 1 96.88 81 LEU B C 1
ATOM 2933 O O . LEU B 1 81 ? 3.369 -14.086 -22.25 1 96.88 81 LEU B O 1
ATOM 2937 N N . ASP B 1 82 ? 5.422 -14.688 -22.75 1 97.56 82 ASP B N 1
ATOM 2938 C CA . ASP B 1 82 ? 4.988 -15.562 -23.844 1 97.56 82 ASP B CA 1
ATOM 2939 C C . ASP B 1 82 ? 4.188 -16.75 -23.297 1 97.56 82 ASP B C 1
ATOM 2941 O O . ASP B 1 82 ? 3.494 -17.422 -24.062 1 97.56 82 ASP B O 1
ATOM 2945 N N . ALA B 1 83 ? 4.332 -17.078 -22.016 1 98.62 83 ALA B N 1
ATOM 2946 C CA . ALA B 1 83 ? 3.535 -18.141 -21.406 1 98.62 83 ALA B CA 1
ATOM 2947 C C . ALA B 1 83 ? 2.043 -17.875 -21.594 1 98.62 83 ALA B C 1
ATOM 2949 O O . ALA B 1 83 ? 1.25 -18.812 -21.719 1 98.62 83 ALA B O 1
ATOM 2950 N N . ALA B 1 84 ? 1.692 -16.609 -21.641 1 98.62 84 ALA B N 1
ATOM 2951 C CA . ALA B 1 84 ? 0.291 -16.25 -21.828 1 98.62 84 ALA B CA 1
ATOM 2952 C C . ALA B 1 84 ? -0.207 -16.688 -23.203 1 98.62 84 ALA B C 1
ATOM 2954 O O . ALA B 1 84 ? -1.386 -17 -23.375 1 98.62 84 ALA B O 1
ATOM 2955 N N . SER B 1 85 ? 0.672 -16.688 -24.172 1 98 85 SER B N 1
ATOM 2956 C CA . SER B 1 85 ? 0.286 -17.156 -25.5 1 98 85 SER B CA 1
ATOM 2957 C C . SER B 1 85 ? -0.138 -18.625 -25.469 1 98 85 SER B C 1
ATOM 2959 O O . SER B 1 85 ? -1.077 -19.016 -26.172 1 98 85 SER B O 1
ATOM 2961 N N . GLY B 1 86 ? 0.589 -19.391 -24.703 1 98.69 86 GLY B N 1
ATOM 2962 C CA . GLY B 1 86 ? 0.216 -20.781 -24.531 1 98.69 86 GLY B CA 1
ATOM 2963 C C . GLY B 1 86 ? -1.12 -20.969 -23.844 1 98.69 86 GLY B C 1
ATOM 2964 O O . GLY B 1 86 ? -1.892 -21.859 -24.188 1 98.69 86 GLY B O 1
ATOM 2965 N N . ALA B 1 87 ? -1.36 -20.156 -22.875 1 98.62 87 ALA B N 1
ATOM 2966 C CA . ALA B 1 87 ? -2.648 -20.188 -22.188 1 98.62 87 ALA B CA 1
ATOM 2967 C C . ALA B 1 87 ? -3.789 -19.859 -23.141 1 98.62 87 ALA B C 1
ATOM 2969 O O . ALA B 1 87 ? -4.836 -20.516 -23.125 1 98.62 87 ALA B O 1
ATOM 2970 N N . MET B 1 88 ? -3.584 -18.828 -23.969 1 97.94 88 MET B N 1
ATOM 2971 C CA . MET B 1 88 ? -4.598 -18.469 -24.953 1 97.94 88 MET B CA 1
ATOM 2972 C C . MET B 1 88 ? -4.898 -19.641 -25.891 1 97.94 88 MET B C 1
ATOM 2974 O O . MET B 1 88 ? -6.062 -19.906 -26.188 1 97.94 88 MET B O 1
ATOM 2978 N N . ARG B 1 89 ? -3.84 -20.281 -26.312 1 98.19 89 ARG B N 1
ATOM 2979 C CA . ARG B 1 89 ? -4.02 -21.422 -27.203 1 98.19 89 ARG B CA 1
ATOM 2980 C C . ARG B 1 89 ? -4.832 -22.516 -26.531 1 98.19 89 ARG B C 1
ATOM 2982 O O . ARG B 1 89 ? -5.762 -23.062 -27.125 1 98.19 89 ARG B O 1
ATOM 2989 N N . TRP B 1 90 ? -4.477 -22.859 -25.344 1 98.56 90 TRP B N 1
ATOM 2990 C CA . TRP B 1 90 ? -5.191 -23.906 -24.625 1 98.56 90 TRP B CA 1
ATOM 2991 C C . TRP B 1 90 ? -6.656 -23.531 -24.438 1 98.56 90 TRP B C 1
ATOM 2993 O O . TRP B 1 90 ? -7.547 -24.359 -24.656 1 98.56 90 TRP B O 1
ATOM 3003 N N . LEU B 1 91 ? -6.922 -22.328 -24.047 1 98.56 91 LEU B N 1
ATOM 3004 C CA . LEU B 1 91 ? -8.289 -21.859 -23.828 1 98.56 91 LEU B CA 1
ATOM 3005 C C . LEU B 1 91 ? -9.094 -21.922 -25.125 1 98.56 91 LEU B C 1
ATOM 3007 O O . LEU B 1 91 ? -10.25 -22.344 -25.125 1 98.56 91 LEU B O 1
ATOM 3011 N N . GLU B 1 92 ? -8.477 -21.5 -26.172 1 97 92 GLU B N 1
ATOM 3012 C CA . GLU B 1 92 ? -9.133 -21.578 -27.484 1 97 92 GLU B CA 1
ATOM 3013 C C . GLU B 1 92 ? -9.516 -23.016 -27.812 1 97 92 GLU B C 1
ATOM 3015 O O . GLU B 1 92 ? -10.625 -23.281 -28.281 1 97 92 GLU B O 1
ATOM 3020 N N . GLU B 1 93 ? -8.562 -23.938 -27.578 1 97.69 93 GLU B N 1
ATOM 3021 C CA . GLU B 1 93 ? -8.805 -25.344 -27.812 1 97.69 93 GLU B CA 1
ATOM 3022 C C . GLU B 1 93 ? -10 -25.844 -26.984 1 97.69 93 GLU B C 1
ATOM 3024 O O . GLU B 1 93 ? -10.688 -26.781 -27.391 1 97.69 93 GLU B O 1
ATOM 3029 N N . GLN B 1 94 ? -10.25 -25.25 -25.859 1 97.31 94 GLN B N 1
ATOM 3030 C CA . GLN B 1 94 ? -11.352 -25.641 -24.984 1 97.31 94 GLN B CA 1
ATOM 3031 C C . GLN B 1 94 ? -12.617 -24.875 -25.328 1 97.31 94 GLN B C 1
ATOM 3033 O O . GLN B 1 94 ? -13.656 -25.062 -24.703 1 97.31 94 GLN B O 1
ATOM 3038 N N . GLY B 1 95 ? -12.555 -23.906 -26.297 1 96.88 95 GLY B N 1
ATOM 3039 C CA . GLY B 1 95 ? -13.695 -23.094 -26.688 1 96.88 95 GLY B CA 1
ATOM 3040 C C . GLY B 1 95 ? -14.023 -22 -25.672 1 96.88 95 GLY B C 1
ATOM 3041 O O . GLY B 1 95 ? -15.18 -21.609 -25.547 1 96.88 95 GLY B O 1
ATOM 3042 N N . ILE B 1 96 ? -13.078 -21.578 -24.953 1 97.75 96 ILE B N 1
ATOM 3043 C CA . ILE B 1 96 ? -13.281 -20.594 -23.891 1 97.75 96 ILE B CA 1
ATOM 3044 C C . ILE B 1 96 ? -12.734 -19.234 -24.328 1 97.75 96 ILE B C 1
ATOM 3046 O O . ILE B 1 96 ? -11.602 -19.141 -24.812 1 97.75 96 ILE B O 1
ATOM 3050 N N . GLY B 1 97 ? -13.523 -18.203 -24.125 1 96.31 97 GLY B N 1
ATOM 3051 C CA . GLY B 1 97 ? -13.102 -16.859 -24.453 1 96.31 97 GLY B CA 1
ATOM 3052 C C . GLY B 1 97 ? -14.258 -15.906 -24.688 1 96.31 97 GLY B C 1
ATOM 3053 O O . GLY B 1 97 ? -15.422 -16.297 -24.547 1 96.31 97 GLY B O 1
ATOM 3054 N N . LEU B 1 98 ? -13.906 -14.672 -24.953 1 92.88 98 LEU B N 1
ATOM 3055 C CA . LEU B 1 98 ? -14.875 -13.641 -25.297 1 92.88 98 LEU B CA 1
ATOM 3056 C C . LEU B 1 98 ? -15.438 -13.875 -26.703 1 92.88 98 LEU B C 1
ATOM 3058 O O . LEU B 1 98 ? -14.68 -13.984 -27.672 1 92.88 98 LEU B O 1
ATOM 3062 N N . ASP B 1 99 ? -16.688 -13.93 -26.781 1 91.12 99 ASP B N 1
ATOM 3063 C CA . ASP B 1 99 ? -17.328 -14.07 -28.078 1 91.12 99 ASP B CA 1
ATOM 3064 C C . ASP B 1 99 ? -17.219 -12.781 -28.891 1 91.12 99 ASP B C 1
ATOM 3066 O O . ASP B 1 99 ? -17.828 -11.773 -28.531 1 91.12 99 ASP B O 1
ATOM 3070 N N . VAL B 1 100 ? -16.484 -12.867 -29.953 1 88.62 100 VAL B N 1
ATOM 3071 C CA . VAL B 1 100 ? -16.297 -11.672 -30.781 1 88.62 100 VAL B CA 1
ATOM 3072 C C . VAL B 1 100 ? -17.031 -11.852 -32.125 1 88.62 100 VAL B C 1
ATOM 3074 O O . VAL B 1 100 ? -16.734 -11.148 -33.094 1 88.62 100 VAL B O 1
ATOM 3077 N N . GLY B 1 101 ? -17.906 -12.812 -32.219 1 88.81 101 GLY B N 1
ATOM 3078 C CA . GLY B 1 101 ? -18.719 -13.062 -33.406 1 88.81 101 GLY B CA 1
ATOM 3079 C C . GLY B 1 101 ? -18.125 -14.109 -34.312 1 88.81 101 GLY B C 1
ATOM 3080 O O . GLY B 1 101 ? -18.781 -15.102 -34.656 1 88.81 101 GLY B O 1
ATOM 3081 N N . VAL B 1 102 ? -16.859 -14.023 -34.656 1 91.5 102 VAL B N 1
ATOM 3082 C CA . VAL B 1 102 ? -16.219 -14.922 -35.594 1 91.5 102 VAL B CA 1
ATOM 3083 C C . VAL B 1 102 ? -15.453 -16 -34.844 1 91.5 102 VAL B C 1
ATOM 3085 O O . VAL B 1 102 ? -14.953 -16.953 -35.438 1 91.5 102 VAL B O 1
ATOM 3088 N N . GLY B 1 103 ? -15.492 -15.898 -33.594 1 90.56 103 GLY B N 1
ATOM 3089 C CA . GLY B 1 103 ? -14.773 -16.812 -32.719 1 90.56 103 GLY B CA 1
ATOM 3090 C C . GLY B 1 103 ? -14.727 -16.344 -31.266 1 90.56 103 GLY B C 1
ATOM 3091 O O . GLY B 1 103 ? -15.453 -15.43 -30.891 1 90.56 103 GLY B O 1
ATOM 3092 N N . ARG B 1 104 ? -14.031 -17.094 -30.469 1 92.69 104 ARG B N 1
ATOM 3093 C CA . ARG B 1 104 ? -13.828 -16.734 -29.078 1 92.69 104 ARG B CA 1
ATOM 3094 C C . ARG B 1 104 ? -12.367 -16.359 -28.812 1 92.69 104 ARG B C 1
ATOM 3096 O O . ARG B 1 104 ? -11.453 -17.109 -29.172 1 92.69 104 ARG B O 1
ATOM 3103 N N . VAL B 1 105 ? -12.18 -15.164 -28.328 1 93.75 105 VAL B N 1
ATOM 3104 C CA . VAL B 1 105 ? -10.844 -14.672 -28.031 1 93.75 105 VAL B CA 1
ATOM 3105 C C . VAL B 1 105 ? -10.586 -14.758 -26.531 1 93.75 105 VAL B C 1
ATOM 3107 O O . VAL B 1 105 ? -11.18 -14.023 -25.734 1 93.75 105 VAL B O 1
ATOM 3110 N N . PRO B 1 106 ? -9.742 -15.672 -26.109 1 97.25 106 PRO B N 1
ATOM 3111 C CA . PRO B 1 106 ? -9.398 -15.727 -24.688 1 97.25 106 PRO B CA 1
ATOM 3112 C C . PRO B 1 106 ? -8.695 -14.461 -24.203 1 97.25 106 PRO B C 1
ATOM 3114 O O . PRO B 1 106 ? -7.84 -13.922 -24.906 1 97.25 106 PRO B O 1
ATOM 3117 N N . ILE B 1 107 ? -9.055 -13.891 -23.141 1 97.44 107 ILE B N 1
ATOM 3118 C CA . ILE B 1 107 ? -8.398 -12.742 -22.5 1 97.44 107 ILE B CA 1
ATOM 3119 C C . ILE B 1 107 ? -7.527 -13.227 -21.344 1 97.44 107 ILE B C 1
ATOM 3121 O O . ILE B 1 107 ? -8.039 -13.75 -20.344 1 97.44 107 ILE B O 1
ATOM 3125 N N . VAL B 1 108 ? -6.203 -13.039 -21.484 1 98.5 108 VAL B N 1
ATOM 3126 C CA . VAL B 1 108 ? -5.25 -13.609 -20.531 1 98.5 108 VAL B CA 1
ATOM 3127 C C . VAL B 1 108 ? -4.219 -12.555 -20.141 1 98.5 108 VAL B C 1
ATOM 3129 O O . VAL B 1 108 ? -3.088 -12.57 -20.625 1 98.5 108 VAL B O 1
ATOM 3132 N N . PRO B 1 109 ? -4.59 -11.672 -19.219 1 98.5 109 PRO B N 1
ATOM 3133 C CA . PRO B 1 109 ? -3.547 -10.797 -18.672 1 98.5 109 PRO B CA 1
ATOM 3134 C C . PRO B 1 109 ? -2.426 -11.578 -17.984 1 98.5 109 PRO B C 1
ATOM 3136 O O . PRO B 1 109 ? -2.611 -12.742 -17.625 1 98.5 109 PRO B O 1
ATOM 3139 N N . ALA B 1 110 ? -1.24 -10.891 -17.859 1 98.56 110 ALA B N 1
ATOM 3140 C CA . ALA B 1 110 ? -0.083 -11.617 -17.344 1 98.56 110 ALA B CA 1
ATOM 3141 C C . ALA B 1 110 ? 0.9 -10.664 -16.672 1 98.56 110 ALA B C 1
ATOM 3143 O O . ALA B 1 110 ? 0.885 -9.461 -16.922 1 98.56 110 ALA B O 1
ATOM 3144 N N . ALA B 1 111 ? 1.646 -11.188 -15.805 1 98.31 111 ALA B N 1
ATOM 3145 C CA . ALA B 1 111 ? 2.785 -10.523 -15.188 1 98.31 111 ALA B CA 1
ATOM 3146 C C . ALA B 1 111 ? 3.957 -11.484 -15.016 1 98.31 111 ALA B C 1
ATOM 3148 O O . ALA B 1 111 ? 3.764 -12.695 -14.914 1 98.31 111 ALA B O 1
ATOM 3149 N N . VAL B 1 112 ? 5.16 -10.906 -14.961 1 97.5 112 VAL B N 1
ATOM 3150 C CA . VAL B 1 112 ? 6.355 -11.734 -14.867 1 97.5 112 VAL B CA 1
ATOM 3151 C C . VAL B 1 112 ? 7.242 -11.242 -13.719 1 97.5 112 VAL B C 1
ATOM 3153 O O . VAL B 1 112 ? 7.125 -10.094 -13.289 1 97.5 112 VAL B O 1
ATOM 3156 N N . LEU B 1 113 ? 7.984 -12.18 -13.203 1 96.12 113 LEU B N 1
ATOM 3157 C CA . LEU B 1 113 ? 9.047 -11.82 -12.266 1 96.12 113 LEU B CA 1
ATOM 3158 C C . LEU B 1 113 ? 10.414 -12.195 -12.82 1 96.12 113 LEU B C 1
ATOM 3160 O O . LEU B 1 113 ? 10.508 -12.93 -13.812 1 96.12 113 LEU B O 1
ATOM 3164 N N . PHE B 1 114 ? 11.445 -11.641 -12.227 1 94.31 114 PHE B N 1
ATOM 3165 C CA . PHE B 1 114 ? 12.828 -11.82 -12.672 1 94.31 114 PHE B CA 1
ATOM 3166 C C . PHE B 1 114 ? 13.5 -12.953 -11.914 1 94.31 114 PHE B C 1
ATOM 3168 O O . PHE B 1 114 ? 13.922 -12.781 -10.766 1 94.31 114 PHE B O 1
ATOM 3175 N N . ASP B 1 115 ? 13.672 -14.055 -12.594 1 95.25 115 ASP B N 1
ATOM 3176 C CA . ASP B 1 115 ? 14.391 -15.172 -11.992 1 95.25 115 ASP B CA 1
ATOM 3177 C C . ASP B 1 115 ? 15.594 -15.57 -12.836 1 95.25 115 ASP B C 1
ATOM 3179 O O . ASP B 1 115 ? 16.094 -16.688 -12.727 1 95.25 115 ASP B O 1
ATOM 3183 N N . LEU B 1 116 ? 16.078 -14.688 -13.688 1 93.25 116 LEU B N 1
ATOM 3184 C CA . LEU B 1 116 ? 17.141 -14.977 -14.641 1 93.25 116 LEU B CA 1
ATOM 3185 C C . LEU B 1 116 ? 18.469 -15.188 -13.93 1 93.25 116 LEU B C 1
ATOM 3187 O O . LEU B 1 116 ? 19.391 -15.797 -14.492 1 93.25 116 LEU B O 1
ATOM 3191 N N . ALA B 1 117 ? 18.609 -14.664 -12.734 1 91.06 117 ALA B N 1
ATOM 3192 C CA . ALA B 1 117 ? 19.859 -14.797 -11.984 1 91.06 117 ALA B CA 1
ATOM 3193 C C . ALA B 1 117 ? 19.969 -16.172 -11.328 1 91.06 117 ALA B C 1
ATOM 3195 O O . ALA B 1 117 ? 21.016 -16.547 -10.82 1 91.06 117 ALA B O 1
ATOM 3196 N N . VAL B 1 118 ? 18.969 -16.953 -11.383 1 94.81 118 VAL B N 1
ATOM 3197 C CA . VAL B 1 118 ? 18.922 -18.25 -10.727 1 94.81 118 VAL B CA 1
ATOM 3198 C C . VAL B 1 118 ? 19.031 -19.359 -11.766 1 94.81 118 VAL B C 1
ATOM 3200 O O . VAL B 1 118 ? 18.031 -19.922 -12.195 1 94.81 118 VAL B O 1
ATOM 3203 N N . GLY B 1 119 ? 20.234 -19.672 -12.125 1 93.31 119 GLY B N 1
ATOM 3204 C CA . GLY B 1 119 ? 20.5 -20.703 -13.125 1 93.31 119 GLY B CA 1
ATOM 3205 C C . GLY B 1 119 ? 20.734 -20.125 -14.508 1 93.31 119 GLY B C 1
ATOM 3206 O O . GLY B 1 119 ? 21.141 -18.969 -14.648 1 93.31 119 GLY B O 1
ATOM 3207 N N . ASP B 1 120 ? 20.5 -20.953 -15.523 1 94.12 120 ASP B N 1
ATOM 3208 C CA . ASP B 1 120 ? 20.766 -20.578 -16.922 1 94.12 120 ASP B CA 1
ATOM 3209 C C . ASP B 1 120 ? 19.656 -19.672 -17.469 1 94.12 120 ASP B C 1
ATOM 3211 O O . ASP B 1 120 ? 18.562 -20.141 -17.781 1 94.12 120 ASP B O 1
ATOM 3215 N N . SER B 1 121 ? 19.906 -18.453 -17.625 1 91.5 121 SER B N 1
ATOM 3216 C CA . SER B 1 121 ? 18.922 -17.438 -18.016 1 91.5 121 SER B CA 1
ATOM 3217 C C . SER B 1 121 ? 18.359 -17.719 -19.406 1 91.5 121 SER B C 1
ATOM 3219 O O . SER B 1 121 ? 17.328 -17.156 -19.781 1 91.5 121 SER B O 1
ATOM 3221 N N . ARG B 1 122 ? 19.047 -18.656 -20.25 1 93.44 122 ARG B N 1
ATOM 3222 C CA . ARG B 1 122 ? 18.594 -18.969 -21.594 1 93.44 122 ARG B CA 1
ATOM 3223 C C . ARG B 1 122 ? 17.375 -19.891 -21.562 1 93.44 122 ARG B C 1
ATOM 3225 O O . ARG B 1 122 ? 16.656 -20.016 -22.547 1 93.44 122 ARG B O 1
ATOM 3232 N N . ILE B 1 123 ? 17.109 -20.422 -20.359 1 95.06 123 ILE B N 1
ATOM 3233 C CA . ILE B 1 123 ? 15.961 -21.297 -20.172 1 95.06 123 ILE B CA 1
ATOM 3234 C C . ILE B 1 123 ? 14.859 -20.547 -19.422 1 95.06 123 ILE B C 1
ATOM 3236 O O . ILE B 1 123 ? 15.031 -20.156 -18.266 1 95.06 123 ILE B O 1
ATOM 3240 N N . ARG B 1 124 ? 13.797 -20.344 -20.062 1 95.38 124 ARG B N 1
ATOM 3241 C CA . ARG B 1 124 ? 12.695 -19.562 -19.484 1 95.38 124 ARG B CA 1
ATOM 3242 C C . ARG B 1 124 ? 11.352 -20.062 -20 1 95.38 124 ARG B C 1
ATOM 3244 O O . ARG B 1 124 ? 11.273 -20.672 -21.062 1 95.38 124 ARG B O 1
ATOM 3251 N N . PRO B 1 125 ? 10.258 -19.828 -19.234 1 97.75 125 PRO B N 1
ATOM 3252 C CA . PRO B 1 125 ? 8.945 -20.281 -19.688 1 97.75 125 PRO B CA 1
ATOM 3253 C C . PRO B 1 125 ? 8.523 -19.625 -21 1 97.75 125 PRO B C 1
ATOM 3255 O O . PRO B 1 125 ? 8.781 -18.438 -21.219 1 97.75 125 PRO B O 1
ATOM 3258 N N . GLY B 1 126 ? 7.941 -20.375 -21.859 1 97.62 126 GLY B N 1
ATOM 3259 C CA . GLY B 1 126 ? 7.336 -19.906 -23.094 1 97.62 126 GLY B CA 1
ATOM 3260 C C . GLY B 1 126 ? 5.918 -20.406 -23.281 1 97.62 126 GLY B C 1
ATOM 3261 O O . GLY B 1 126 ? 5.246 -20.781 -22.328 1 97.62 126 GLY B O 1
ATOM 3262 N N . ALA B 1 127 ? 5.5 -20.344 -24.5 1 98.5 127 ALA B N 1
ATOM 3263 C CA . ALA B 1 127 ? 4.117 -20.688 -24.812 1 98.5 127 ALA B CA 1
ATOM 3264 C C . ALA B 1 127 ? 3.799 -22.109 -24.406 1 98.5 127 ALA B C 1
ATOM 3266 O O . ALA B 1 127 ? 2.734 -22.391 -23.844 1 98.5 127 ALA B O 1
ATOM 3267 N N . ASP B 1 128 ? 4.695 -23.016 -24.625 1 98.62 128 ASP B N 1
ATOM 3268 C CA . ASP B 1 128 ? 4.441 -24.406 -24.281 1 98.62 128 ASP B CA 1
ATOM 3269 C C . ASP B 1 128 ? 4.285 -24.578 -22.766 1 98.62 128 ASP B C 1
ATOM 3271 O O . ASP B 1 128 ? 3.459 -25.359 -22.297 1 98.62 128 ASP B O 1
ATOM 3275 N N . ALA B 1 129 ? 5.094 -23.875 -22.016 1 98.69 129 ALA B N 1
ATOM 3276 C CA . ALA B 1 129 ? 4.98 -23.891 -20.562 1 98.69 129 ALA B CA 1
ATOM 3277 C C . ALA B 1 129 ? 3.609 -23.391 -20.109 1 98.69 129 ALA B C 1
ATOM 3279 O O . ALA B 1 129 ? 2.982 -24 -19.234 1 98.69 129 ALA B O 1
ATOM 3280 N N . GLY B 1 130 ? 3.182 -22.297 -20.734 1 98.88 130 GLY B N 1
ATOM 3281 C CA . GLY B 1 130 ? 1.865 -21.766 -20.406 1 98.88 130 GLY B CA 1
ATOM 3282 C C . GLY B 1 130 ? 0.741 -22.734 -20.734 1 98.88 130 GLY B C 1
ATOM 3283 O O . GLY B 1 130 ? -0.199 -22.891 -19.953 1 98.88 130 GLY B O 1
ATOM 3284 N N . HIS B 1 131 ? 0.862 -23.344 -21.906 1 98.81 131 HIS B N 1
ATOM 3285 C CA . HIS B 1 131 ? -0.116 -24.359 -22.297 1 98.81 131 HIS B CA 1
ATOM 3286 C C . HIS B 1 131 ? -0.155 -25.5 -21.281 1 98.81 131 HIS B C 1
ATOM 3288 O O . HIS B 1 131 ? -1.232 -25.922 -20.859 1 98.81 131 HIS B O 1
ATOM 3294 N N . ALA B 1 132 ? 1.006 -25.984 -20.875 1 98.81 132 ALA B N 1
ATOM 3295 C CA . ALA B 1 132 ? 1.124 -27.078 -19.922 1 98.81 132 ALA B CA 1
ATOM 3296 C C . ALA B 1 132 ? 0.543 -26.688 -18.562 1 98.81 132 ALA B C 1
ATOM 3298 O O . ALA B 1 132 ? -0.073 -27.516 -17.891 1 98.81 132 ALA B O 1
ATOM 3299 N N . ALA B 1 133 ? 0.793 -25.469 -18.125 1 98.88 133 ALA B N 1
ATOM 3300 C CA . ALA B 1 133 ? 0.217 -25 -16.859 1 98.88 133 ALA B CA 1
ATOM 3301 C C . ALA B 1 133 ? -1.307 -25.062 -16.906 1 98.88 133 ALA B C 1
ATOM 3303 O O . ALA B 1 133 ? -1.94 -25.469 -15.922 1 98.88 133 ALA B O 1
ATOM 3304 N N . CYS B 1 134 ? -1.878 -24.656 -18.031 1 98.88 134 CYS B N 1
ATOM 3305 C CA . CYS B 1 134 ? -3.326 -24.719 -18.188 1 98.88 134 CYS B CA 1
ATOM 3306 C C . CYS B 1 134 ? -3.818 -26.156 -18.125 1 98.88 134 CYS B C 1
ATOM 3308 O O . CYS B 1 134 ? -4.828 -26.453 -17.484 1 98.88 134 CYS B O 1
ATOM 3310 N N . GLN B 1 135 ? -3.086 -27.016 -18.781 1 98.69 135 GLN B N 1
ATOM 3311 C CA . GLN B 1 135 ? -3.445 -28.422 -18.781 1 98.69 135 GLN B CA 1
ATOM 3312 C C . GLN B 1 135 ? -3.443 -29 -17.375 1 98.69 135 GLN B C 1
ATOM 3314 O O . GLN B 1 135 ? -4.258 -29.859 -17.047 1 98.69 135 GLN B O 1
ATOM 3319 N N . ALA B 1 136 ? -2.619 -28.531 -16.531 1 98.81 136 ALA B N 1
ATOM 3320 C CA . ALA B 1 136 ? -2.439 -29.031 -15.172 1 98.81 136 ALA B CA 1
ATOM 3321 C C . ALA B 1 136 ? -3.422 -28.375 -14.203 1 98.81 136 ALA B C 1
ATOM 3323 O O . ALA B 1 136 ? -3.514 -28.781 -13.039 1 98.81 136 ALA B O 1
ATOM 3324 N N . ALA B 1 137 ? -4.203 -27.406 -14.609 1 98.81 137 ALA B N 1
ATOM 3325 C CA . ALA B 1 137 ? -5.031 -26.594 -13.719 1 98.81 137 ALA B CA 1
ATOM 3326 C C . ALA B 1 137 ? -6.191 -27.422 -13.156 1 98.81 137 ALA B C 1
ATOM 3328 O O . ALA B 1 137 ? -6.805 -28.203 -13.883 1 98.81 137 ALA B O 1
ATOM 3329 N N . SER B 1 138 ? -6.465 -27.234 -11.922 1 98.69 138 SER B N 1
ATOM 3330 C CA . SER B 1 138 ? -7.613 -27.859 -11.273 1 98.69 138 SER B CA 1
ATOM 3331 C C . SER B 1 138 ? -8.078 -27.047 -10.078 1 98.69 138 SER B C 1
ATOM 3333 O O . SER B 1 138 ? -7.441 -26.062 -9.703 1 98.69 138 SER B O 1
ATOM 3335 N N . ALA B 1 139 ? -9.164 -27.469 -9.484 1 98.5 139 ALA B N 1
ATOM 3336 C CA . ALA B 1 139 ? -9.734 -26.797 -8.32 1 98.5 139 ALA B CA 1
ATOM 3337 C C . ALA B 1 139 ? -9.125 -27.312 -7.027 1 98.5 139 ALA B C 1
ATOM 3339 O O . ALA B 1 139 ? -9.484 -26.875 -5.938 1 98.5 139 ALA B O 1
ATOM 3340 N N . ALA B 1 140 ? -8.172 -28.266 -7.133 1 98.38 140 ALA B N 1
ATOM 3341 C CA . ALA B 1 140 ? -7.48 -28.766 -5.945 1 98.38 140 ALA B CA 1
ATOM 3342 C C . ALA B 1 140 ? -6.535 -27.703 -5.371 1 98.38 140 ALA B C 1
ATOM 3344 O O . ALA B 1 140 ? -6.172 -26.75 -6.059 1 98.38 140 ALA B O 1
ATOM 3345 N N . ARG B 1 141 ? -6.211 -27.859 -4.121 1 98.12 141 ARG B N 1
ATOM 3346 C CA . ARG B 1 141 ? -5.238 -26.969 -3.516 1 98.12 141 ARG B CA 1
ATOM 3347 C C . ARG B 1 141 ? -3.916 -26.984 -4.281 1 98.12 141 ARG B C 1
ATOM 3349 O O . ARG B 1 141 ? -3.312 -28.047 -4.449 1 98.12 141 ARG B O 1
ATOM 3356 N N . PRO B 1 142 ? -3.455 -25.922 -4.75 1 98.69 142 PRO B N 1
ATOM 3357 C CA . PRO B 1 142 ? -2.203 -25.938 -5.512 1 98.69 142 PRO B CA 1
ATOM 3358 C C . PRO B 1 142 ? -0.974 -26.109 -4.621 1 98.69 142 PRO B C 1
ATOM 3360 O O . PRO B 1 142 ? -0.994 -25.719 -3.453 1 98.69 142 PRO B O 1
ATOM 3363 N N . ALA B 1 143 ? 0.076 -26.703 -5.223 1 98.62 143 ALA B N 1
ATOM 3364 C CA . ALA B 1 143 ? 1.363 -26.781 -4.535 1 98.62 143 ALA B CA 1
ATOM 3365 C C . ALA B 1 143 ? 1.916 -25.391 -4.254 1 98.62 143 ALA B C 1
ATOM 3367 O O . ALA B 1 143 ? 1.582 -24.422 -4.953 1 98.62 143 ALA B O 1
ATOM 3368 N N . GLU B 1 144 ? 2.715 -25.25 -3.223 1 98.69 144 GLU B N 1
ATOM 3369 C CA . GLU B 1 144 ? 3.324 -23.984 -2.818 1 98.69 144 GLU B CA 1
ATOM 3370 C C . GLU B 1 144 ? 4.848 -24.094 -2.766 1 98.69 144 GLU B C 1
ATOM 3372 O O . GLU B 1 144 ? 5.395 -25.203 -2.82 1 98.69 144 GLU B O 1
ATOM 3377 N N . GLY B 1 145 ? 5.504 -23.016 -2.625 1 98.25 145 GLY B N 1
ATOM 3378 C CA . GLY B 1 145 ? 6.957 -22.984 -2.529 1 98.25 145 GLY B CA 1
ATOM 3379 C C . GLY B 1 145 ? 7.645 -23 -3.881 1 98.25 145 GLY B C 1
ATOM 3380 O O . GLY B 1 145 ? 7.434 -22.094 -4.699 1 98.25 145 GLY B O 1
ATOM 3381 N N . ASN B 1 146 ? 8.414 -24.062 -4.121 1 98.5 146 ASN B N 1
ATOM 3382 C CA . ASN B 1 146 ? 9.266 -24.156 -5.305 1 98.5 146 ASN B CA 1
ATOM 3383 C C . ASN B 1 146 ? 8.523 -24.766 -6.488 1 98.5 146 ASN B C 1
ATOM 3385 O O . ASN B 1 146 ? 8.922 -25.797 -7.012 1 98.5 146 ASN B O 1
ATOM 3389 N N . VAL B 1 147 ? 7.5 -24.062 -6.941 1 98.81 147 VAL B N 1
ATOM 3390 C CA . VAL B 1 147 ? 6.746 -24.531 -8.094 1 98.81 147 VAL B CA 1
ATOM 3391 C C . VAL B 1 147 ? 6.281 -23.344 -8.938 1 98.81 147 VAL B C 1
ATOM 3393 O O . VAL B 1 147 ? 6.184 -22.219 -8.43 1 98.81 147 VAL B O 1
ATOM 3396 N N . GLY B 1 148 ? 6.086 -23.562 -10.266 1 98.81 148 GLY B N 1
ATOM 3397 C CA . GLY B 1 148 ? 5.559 -22.531 -11.156 1 98.81 148 GLY B CA 1
ATOM 3398 C C . GLY B 1 148 ? 6.336 -21.234 -11.086 1 98.81 148 GLY B C 1
ATOM 3399 O O . GLY B 1 148 ? 7.566 -21.234 -11.141 1 98.81 148 GLY B O 1
ATOM 3400 N N . ALA B 1 149 ? 5.594 -20.203 -11.008 1 98.81 149 ALA B N 1
ATOM 3401 C CA . ALA B 1 149 ? 6.199 -18.875 -10.984 1 98.81 149 ALA B CA 1
ATOM 3402 C C . ALA B 1 149 ? 7.059 -18.672 -9.742 1 98.81 149 ALA B C 1
ATOM 3404 O O . ALA B 1 149 ? 7.895 -17.766 -9.695 1 98.81 149 ALA B O 1
ATOM 3405 N N . GLY B 1 150 ? 6.879 -19.484 -8.719 1 98.62 150 GLY B N 1
ATOM 3406 C CA . GLY B 1 150 ? 7.641 -19.359 -7.488 1 98.62 150 GLY B CA 1
ATOM 3407 C C . GLY B 1 150 ? 8.969 -20.094 -7.539 1 98.62 150 GLY B C 1
ATOM 3408 O O . GLY B 1 150 ? 9.812 -19.922 -6.652 1 98.62 150 GLY B O 1
ATOM 3409 N N . MET B 1 151 ? 9.227 -20.812 -8.539 1 98.62 151 MET B N 1
ATOM 3410 C CA . MET B 1 151 ? 10.367 -21.734 -8.562 1 98.62 151 MET B CA 1
ATOM 3411 C C . MET B 1 151 ? 11.68 -20.953 -8.484 1 98.62 151 MET B C 1
ATOM 3413 O O . MET B 1 151 ? 12.578 -21.328 -7.727 1 98.62 151 MET B O 1
ATOM 3417 N N . GLY B 1 152 ? 11.789 -19.922 -9.211 1 97.75 152 GLY B N 1
ATOM 3418 C CA . GLY B 1 152 ? 13.031 -19.172 -9.227 1 97.75 152 GLY B CA 1
ATOM 3419 C C . GLY B 1 152 ? 12.977 -17.906 -8.391 1 97.75 152 GLY B C 1
ATOM 3420 O O . GLY B 1 152 ? 13.891 -17.078 -8.438 1 97.75 152 GLY B O 1
ATOM 3421 N N . ALA B 1 153 ? 11.922 -17.719 -7.609 1 98.06 153 ALA B N 1
ATOM 3422 C CA . ALA B 1 153 ? 11.734 -16.5 -6.828 1 98.06 153 ALA B CA 1
ATOM 3423 C C . ALA B 1 153 ? 12.711 -16.453 -5.652 1 98.06 153 ALA B C 1
ATOM 3425 O O . ALA B 1 153 ? 12.984 -17.469 -5.02 1 98.06 153 ALA B O 1
ATOM 3426 N N . CYS B 1 154 ? 13.172 -15.289 -5.355 1 97.69 154 CYS B N 1
ATOM 3427 C CA . CYS B 1 154 ? 14.062 -15.023 -4.23 1 97.69 154 CYS B CA 1
ATOM 3428 C C . CYS B 1 154 ? 13.625 -13.773 -3.479 1 97.69 154 CYS B C 1
ATOM 3430 O O . CYS B 1 154 ? 12.875 -12.953 -4.012 1 97.69 154 CYS B O 1
ATOM 3432 N N . VAL B 1 155 ? 14.094 -13.633 -2.211 1 98 155 VAL B N 1
ATOM 3433 C CA . VAL B 1 155 ? 13.766 -12.445 -1.422 1 98 155 VAL B CA 1
ATOM 3434 C C . VAL B 1 155 ? 15.016 -11.938 -0.708 1 98 155 VAL B C 1
ATOM 3436 O O . VAL B 1 155 ? 15.984 -12.68 -0.538 1 98 155 VAL B O 1
ATOM 3439 N N . GLY B 1 156 ? 14.977 -10.656 -0.257 1 97.25 156 GLY B N 1
ATOM 3440 C CA . GLY B 1 156 ? 16.062 -10.078 0.512 1 97.25 156 GLY B CA 1
ATOM 3441 C C . GLY B 1 156 ? 17.297 -9.797 -0.323 1 97.25 156 GLY B C 1
ATOM 3442 O O . GLY B 1 156 ? 18.406 -10.18 0.059 1 97.25 156 GLY B O 1
ATOM 3443 N N . LYS B 1 157 ? 17.156 -9.125 -1.385 1 96.75 157 LYS B N 1
ATOM 3444 C CA . LYS B 1 157 ? 18.219 -9.023 -2.395 1 96.75 157 LYS B CA 1
ATOM 3445 C C . LYS B 1 157 ? 18.969 -7.707 -2.271 1 96.75 157 LYS B C 1
ATOM 3447 O O . LYS B 1 157 ? 19.859 -7.418 -3.076 1 96.75 157 LYS B O 1
ATOM 3452 N N . VAL B 1 158 ? 18.656 -6.883 -1.319 1 96.12 158 VAL B N 1
ATOM 3453 C CA . VAL B 1 158 ? 19.125 -5.508 -1.201 1 96.12 158 VAL B CA 1
ATOM 3454 C C . VAL B 1 158 ? 20.656 -5.496 -1.086 1 96.12 158 VAL B C 1
ATOM 3456 O O . VAL B 1 158 ? 21.312 -4.598 -1.61 1 96.12 158 VAL B O 1
ATOM 3459 N N . PHE B 1 159 ? 21.25 -6.461 -0.445 1 96.62 159 PHE B N 1
ATOM 3460 C CA . PHE B 1 159 ? 22.688 -6.445 -0.175 1 96.62 159 PHE B CA 1
ATOM 3461 C C . PHE B 1 159 ? 23.406 -7.457 -1.054 1 96.62 159 PHE B C 1
ATOM 3463 O O . PHE B 1 159 ? 24.562 -7.816 -0.778 1 96.62 159 PHE B O 1
ATOM 3470 N N . GLY B 1 160 ? 22.719 -7.961 -2.049 1 94.56 160 GLY B N 1
ATOM 3471 C CA . GLY B 1 160 ? 23.312 -8.883 -3.002 1 94.56 160 GLY B CA 1
ATOM 3472 C C . GLY B 1 160 ? 22.641 -10.242 -3.016 1 94.56 160 GLY B C 1
ATOM 3473 O O . GLY B 1 160 ? 22.156 -10.711 -1.984 1 94.56 160 GLY B O 1
ATOM 3474 N N . MET B 1 161 ? 22.781 -10.891 -4.133 1 94.12 161 MET B N 1
ATOM 3475 C CA . MET B 1 161 ? 22.156 -12.188 -4.324 1 94.12 161 MET B CA 1
ATOM 3476 C C . MET B 1 161 ? 22.781 -13.242 -3.42 1 94.12 161 MET B C 1
ATOM 3478 O O . MET B 1 161 ? 22.125 -14.188 -3.002 1 94.12 161 MET B O 1
ATOM 3482 N N . ASP B 1 162 ? 23.984 -13.023 -3.113 1 94.62 162 ASP B N 1
ATOM 3483 C CA . ASP B 1 162 ? 24.688 -13.984 -2.271 1 94.62 162 ASP B CA 1
ATOM 3484 C C . ASP B 1 162 ? 24.172 -13.938 -0.835 1 94.62 162 ASP B C 1
ATOM 3486 O O . ASP B 1 162 ? 24.438 -14.852 -0.049 1 94.62 162 ASP B O 1
ATOM 3490 N N . ARG B 1 163 ? 23.406 -12.898 -0.528 1 96.5 163 ARG B N 1
ATOM 3491 C CA . ARG B 1 163 ? 22.844 -12.773 0.813 1 96.5 163 ARG B CA 1
ATOM 3492 C C . ARG B 1 163 ? 21.328 -12.984 0.795 1 96.5 163 ARG B C 1
ATOM 3494 O O . ARG B 1 163 ? 20.672 -12.844 1.824 1 96.5 163 ARG B O 1
ATOM 3501 N N . ALA B 1 164 ? 20.812 -13.297 -0.341 1 97.31 164 ALA B N 1
ATOM 3502 C CA . ALA B 1 164 ? 19.359 -13.469 -0.511 1 97.31 164 ALA B CA 1
ATOM 3503 C C . ALA B 1 164 ? 18.922 -14.844 -0.03 1 97.31 164 ALA B C 1
ATOM 3505 O O . ALA B 1 164 ? 19.75 -15.711 0.24 1 97.31 164 ALA B O 1
ATOM 3506 N N . MET B 1 165 ? 17.688 -14.984 0.142 1 98.25 165 MET B N 1
ATOM 3507 C CA . MET B 1 165 ? 17.062 -16.25 0.494 1 98.25 165 MET B CA 1
ATOM 3508 C C . MET B 1 165 ? 16.031 -16.672 -0.557 1 98.25 165 MET B C 1
ATOM 3510 O O . MET B 1 165 ? 15.695 -15.875 -1.44 1 98.25 165 MET B O 1
ATOM 3514 N N . LYS B 1 166 ? 15.625 -17.906 -0.409 1 98.31 166 LYS B N 1
ATOM 3515 C CA . LYS B 1 166 ? 14.625 -18.422 -1.335 1 98.31 166 LYS B CA 1
ATOM 3516 C C . LYS B 1 166 ? 13.258 -17.781 -1.087 1 98.31 166 LYS B C 1
ATOM 3518 O O . LYS B 1 166 ? 12.805 -17.703 0.057 1 98.31 166 LYS B O 1
ATOM 3523 N N . GLY B 1 167 ? 12.609 -17.25 -2.123 1 98.12 167 GLY B N 1
ATOM 3524 C CA . GLY B 1 167 ? 11.188 -16.984 -2.145 1 98.12 167 GLY B CA 1
ATOM 3525 C C . GLY B 1 167 ? 10.352 -18.156 -2.607 1 98.12 167 GLY B C 1
ATOM 3526 O O . GLY B 1 167 ? 10.75 -19.312 -2.436 1 98.12 167 GLY B O 1
ATOM 3527 N N . GLY B 1 168 ? 9.195 -17.906 -3.178 1 98.62 168 GLY B N 1
ATOM 3528 C CA . GLY B 1 168 ? 8.32 -18.969 -3.646 1 98.62 168 GLY B CA 1
ATOM 3529 C C . GLY B 1 168 ? 6.934 -18.469 -4.012 1 98.62 168 GLY B C 1
ATOM 3530 O O . GLY B 1 168 ? 6.738 -17.281 -4.289 1 98.62 168 GLY B O 1
ATOM 3531 N N . ILE B 1 169 ? 6.031 -19.438 -4.176 1 98.88 169 ILE B N 1
ATOM 3532 C CA . ILE B 1 169 ? 4.633 -19.109 -4.434 1 98.88 169 ILE B CA 1
ATOM 3533 C C . ILE B 1 169 ? 3.756 -19.672 -3.316 1 98.88 169 ILE B C 1
ATOM 3535 O O . ILE B 1 169 ? 4.02 -20.766 -2.803 1 98.88 169 ILE B O 1
ATOM 3539 N N . GLY B 1 170 ? 2.814 -18.875 -2.807 1 98.81 170 GLY B N 1
ATOM 3540 C CA . GLY B 1 170 ? 1.918 -19.266 -1.729 1 98.81 170 GLY B CA 1
ATOM 3541 C C . GLY B 1 170 ? 0.476 -18.875 -1.984 1 98.81 170 GLY B C 1
ATOM 3542 O O . GLY B 1 170 ? 0.197 -18.047 -2.854 1 98.81 170 GLY B O 1
ATOM 3543 N N . THR B 1 171 ? -0.439 -19.516 -1.262 1 98.88 171 THR B N 1
ATOM 3544 C CA . THR B 1 171 ? -1.864 -19.25 -1.412 1 98.88 171 THR B CA 1
ATOM 3545 C C . THR B 1 171 ? -2.562 -19.25 -0.055 1 98.88 171 THR B C 1
ATOM 3547 O O . THR B 1 171 ? -2.057 -19.844 0.905 1 98.88 171 THR B O 1
ATOM 3550 N N . ALA B 1 172 ? -3.615 -18.516 0.04 1 98.75 172 ALA B N 1
ATOM 3551 C CA . ALA B 1 172 ? -4.496 -18.453 1.205 1 98.75 172 ALA B CA 1
ATOM 3552 C C . ALA B 1 172 ? -5.898 -18 0.81 1 98.75 172 ALA B C 1
ATOM 3554 O O . ALA B 1 172 ? -6.109 -17.516 -0.305 1 98.75 172 ALA B O 1
ATOM 3555 N N . SER B 1 173 ? -6.867 -18.25 1.687 1 98.75 173 SER B N 1
ATOM 3556 C CA . SER B 1 173 ? -8.219 -17.719 1.474 1 98.75 173 SER B CA 1
ATOM 3557 C C . SER B 1 173 ? -8.945 -17.516 2.797 1 98.75 173 SER B C 1
ATOM 3559 O O . SER B 1 173 ? -8.562 -18.094 3.818 1 98.75 173 SER B O 1
ATOM 3561 N N . LEU B 1 174 ? -9.859 -16.656 2.812 1 98.25 174 LEU B N 1
ATOM 3562 C CA . LEU B 1 174 ? -10.805 -16.406 3.898 1 98.25 174 LEU B CA 1
ATOM 3563 C C . LEU B 1 174 ? -12.242 -16.5 3.404 1 98.25 174 LEU B C 1
ATOM 3565 O O . LEU B 1 174 ? -12.531 -16.141 2.256 1 98.25 174 LEU B O 1
ATOM 3569 N N . THR B 1 175 ? -13.125 -17 4.246 1 98.12 175 THR B N 1
ATOM 3570 C CA . THR B 1 175 ? -14.555 -17.047 3.949 1 98.12 175 THR B CA 1
ATOM 3571 C C . THR B 1 175 ? -15.359 -16.359 5.051 1 98.12 175 THR B C 1
ATOM 3573 O O . THR B 1 175 ? -15.164 -16.641 6.234 1 98.12 175 THR B O 1
ATOM 3576 N N . VAL B 1 176 ? -16.156 -15.406 4.613 1 97.69 176 VAL B N 1
ATOM 3577 C CA . VAL B 1 176 ? -17.062 -14.695 5.5 1 97.69 176 VAL B CA 1
ATOM 3578 C C . VAL B 1 176 ? -18.484 -14.758 4.934 1 97.69 176 VAL B C 1
ATOM 3580 O O . VAL B 1 176 ? -18.719 -14.352 3.793 1 97.69 176 VAL B O 1
ATOM 3583 N N . HIS B 1 177 ? -19.484 -15.25 5.625 1 97.12 177 HIS B N 1
ATOM 3584 C CA . HIS B 1 177 ? -20.875 -15.359 5.238 1 97.12 177 HIS B CA 1
ATOM 3585 C C . HIS B 1 177 ? -21.031 -16.031 3.879 1 97.12 177 HIS B C 1
ATOM 3587 O O . HIS B 1 177 ? -21.75 -15.547 3.012 1 97.12 177 HIS B O 1
ATOM 3593 N N . GLY B 1 178 ? -20.234 -17.016 3.664 1 96.88 178 GLY B N 1
ATOM 3594 C CA . GLY B 1 178 ? -20.359 -17.828 2.465 1 96.88 178 GLY B CA 1
ATOM 3595 C C . GLY B 1 178 ? -19.641 -17.234 1.267 1 96.88 178 GLY B C 1
ATOM 3596 O O . GLY B 1 178 ? -19.625 -17.844 0.189 1 96.88 178 GLY B O 1
ATOM 3597 N N . VAL B 1 179 ? -19.047 -16.047 1.407 1 98.38 179 VAL B N 1
ATOM 3598 C CA . VAL B 1 179 ? -18.266 -15.422 0.345 1 98.38 179 VAL B CA 1
ATOM 3599 C C . VAL B 1 179 ? -16.781 -15.648 0.589 1 98.38 179 VAL B C 1
ATOM 3601 O O . VAL B 1 179 ? -16.281 -15.445 1.7 1 98.38 179 VAL B O 1
ATOM 3604 N N . THR B 1 180 ? -16.078 -16.062 -0.445 1 98.69 180 THR B N 1
ATOM 3605 C CA . THR B 1 180 ? -14.672 -16.391 -0.303 1 98.69 180 THR B CA 1
ATOM 3606 C C . THR B 1 180 ? -13.797 -15.398 -1.061 1 98.69 180 THR B C 1
ATOM 3608 O O . THR B 1 180 ? -14.133 -14.992 -2.176 1 98.69 180 THR B O 1
ATOM 3611 N N . VAL B 1 181 ? -12.758 -14.938 -0.394 1 98.88 181 VAL B N 1
ATOM 3612 C CA . VAL B 1 181 ? -11.656 -14.219 -1.035 1 98.88 181 VAL B CA 1
ATOM 3613 C C . VAL B 1 181 ? -10.367 -15.023 -0.91 1 98.88 181 VAL B C 1
ATOM 3615 O O . VAL B 1 181 ? -10 -15.453 0.188 1 98.88 181 VAL B O 1
ATOM 3618 N N . GLY B 1 182 ? -9.719 -15.32 -2.029 1 98.88 182 GLY B N 1
ATOM 3619 C CA . GLY B 1 182 ? -8.461 -16.047 -2.045 1 98.88 182 GLY B CA 1
ATOM 3620 C C . GLY B 1 182 ? -7.344 -15.312 -2.758 1 98.88 182 GLY B C 1
ATOM 3621 O O . GLY B 1 182 ? -7.605 -14.406 -3.553 1 98.88 182 GLY B O 1
ATOM 3622 N N . ALA B 1 183 ? -6.109 -15.695 -2.436 1 98.94 183 ALA B N 1
ATOM 3623 C CA . ALA B 1 183 ? -4.938 -15.078 -3.051 1 98.94 183 ALA B CA 1
ATOM 3624 C C . ALA B 1 183 ? -3.889 -16.125 -3.404 1 98.94 183 ALA B C 1
ATOM 3626 O O . ALA B 1 183 ? -3.781 -17.156 -2.732 1 98.94 183 ALA B O 1
ATOM 3627 N N . LEU B 1 184 ? -3.188 -15.938 -4.441 1 98.94 184 LEU B N 1
ATOM 3628 C CA . LEU B 1 184 ? -1.984 -16.656 -4.867 1 98.94 184 LEU B CA 1
ATOM 3629 C C . LEU B 1 184 ? -0.865 -15.672 -5.203 1 98.94 184 LEU B C 1
ATOM 3631 O O . LEU B 1 184 ? -1.023 -14.812 -6.074 1 98.94 184 LEU B O 1
ATOM 3635 N N . ILE B 1 185 ? 0.271 -15.789 -4.48 1 98.94 185 ILE B N 1
ATOM 3636 C CA . ILE B 1 185 ? 1.327 -14.789 -4.578 1 98.94 185 ILE B CA 1
ATOM 3637 C C . ILE B 1 185 ? 2.658 -15.469 -4.891 1 98.94 185 ILE B C 1
ATOM 3639 O O . ILE B 1 185 ? 3.074 -16.391 -4.18 1 98.94 185 ILE B O 1
ATOM 3643 N N . ALA B 1 186 ? 3.291 -15.117 -5.957 1 98.94 186 ALA B N 1
ATOM 3644 C CA . ALA B 1 186 ? 4.695 -15.43 -6.199 1 98.94 186 ALA B CA 1
ATOM 3645 C C . ALA B 1 186 ? 5.602 -14.312 -5.688 1 98.94 186 ALA B C 1
ATOM 3647 O O . ALA B 1 186 ? 5.605 -13.211 -6.238 1 98.94 186 ALA B O 1
ATOM 3648 N N . CYS B 1 187 ? 6.34 -14.57 -4.711 1 98.75 187 CYS B N 1
ATOM 3649 C CA . CYS B 1 187 ? 7.086 -13.562 -3.965 1 98.75 187 CYS B CA 1
ATOM 3650 C C . CYS B 1 187 ? 8.555 -13.555 -4.383 1 98.75 187 CYS B C 1
ATOM 3652 O O . CYS B 1 187 ? 9.328 -14.414 -3.963 1 98.75 187 CYS B O 1
ATOM 3654 N N . ASN B 1 188 ? 8.953 -12.602 -5.129 1 98.19 188 ASN B N 1
ATOM 3655 C CA . ASN B 1 188 ? 10.32 -12.328 -5.574 1 98.19 188 ASN B CA 1
ATOM 3656 C C . ASN B 1 188 ? 10.766 -10.922 -5.184 1 98.19 188 ASN B C 1
ATOM 3658 O O . ASN B 1 188 ? 11.203 -10.148 -6.035 1 98.19 188 ASN B O 1
ATOM 3662 N N . ALA B 1 189 ? 10.672 -10.641 -3.947 1 97.38 189 ALA B N 1
ATOM 3663 C CA . ALA B 1 189 ? 10.766 -9.281 -3.422 1 97.38 189 ALA B CA 1
ATOM 3664 C C . ALA B 1 189 ? 12.227 -8.875 -3.219 1 97.38 189 ALA B C 1
ATOM 3666 O O . ALA B 1 189 ? 13.07 -9.711 -2.898 1 97.38 189 ALA B O 1
ATOM 3667 N N . VAL B 1 190 ? 12.5 -7.59 -3.326 1 96.31 190 VAL B N 1
ATOM 3668 C CA . VAL B 1 190 ? 13.805 -7.059 -2.951 1 96.31 190 VAL B CA 1
ATOM 3669 C C . VAL B 1 190 ? 13.938 -7.043 -1.43 1 96.31 190 VAL B C 1
ATOM 3671 O O . VAL B 1 190 ? 15.031 -7.238 -0.894 1 96.31 190 VAL B O 1
ATOM 3674 N N . GLY B 1 191 ? 12.828 -6.812 -0.744 1 97.31 191 GLY B N 1
ATOM 3675 C CA . GLY B 1 191 ? 12.828 -6.684 0.705 1 97.31 191 GLY B CA 1
ATOM 3676 C C . GLY B 1 191 ? 12.641 -8.008 1.422 1 97.31 191 GLY B C 1
ATOM 3677 O O . GLY B 1 191 ? 12.664 -9.07 0.795 1 97.31 191 GLY B O 1
ATOM 3678 N N . ASP B 1 192 ? 12.516 -7.855 2.76 1 98.25 192 ASP B N 1
ATOM 3679 C CA . ASP B 1 192 ? 12.312 -9 3.643 1 98.25 192 ASP B CA 1
ATOM 3680 C C . ASP B 1 192 ? 10.828 -9.32 3.795 1 98.25 192 ASP B C 1
ATOM 3682 O O . ASP B 1 192 ? 9.977 -8.438 3.682 1 98.25 192 ASP B O 1
ATOM 3686 N N . VAL B 1 193 ? 10.539 -10.547 3.98 1 98.56 193 VAL B N 1
ATOM 3687 C CA . VAL B 1 193 ? 9.188 -10.961 4.332 1 98.56 193 VAL B CA 1
ATOM 3688 C C . VAL B 1 193 ? 9.055 -11.047 5.852 1 98.56 193 VAL B C 1
ATOM 3690 O O . VAL B 1 193 ? 9.898 -11.633 6.527 1 98.56 193 VAL B O 1
ATOM 3693 N N . VAL B 1 194 ? 7.965 -10.438 6.352 1 97.38 194 VAL B N 1
ATOM 3694 C CA . VAL B 1 194 ? 7.734 -10.375 7.793 1 97.38 194 VAL B CA 1
ATOM 3695 C C . VAL B 1 194 ? 6.359 -10.945 8.125 1 97.38 194 VAL B C 1
ATOM 3697 O O . VAL B 1 194 ? 5.473 -10.984 7.262 1 97.38 194 VAL B O 1
ATOM 3700 N N . ASP B 1 195 ? 6.242 -11.438 9.328 1 95.88 195 ASP B N 1
ATOM 3701 C CA . ASP B 1 195 ? 4.914 -11.766 9.836 1 95.88 195 ASP B CA 1
ATOM 3702 C C . ASP B 1 195 ? 4.074 -10.508 10.039 1 95.88 195 ASP B C 1
ATOM 3704 O O . ASP B 1 195 ? 4.402 -9.664 10.875 1 95.88 195 ASP B O 1
ATOM 3708 N N . PRO B 1 196 ? 3.01 -10.406 9.328 1 92.75 196 PRO B N 1
ATOM 3709 C CA . PRO B 1 196 ? 2.26 -9.148 9.359 1 92.75 196 PRO B CA 1
ATOM 3710 C C . PRO B 1 196 ? 1.628 -8.875 10.727 1 92.75 196 PRO B C 1
ATOM 3712 O O . PRO B 1 196 ? 1.214 -7.742 11 1 92.75 196 PRO B O 1
ATOM 3715 N N . HIS B 1 197 ? 1.508 -9.797 11.594 1 89.56 197 HIS B N 1
ATOM 3716 C CA . HIS B 1 197 ? 0.83 -9.633 12.875 1 89.56 197 HIS B CA 1
ATOM 3717 C C . HIS B 1 197 ? 1.828 -9.375 14 1 89.56 197 HIS B C 1
ATOM 3719 O O . HIS B 1 197 ? 1.549 -8.602 14.914 1 89.56 197 HIS B O 1
ATOM 3725 N N . SER B 1 198 ? 3.041 -9.992 13.859 1 90.06 198 SER B N 1
ATOM 3726 C CA . SER B 1 198 ? 4.004 -9.867 14.953 1 90.06 198 SER B CA 1
ATOM 3727 C C . SER B 1 198 ? 5.172 -8.969 14.562 1 90.06 198 SER B C 1
ATOM 3729 O O . SER B 1 198 ? 5.938 -8.523 15.414 1 90.06 198 SER B O 1
ATOM 3731 N N . GLY B 1 199 ? 5.328 -8.844 13.266 1 90.62 199 GLY B N 1
ATOM 3732 C CA . GLY B 1 199 ? 6.465 -8.07 12.789 1 90.62 199 GLY B CA 1
ATOM 3733 C C . GLY B 1 199 ? 7.746 -8.883 12.719 1 90.62 199 GLY B C 1
ATOM 3734 O O . GLY B 1 199 ? 8.789 -8.375 12.289 1 90.62 199 GLY B O 1
ATOM 3735 N N . ALA B 1 200 ? 7.684 -10.141 13.07 1 94.12 200 ALA B N 1
ATOM 3736 C CA . ALA B 1 200 ? 8.875 -10.984 13.062 1 94.12 200 ALA B CA 1
ATOM 3737 C C . ALA B 1 200 ? 9.391 -11.195 11.641 1 94.12 200 ALA B C 1
ATOM 3739 O O . ALA B 1 200 ? 8.609 -11.414 10.719 1 94.12 200 ALA B O 1
ATOM 3740 N N . LEU B 1 201 ? 10.68 -11.07 11.508 1 96.25 201 LEU B N 1
ATOM 3741 C CA . LEU B 1 201 ? 11.297 -11.383 10.227 1 96.25 201 LEU B CA 1
ATOM 3742 C C . LEU B 1 201 ? 11.203 -12.875 9.93 1 96.25 201 LEU B C 1
ATOM 3744 O O . LEU B 1 201 ? 11.516 -13.703 10.781 1 96.25 201 LEU B O 1
ATOM 3748 N N . LEU B 1 202 ? 10.82 -13.25 8.734 1 97.81 202 LEU B N 1
ATOM 3749 C CA . LEU B 1 202 ? 10.641 -14.656 8.383 1 97.81 202 LEU B CA 1
ATOM 3750 C C . LEU B 1 202 ? 11.672 -15.094 7.355 1 97.81 202 LEU B C 1
ATOM 3752 O O . LEU B 1 202 ? 12.203 -16.203 7.434 1 97.81 202 LEU B O 1
ATOM 3756 N N . ALA B 1 203 ? 11.945 -14.289 6.391 1 98.44 203 ALA B N 1
ATOM 3757 C CA . ALA B 1 203 ? 12.906 -14.523 5.316 1 98.44 203 ALA B CA 1
ATOM 3758 C C . ALA B 1 203 ? 13.383 -13.203 4.719 1 98.44 203 ALA B C 1
ATOM 3760 O O . ALA B 1 203 ? 12.633 -12.227 4.676 1 98.44 203 ALA B O 1
ATOM 3761 N N . GLY B 1 204 ? 14.555 -13.133 4.273 1 98.12 204 GLY B N 1
ATOM 3762 C CA . GLY B 1 204 ? 15.086 -11.898 3.719 1 98.12 204 GLY B CA 1
ATOM 3763 C C . GLY B 1 204 ? 16.594 -11.898 3.596 1 98.12 204 GLY B C 1
ATOM 3764 O O . GLY B 1 204 ? 17.203 -12.953 3.408 1 98.12 204 GLY B O 1
ATOM 3765 N N . ALA B 1 205 ? 17.156 -10.703 3.613 1 98.12 205 ALA B N 1
ATOM 3766 C CA . ALA B 1 205 ? 18.609 -10.555 3.518 1 98.12 205 ALA B CA 1
ATOM 3767 C C . ALA B 1 205 ? 19.297 -11.195 4.711 1 98.12 205 ALA B C 1
ATOM 3769 O O . ALA B 1 205 ? 18.875 -11.039 5.852 1 98.12 205 ALA B O 1
ATOM 3770 N N . ARG B 1 206 ? 20.328 -11.859 4.371 1 97.62 206 ARG B N 1
ATOM 3771 C CA . ARG B 1 206 ? 21.125 -12.492 5.422 1 97.62 206 ARG B CA 1
ATOM 3772 C C . ARG B 1 206 ? 22.281 -11.602 5.844 1 97.62 206 ARG B C 1
ATOM 3774 O O . ARG B 1 206 ? 22.75 -10.758 5.066 1 97.62 206 ARG B O 1
ATOM 3781 N N . SER B 1 207 ? 22.734 -11.836 7.082 1 96.44 207 SER B N 1
ATOM 3782 C CA . SER B 1 207 ? 23.922 -11.172 7.57 1 96.44 207 SER B CA 1
ATOM 3783 C C . SER B 1 207 ? 25.141 -11.539 6.73 1 96.44 207 SER B C 1
ATOM 3785 O O . SER B 1 207 ? 25.094 -12.492 5.949 1 96.44 207 SER B O 1
ATOM 3787 N N . PRO B 1 208 ? 26.203 -10.797 6.91 1 94.25 208 PRO B N 1
ATOM 3788 C CA . PRO B 1 208 ? 27.406 -11.086 6.109 1 94.25 208 PRO B CA 1
ATOM 3789 C C . PRO B 1 208 ? 27.906 -12.516 6.293 1 94.25 208 PRO B C 1
ATOM 3791 O O . PRO B 1 208 ? 28.422 -13.117 5.348 1 94.25 208 PRO B O 1
ATOM 3794 N N . ASP B 1 209 ? 27.688 -13.086 7.441 1 92.94 209 ASP B N 1
ATOM 3795 C CA . ASP B 1 209 ? 28.141 -14.453 7.672 1 92.94 209 ASP B CA 1
ATOM 3796 C C . ASP B 1 209 ? 27.109 -15.469 7.195 1 92.94 209 ASP B C 1
ATOM 3798 O O . ASP B 1 209 ? 27.344 -16.672 7.266 1 92.94 209 ASP B O 1
ATOM 3802 N N . GLY B 1 210 ? 25.969 -14.992 6.797 1 92.5 210 GLY B N 1
ATOM 3803 C CA . GLY B 1 210 ? 24.953 -15.828 6.172 1 92.5 210 GLY B CA 1
ATOM 3804 C C . GLY B 1 210 ? 24.109 -16.594 7.176 1 92.5 210 GLY B C 1
ATOM 3805 O O . GLY B 1 210 ? 23.266 -17.406 6.793 1 92.5 210 GLY B O 1
ATOM 3806 N N . ARG B 1 211 ? 24.188 -16.297 8.461 1 91.19 211 ARG B N 1
ATOM 3807 C CA . ARG B 1 211 ? 23.625 -17.188 9.461 1 91.19 211 ARG B CA 1
ATOM 3808 C C . ARG B 1 211 ? 22.359 -16.609 10.078 1 91.19 211 ARG B C 1
ATOM 3810 O O . ARG B 1 211 ? 21.594 -17.328 10.734 1 91.19 211 ARG B O 1
ATOM 3817 N N . GLN B 1 212 ? 22.203 -15.336 9.875 1 94.94 212 GLN B N 1
ATOM 3818 C CA . GLN B 1 212 ? 21.047 -14.68 10.492 1 94.94 212 GLN B CA 1
ATOM 3819 C C . GLN B 1 212 ? 20.375 -13.734 9.508 1 94.94 212 GLN B C 1
ATOM 3821 O O . GLN B 1 212 ? 20.969 -13.328 8.508 1 94.94 212 GLN B O 1
ATOM 3826 N N . LEU B 1 213 ? 19.125 -13.5 9.797 1 97.19 213 LEU B N 1
ATOM 3827 C CA . LEU B 1 213 ? 18.453 -12.438 9.07 1 97.19 213 LEU B CA 1
ATOM 3828 C C . LEU B 1 213 ? 19.031 -11.07 9.453 1 97.19 213 LEU B C 1
ATOM 3830 O O . LEU B 1 213 ? 19.297 -10.82 10.625 1 97.19 213 LEU B O 1
ATOM 3834 N N . HIS B 1 214 ? 19.188 -10.242 8.516 1 96.38 214 HIS B N 1
ATOM 3835 C CA . HIS B 1 214 ? 19.922 -8.992 8.664 1 96.38 214 HIS B CA 1
ATOM 3836 C C . HIS B 1 214 ? 18.969 -7.824 8.891 1 96.38 214 HIS B C 1
ATOM 3838 O O . HIS B 1 214 ? 19.375 -6.777 9.406 1 96.38 214 HIS B O 1
ATOM 3844 N N . ASP B 1 215 ? 17.688 -7.969 8.617 1 96.38 215 ASP B N 1
ATOM 3845 C CA . ASP B 1 215 ? 16.688 -6.906 8.695 1 96.38 215 ASP B CA 1
ATOM 3846 C C . ASP B 1 215 ? 17.047 -5.754 7.754 1 96.38 215 ASP B C 1
ATOM 3848 O O . ASP B 1 215 ? 17.625 -4.754 8.18 1 96.38 215 ASP B O 1
ATOM 3852 N N . THR B 1 216 ? 16.562 -5.801 6.609 1 96.81 216 THR B N 1
ATOM 3853 C CA . THR B 1 216 ? 16.922 -4.887 5.531 1 96.81 216 THR B CA 1
ATOM 3854 C C . THR B 1 216 ? 16.578 -3.449 5.906 1 96.81 216 THR B C 1
ATOM 3856 O O . THR B 1 216 ? 17.438 -2.559 5.801 1 96.81 216 THR B O 1
ATOM 3859 N N . CYS B 1 217 ? 15.398 -3.201 6.34 1 95.12 217 CYS B N 1
ATOM 3860 C CA . CYS B 1 217 ? 14.953 -1.847 6.652 1 95.12 217 CYS B CA 1
ATOM 3861 C C . CYS B 1 217 ? 15.82 -1.23 7.746 1 95.12 217 CYS B C 1
ATOM 3863 O O . CYS B 1 217 ? 16.297 -0.103 7.605 1 95.12 217 CYS B O 1
ATOM 3865 N N . ARG B 1 218 ? 16.031 -1.963 8.789 1 94.94 218 ARG B N 1
ATOM 3866 C CA . ARG B 1 218 ? 16.844 -1.449 9.883 1 94.94 218 ARG B CA 1
ATOM 3867 C C . ARG B 1 218 ? 18.281 -1.178 9.414 1 94.94 218 ARG B C 1
ATOM 3869 O O . ARG B 1 218 ? 18.891 -0.19 9.828 1 94.94 218 ARG B O 1
ATOM 3876 N N . ALA B 1 219 ? 18.781 -2.09 8.641 1 96.44 219 ALA B N 1
ATOM 3877 C CA . ALA B 1 219 ? 20.141 -1.914 8.109 1 96.44 219 ALA B CA 1
ATOM 3878 C C . ALA B 1 219 ? 20.25 -0.637 7.285 1 96.44 219 ALA B C 1
ATOM 3880 O O . ALA B 1 219 ? 21.203 0.131 7.434 1 96.44 219 ALA B O 1
ATOM 3881 N N . LEU B 1 220 ? 19.266 -0.416 6.43 1 95.94 220 LEU B N 1
ATOM 3882 C CA . LEU B 1 220 ? 19.25 0.791 5.609 1 95.94 220 LEU B CA 1
ATOM 3883 C C . LEU B 1 220 ? 19.141 2.039 6.48 1 95.94 220 LEU B C 1
ATOM 3885 O O . LEU B 1 220 ? 19.844 3.029 6.234 1 95.94 220 LEU B O 1
ATOM 3889 N N . LEU B 1 221 ? 18.328 1.994 7.492 1 95 221 LEU B N 1
ATOM 3890 C CA . LEU B 1 221 ? 18.094 3.141 8.359 1 95 221 LEU B CA 1
ATOM 3891 C C . LEU B 1 221 ? 19.312 3.432 9.227 1 95 221 LEU B C 1
ATOM 3893 O O . LEU B 1 221 ? 19.484 4.555 9.703 1 95 221 LEU B O 1
ATOM 3897 N N . ARG B 1 222 ? 20.156 2.367 9.398 1 95.06 222 ARG B N 1
ATOM 3898 C CA . ARG B 1 222 ? 21.406 2.557 10.125 1 95.06 222 ARG B CA 1
ATOM 3899 C C . ARG B 1 222 ? 22.516 3.062 9.195 1 95.06 222 ARG B C 1
ATOM 3901 O O . ARG B 1 222 ? 23.625 3.338 9.633 1 95.06 222 ARG B O 1
ATOM 3908 N N . GLY B 1 223 ? 22.188 3.076 7.93 1 95.12 223 GLY B N 1
ATOM 3909 C CA . GLY B 1 223 ? 23.125 3.697 6.996 1 95.12 223 GLY B CA 1
ATOM 3910 C C . GLY B 1 223 ? 23.844 2.695 6.121 1 95.12 223 GLY B C 1
ATOM 3911 O O . GLY B 1 223 ? 24.75 3.059 5.375 1 95.12 223 GLY B O 1
ATOM 3912 N N . GLU B 1 224 ? 23.516 1.41 6.258 1 95.56 224 GLU B N 1
ATOM 3913 C CA . GLU B 1 224 ? 24.125 0.438 5.355 1 95.56 224 GLU B CA 1
ATOM 3914 C C . GLU B 1 224 ? 23.703 0.682 3.912 1 95.56 224 GLU B C 1
ATOM 3916 O O . GLU B 1 224 ? 22.516 0.893 3.635 1 95.56 224 GLU B O 1
ATOM 3921 N N . GLU B 1 225 ? 24.625 0.613 3.006 1 94.06 225 GLU B N 1
ATOM 3922 C CA . GLU B 1 225 ? 24.359 0.917 1.603 1 94.06 225 GLU B CA 1
ATOM 3923 C C . GLU B 1 225 ? 23.891 -0.323 0.849 1 94.06 225 GLU B C 1
ATOM 3925 O O . GLU B 1 225 ? 24.516 -1.381 0.93 1 94.06 225 GLU B O 1
ATOM 3930 N N . PRO B 1 226 ? 22.844 -0.147 0.162 1 94.12 226 PRO B N 1
ATOM 3931 C CA . PRO B 1 226 ? 22.438 -1.262 -0.697 1 94.12 226 PRO B CA 1
ATOM 3932 C C . PRO B 1 226 ? 23.406 -1.496 -1.854 1 94.12 226 PRO B C 1
ATOM 3934 O O . PRO B 1 226 ? 24.094 -0.564 -2.293 1 94.12 226 PRO B O 1
ATOM 3937 N N . ARG B 1 227 ? 23.438 -2.693 -2.316 1 91.75 227 ARG B N 1
ATOM 3938 C CA . ARG B 1 227 ? 24.141 -2.979 -3.566 1 91.75 227 ARG B CA 1
ATOM 3939 C C . ARG B 1 227 ? 23.297 -2.557 -4.77 1 91.75 227 ARG B C 1
ATOM 3941 O O . ARG B 1 227 ? 22.078 -2.459 -4.676 1 91.75 227 ARG B O 1
ATOM 3948 N N . PRO B 1 228 ? 23.953 -2.281 -5.82 1 83.56 228 PRO B N 1
ATOM 3949 C CA . PRO B 1 228 ? 23.203 -1.889 -7.012 1 83.56 228 PRO B CA 1
ATOM 3950 C C . PRO B 1 228 ? 22.203 -2.953 -7.453 1 83.56 228 PRO B C 1
ATOM 3952 O O . PRO B 1 228 ? 22.531 -4.141 -7.5 1 83.56 228 PRO B O 1
ATOM 3955 N N . LEU B 1 229 ? 21.062 -2.492 -7.629 1 82.19 229 LEU B N 1
ATOM 3956 C CA . LEU B 1 229 ? 19.969 -3.342 -8.094 1 82.19 229 LEU B CA 1
ATOM 3957 C C . LEU B 1 229 ? 19.469 -2.887 -9.461 1 82.19 229 LEU B C 1
ATOM 3959 O O . LEU B 1 229 ? 19.375 -1.685 -9.727 1 82.19 229 LEU B O 1
ATOM 3963 N N . LEU B 1 230 ? 19.359 -3.842 -10.359 1 73.06 230 LEU B N 1
ATOM 3964 C CA . LEU B 1 230 ? 18.766 -3.516 -11.648 1 73.06 230 LEU B CA 1
ATOM 3965 C C . LEU B 1 230 ? 17.25 -3.355 -11.531 1 73.06 230 LEU B C 1
ATOM 3967 O O . LEU B 1 230 ? 16.594 -4.125 -10.82 1 73.06 230 LEU B O 1
ATOM 3971 N N . ALA B 1 231 ? 16.75 -2.359 -12.242 1 71.12 231 ALA B N 1
ATOM 3972 C CA . ALA B 1 231 ? 15.312 -2.117 -12.258 1 71.12 231 ALA B CA 1
ATOM 3973 C C . ALA B 1 231 ? 14.555 -3.352 -12.742 1 71.12 231 ALA B C 1
ATOM 3975 O O . ALA B 1 231 ? 14.984 -4.02 -13.688 1 71.12 231 ALA B O 1
ATOM 3976 N N . GLY B 1 232 ? 13.5 -3.674 -12.055 1 71.88 232 GLY B N 1
ATOM 3977 C CA . GLY B 1 232 ? 12.609 -4.738 -12.508 1 71.88 232 GLY B CA 1
ATOM 3978 C C . GLY B 1 232 ? 13.086 -6.121 -12.109 1 71.88 232 GLY B C 1
ATOM 3979 O O . GLY B 1 232 ? 12.492 -7.125 -12.5 1 71.88 232 GLY B O 1
ATOM 3980 N N . THR B 1 233 ? 14.102 -6.102 -11.266 1 78.31 233 THR B N 1
ATOM 3981 C CA . THR B 1 233 ? 14.633 -7.418 -10.93 1 78.31 233 THR B CA 1
ATOM 3982 C C . THR B 1 233 ? 14.008 -7.941 -9.641 1 78.31 233 THR B C 1
ATOM 3984 O O . THR B 1 233 ? 14.359 -9.023 -9.172 1 78.31 233 THR B O 1
ATOM 3987 N N . ASN B 1 234 ? 12.969 -7.223 -9.109 1 84.75 234 ASN B N 1
ATOM 3988 C CA . ASN B 1 234 ? 12.367 -7.59 -7.836 1 84.75 234 ASN B CA 1
ATOM 3989 C C . ASN B 1 234 ? 10.852 -7.434 -7.871 1 84.75 234 ASN B C 1
ATOM 3991 O O . ASN B 1 234 ? 10.312 -6.426 -7.41 1 84.75 234 ASN B O 1
ATOM 3995 N N . THR B 1 235 ? 10.211 -8.375 -8.281 1 88.06 235 THR B N 1
ATOM 3996 C CA . THR B 1 235 ? 8.781 -8.273 -8.562 1 88.06 235 THR B CA 1
ATOM 3997 C C . THR B 1 235 ? 8 -9.312 -7.766 1 88.06 235 THR B C 1
ATOM 3999 O O . THR B 1 235 ? 8.344 -10.5 -7.77 1 88.06 235 THR B O 1
ATOM 4002 N N . THR B 1 236 ? 7.086 -8.883 -6.977 1 97.94 236 THR B N 1
ATOM 4003 C CA . THR B 1 236 ? 6.043 -9.758 -6.445 1 97.94 236 THR B CA 1
ATOM 4004 C C . THR B 1 236 ? 4.766 -9.641 -7.273 1 97.94 236 THR B C 1
ATOM 4006 O O . THR B 1 236 ? 4.266 -8.539 -7.496 1 97.94 236 THR B O 1
ATOM 4009 N N . ILE B 1 237 ? 4.273 -10.797 -7.758 1 98.69 237 ILE B N 1
ATOM 4010 C CA . ILE B 1 237 ? 3.086 -10.812 -8.609 1 98.69 237 ILE B CA 1
ATOM 4011 C C . ILE B 1 237 ? 2.055 -11.781 -8.039 1 98.69 237 ILE B C 1
ATOM 4013 O O . ILE B 1 237 ? 2.408 -12.727 -7.328 1 98.69 237 ILE B O 1
ATOM 4017 N N . GLY B 1 238 ? 0.825 -11.508 -8.328 1 98.81 238 GLY B N 1
ATOM 4018 C CA . GLY B 1 238 ? -0.175 -12.391 -7.746 1 98.81 238 GLY B CA 1
ATOM 4019 C C . GLY B 1 238 ? -1.577 -12.117 -8.258 1 98.81 238 GLY B C 1
ATOM 4020 O O . GLY B 1 238 ? -1.782 -11.227 -9.078 1 98.81 238 GLY B O 1
ATOM 4021 N N . VAL B 1 239 ? -2.508 -12.977 -7.828 1 98.94 239 VAL B N 1
ATOM 4022 C CA . VAL B 1 239 ? -3.926 -12.922 -8.172 1 98.94 239 VAL B CA 1
ATOM 4023 C C . VAL B 1 239 ? -4.766 -12.992 -6.898 1 98.94 239 VAL B C 1
ATOM 4025 O O . VAL B 1 239 ? -4.523 -13.844 -6.035 1 98.94 239 VAL B O 1
ATOM 4028 N N . ILE B 1 240 ? -5.672 -12.07 -6.77 1 98.94 240 ILE B N 1
ATOM 4029 C CA . ILE B 1 240 ? -6.75 -12.141 -5.785 1 98.94 240 ILE B CA 1
ATOM 4030 C C . ILE B 1 240 ? -8.055 -12.508 -6.484 1 98.94 240 ILE B C 1
ATOM 4032 O O . ILE B 1 240 ? -8.367 -11.977 -7.551 1 98.94 240 ILE B O 1
ATOM 4036 N N . ALA B 1 241 ? -8.789 -13.43 -5.898 1 98.94 241 ALA B N 1
ATOM 4037 C CA . ALA B 1 241 ? -10.062 -13.828 -6.488 1 98.94 241 ALA B CA 1
ATOM 4038 C C . ALA B 1 241 ? -11.172 -13.844 -5.441 1 98.94 241 ALA B C 1
ATOM 4040 O O . ALA B 1 241 ? -10.914 -14.094 -4.262 1 98.94 241 ALA B O 1
ATOM 4041 N N . THR B 1 242 ? -12.359 -13.594 -5.859 1 98.94 242 THR B N 1
ATOM 4042 C CA . THR B 1 242 ? -13.547 -13.727 -5.016 1 98.94 242 THR B CA 1
ATOM 4043 C C . THR B 1 242 ? -14.719 -14.289 -5.812 1 98.94 242 THR B C 1
ATOM 4045 O O . THR B 1 242 ? -14.781 -14.117 -7.035 1 98.94 242 THR B O 1
ATOM 4048 N N . ASP B 1 243 ? -15.539 -15.016 -5.117 1 98.88 243 ASP B N 1
ATOM 4049 C CA . ASP B 1 243 ? -16.75 -15.492 -5.77 1 98.88 243 ASP B CA 1
ATOM 4050 C C . ASP B 1 243 ? -17.906 -14.5 -5.586 1 98.88 243 ASP B C 1
ATOM 4052 O O . ASP B 1 243 ? -19.016 -14.75 -6.031 1 98.88 243 ASP B O 1
ATOM 4056 N N . ALA B 1 244 ? -17.656 -13.336 -4.922 1 98.62 244 ALA B N 1
ATOM 4057 C CA . ALA B 1 244 ? -18.641 -12.25 -4.844 1 98.62 244 ALA B CA 1
ATOM 4058 C C . ALA B 1 244 ? -18.891 -11.641 -6.219 1 98.62 244 ALA B C 1
ATOM 4060 O O . ALA B 1 244 ? -18 -11.625 -7.07 1 98.62 244 ALA B O 1
ATOM 4061 N N . ARG B 1 245 ? -20.125 -11.227 -6.414 1 97.94 245 ARG B N 1
ATOM 4062 C CA . ARG B 1 245 ? -20.422 -10.43 -7.602 1 97.94 245 ARG B CA 1
ATOM 4063 C C . ARG B 1 245 ? -19.906 -9.008 -7.449 1 97.94 245 ARG B C 1
ATOM 4065 O O . ARG B 1 245 ? -20.359 -8.258 -6.586 1 97.94 245 ARG B O 1
ATOM 4072 N N . ILE B 1 246 ? -18.953 -8.648 -8.305 1 97.69 246 ILE B N 1
ATOM 4073 C CA . ILE B 1 246 ? -18.375 -7.309 -8.227 1 97.69 246 ILE B CA 1
ATOM 4074 C C . ILE B 1 246 ? -18.328 -6.695 -9.625 1 97.69 246 ILE B C 1
ATOM 4076 O O . ILE B 1 246 ? -18.375 -7.414 -10.633 1 97.69 246 ILE B O 1
ATOM 4080 N N . THR B 1 247 ? -18.281 -5.352 -9.656 1 96.69 247 THR B N 1
ATOM 4081 C CA . THR B 1 247 ? -18.125 -4.617 -10.898 1 96.69 247 THR B CA 1
ATOM 4082 C C . THR B 1 247 ? -16.641 -4.488 -11.258 1 96.69 247 THR B C 1
ATOM 4084 O O . THR B 1 247 ? -15.773 -4.82 -10.453 1 96.69 247 THR B O 1
ATOM 4087 N N . LYS B 1 248 ? -16.422 -4.047 -12.469 1 96.62 248 LYS B N 1
ATOM 4088 C CA . LYS B 1 248 ? -15.055 -3.83 -12.93 1 96.62 248 LYS B CA 1
ATOM 4089 C C . LYS B 1 248 ? -14.336 -2.801 -12.062 1 96.62 248 LYS B C 1
ATOM 4091 O O . LYS B 1 248 ? -13.148 -2.959 -11.758 1 96.62 248 LYS B O 1
ATOM 4096 N N . VAL B 1 249 ? -15.047 -1.7 -11.734 1 95.38 249 VAL B N 1
ATOM 4097 C CA . VAL B 1 249 ? -14.484 -0.686 -10.844 1 95.38 249 VAL B CA 1
ATOM 4098 C C . VAL B 1 249 ? -14.117 -1.316 -9.508 1 95.38 249 VAL B C 1
ATOM 4100 O O . VAL B 1 249 ? -13.039 -1.065 -8.969 1 95.38 249 VAL B O 1
ATOM 4103 N N . GLN B 1 250 ? -14.992 -2.17 -8.969 1 96.62 250 GLN B N 1
ATOM 4104 C CA . GLN B 1 250 ? -14.758 -2.828 -7.688 1 96.62 250 GLN B CA 1
ATOM 4105 C C . GLN B 1 250 ? -13.602 -3.814 -7.781 1 96.62 250 GLN B C 1
ATOM 4107 O O . GLN B 1 250 ? -12.852 -3.992 -6.82 1 96.62 250 GLN B O 1
ATOM 4112 N N . ALA B 1 251 ? -13.406 -4.461 -8.906 1 98.06 251 ALA B N 1
ATOM 4113 C CA . ALA B 1 251 ? -12.266 -5.352 -9.109 1 98.06 251 ALA B CA 1
ATOM 4114 C C . ALA B 1 251 ? -10.953 -4.578 -9.07 1 98.06 251 ALA B C 1
ATOM 4116 O O . ALA B 1 251 ? -9.977 -5.023 -8.461 1 98.06 251 ALA B O 1
ATOM 4117 N N . GLN B 1 252 ? -10.953 -3.447 -9.742 1 97 252 GLN B N 1
ATOM 4118 C CA . GLN B 1 252 ? -9.773 -2.59 -9.68 1 97 252 GLN B CA 1
ATOM 4119 C C . GLN B 1 252 ? -9.477 -2.16 -8.25 1 97 252 GLN B C 1
ATOM 4121 O O . GLN B 1 252 ? -8.32 -2.162 -7.824 1 97 252 GLN B O 1
ATOM 4126 N N . ARG B 1 253 ? -10.445 -1.776 -7.508 1 96.56 253 ARG B N 1
ATOM 4127 C CA . ARG B 1 253 ? -10.273 -1.351 -6.125 1 96.56 253 ARG B CA 1
ATOM 4128 C C . ARG B 1 253 ? -9.773 -2.502 -5.254 1 96.56 253 ARG B C 1
ATOM 4130 O O . ARG B 1 253 ? -8.977 -2.295 -4.336 1 96.56 253 ARG B O 1
ATOM 4137 N N . LEU B 1 254 ? -10.305 -3.674 -5.539 1 97.88 254 LEU B N 1
ATOM 4138 C CA . LEU B 1 254 ? -9.844 -4.852 -4.812 1 97.88 254 LEU B CA 1
ATOM 4139 C C . LEU B 1 254 ? -8.359 -5.094 -5.055 1 97.88 254 LEU B C 1
ATOM 4141 O O . LEU B 1 254 ? -7.613 -5.402 -4.121 1 97.88 254 LEU B O 1
ATOM 4145 N N . ALA B 1 255 ? -7.938 -4.973 -6.305 1 98.31 255 ALA B N 1
ATOM 4146 C CA . ALA B 1 255 ? -6.512 -5.09 -6.605 1 98.31 255 ALA B CA 1
ATOM 4147 C C . ALA B 1 255 ? -5.703 -4.035 -5.859 1 98.31 255 ALA B C 1
ATOM 4149 O O . ALA B 1 255 ? -4.648 -4.34 -5.297 1 98.31 255 ALA B O 1
ATOM 4150 N N . VAL B 1 256 ? -6.195 -2.807 -5.809 1 97.56 256 VAL B N 1
ATOM 4151 C CA . VAL B 1 256 ? -5.516 -1.688 -5.168 1 97.56 256 VAL B CA 1
ATOM 4152 C C . VAL B 1 256 ? -5.32 -1.982 -3.684 1 97.56 256 VAL B C 1
ATOM 4154 O O . VAL B 1 256 ? -4.195 -1.946 -3.178 1 97.56 256 VAL B O 1
ATOM 4157 N N . VAL B 1 257 ? -6.344 -2.361 -2.965 1 97.56 257 VAL B N 1
ATOM 4158 C CA . VAL B 1 257 ? -6.285 -2.539 -1.518 1 97.56 257 VAL B CA 1
ATOM 4159 C C . VAL B 1 257 ? -5.477 -3.791 -1.183 1 97.56 257 VAL B C 1
ATOM 4161 O O . VAL B 1 257 ? -4.875 -3.879 -0.111 1 97.56 257 VAL B O 1
ATOM 4164 N N . SER B 1 258 ? -5.402 -4.703 -2.137 1 98.44 258 SER B N 1
ATOM 4165 C CA . SER B 1 258 ? -4.652 -5.934 -1.917 1 98.44 258 SER B CA 1
ATOM 4166 C C . SER B 1 258 ? -3.164 -5.652 -1.742 1 98.44 258 SER B C 1
ATOM 4168 O O . SER B 1 258 ? -2.461 -6.398 -1.057 1 98.44 258 SER B O 1
ATOM 4170 N N . HIS B 1 259 ? -2.688 -4.551 -2.311 1 98.44 259 HIS B N 1
ATOM 4171 C CA . HIS B 1 259 ? -1.287 -4.184 -2.141 1 98.44 259 HIS B CA 1
ATOM 4172 C C . HIS B 1 259 ? -0.982 -3.834 -0.688 1 98.44 259 HIS B C 1
ATOM 4174 O O . HIS B 1 259 ? 0.178 -3.855 -0.269 1 98.44 259 HIS B O 1
ATOM 4180 N N . ASP B 1 260 ? -2.002 -3.473 0.09 1 98.31 260 ASP B N 1
ATOM 4181 C CA . ASP B 1 260 ? -1.789 -3.283 1.521 1 98.31 260 ASP B CA 1
ATOM 4182 C C . ASP B 1 260 ? -1.306 -4.574 2.182 1 98.31 260 ASP B C 1
ATOM 4184 O O . ASP B 1 260 ? -0.525 -4.535 3.135 1 98.31 260 ASP B O 1
ATOM 4188 N N . GLY B 1 261 ? -1.792 -5.719 1.697 1 98.56 261 GLY B N 1
ATOM 4189 C CA . GLY B 1 261 ? -1.287 -6.992 2.184 1 98.56 261 GLY B CA 1
ATOM 4190 C C . GLY B 1 261 ? 0.196 -7.184 1.93 1 98.56 261 GLY B C 1
ATOM 4191 O O . GLY B 1 261 ? 0.921 -7.68 2.795 1 98.56 261 GLY B O 1
ATOM 4192 N N . LEU B 1 262 ? 0.641 -6.793 0.724 1 98.62 262 LEU B N 1
ATOM 4193 C CA . LEU B 1 262 ? 2.07 -6.844 0.435 1 98.62 262 LEU B CA 1
ATOM 4194 C C . LEU B 1 262 ? 2.842 -5.898 1.353 1 98.62 262 LEU B C 1
ATOM 4196 O O . LEU B 1 262 ? 3.885 -6.273 1.896 1 98.62 262 LEU B O 1
ATOM 4200 N N . ALA B 1 263 ? 2.316 -4.68 1.514 1 98.38 263 ALA B N 1
ATOM 4201 C CA . ALA B 1 263 ? 2.99 -3.678 2.332 1 98.38 263 ALA B CA 1
ATOM 4202 C C . ALA B 1 263 ? 3.141 -4.156 3.773 1 98.38 263 ALA B C 1
ATOM 4204 O O . ALA B 1 263 ? 4.121 -3.828 4.445 1 98.38 263 ALA B O 1
ATOM 4205 N N . ARG B 1 264 ? 2.225 -4.926 4.254 1 97.94 264 ARG B N 1
ATOM 4206 C CA . ARG B 1 264 ? 2.25 -5.438 5.621 1 97.94 264 ARG B CA 1
ATOM 4207 C C . ARG B 1 264 ? 3.213 -6.609 5.75 1 97.94 264 ARG B C 1
ATOM 4209 O O . ARG B 1 264 ? 3.801 -6.824 6.812 1 97.94 264 ARG B O 1
ATOM 4216 N N . ALA B 1 265 ? 3.436 -7.316 4.621 1 98.25 265 ALA B N 1
ATOM 4217 C CA . ALA B 1 265 ? 4.168 -8.578 4.715 1 98.25 265 ALA B CA 1
ATOM 4218 C C . ALA B 1 265 ? 5.574 -8.438 4.137 1 98.25 265 ALA B C 1
ATOM 4220 O O . ALA B 1 265 ? 6.406 -9.336 4.293 1 98.25 265 ALA B O 1
ATOM 4221 N N . ILE B 1 266 ? 5.883 -7.383 3.43 1 98.44 266 ILE B N 1
ATOM 4222 C CA . ILE B 1 266 ? 7.184 -7.223 2.785 1 98.44 266 ILE B CA 1
ATOM 4223 C C . ILE B 1 266 ? 7.754 -5.844 3.119 1 98.44 266 ILE B C 1
ATOM 4225 O O . ILE B 1 266 ? 7.059 -4.832 3.008 1 98.44 266 ILE B O 1
ATOM 4229 N N . ARG B 1 267 ? 9.094 -5.785 3.469 1 96.62 267 ARG B N 1
ATOM 4230 C CA . ARG B 1 267 ? 9.727 -4.52 3.83 1 96.62 267 ARG B CA 1
ATOM 4231 C C . ARG B 1 267 ? 11.172 -4.473 3.34 1 96.62 267 ARG B C 1
ATOM 4233 O O . ARG B 1 267 ? 12.008 -5.273 3.768 1 96.62 267 ARG B O 1
ATOM 4240 N N . PRO B 1 268 ? 11.43 -3.473 2.48 1 95.81 268 PRO B N 1
ATOM 4241 C CA . PRO B 1 268 ? 10.539 -2.555 1.766 1 95.81 268 PRO B CA 1
ATOM 4242 C C . PRO B 1 268 ? 9.82 -3.223 0.597 1 95.81 268 PRO B C 1
ATOM 4244 O O . PRO B 1 268 ? 10.156 -4.348 0.222 1 95.81 268 PRO B O 1
ATOM 4247 N N . VAL B 1 269 ? 8.859 -2.588 0.092 1 96.81 269 VAL B N 1
ATOM 4248 C CA . VAL B 1 269 ? 8.109 -3.051 -1.069 1 96.81 269 VAL B CA 1
ATOM 4249 C C . VAL B 1 269 ? 7.676 -1.854 -1.915 1 96.81 269 VAL B C 1
ATOM 4251 O O . VAL B 1 269 ? 7.707 -0.713 -1.449 1 96.81 269 VAL B O 1
ATOM 4254 N N . HIS B 1 270 ? 7.305 -2.105 -3.188 1 96.62 270 HIS B N 1
ATOM 4255 C CA . HIS B 1 270 ? 6.789 -1.129 -4.141 1 96.62 270 HIS B CA 1
ATOM 4256 C C . HIS B 1 270 ? 7.844 -0.077 -4.477 1 96.62 270 HIS B C 1
ATOM 4258 O O . HIS B 1 270 ? 7.508 1.058 -4.82 1 96.62 270 HIS B O 1
ATOM 4264 N N . THR B 1 271 ? 9.102 -0.427 -4.301 1 92.25 271 THR B N 1
ATOM 4265 C CA . THR B 1 271 ? 10.195 0.497 -4.594 1 92.25 271 THR B CA 1
ATOM 4266 C C . THR B 1 271 ? 10.383 0.65 -6.102 1 92.25 271 THR B C 1
ATOM 4268 O O . THR B 1 271 ? 9.695 -0.004 -6.887 1 92.25 271 THR B O 1
ATOM 4271 N N . MET B 1 272 ? 11.273 1.464 -6.445 1 89.12 272 MET B N 1
ATOM 4272 C CA . MET B 1 272 ? 11.594 1.678 -7.855 1 89.12 272 MET B CA 1
ATOM 4273 C C . MET B 1 272 ? 12.203 0.422 -8.469 1 89.12 272 MET B C 1
ATOM 4275 O O . MET B 1 272 ? 12.227 0.273 -9.695 1 89.12 272 MET B O 1
ATOM 4279 N N . SER B 1 273 ? 12.695 -0.479 -7.641 1 87.94 273 SER B N 1
ATOM 4280 C CA . SER B 1 273 ? 13.32 -1.713 -8.102 1 87.94 273 SER B CA 1
ATOM 4281 C C . SER B 1 273 ? 12.305 -2.84 -8.219 1 87.94 273 SER B C 1
ATOM 4283 O O . SER B 1 273 ? 12.648 -3.955 -8.625 1 87.94 273 SER B O 1
ATOM 4285 N N . ASP B 1 274 ? 11.109 -2.518 -7.898 1 89.06 274 ASP B N 1
ATOM 4286 C CA . ASP B 1 274 ? 10.055 -3.531 -7.883 1 89.06 274 ASP B CA 1
ATOM 4287 C C . ASP B 1 274 ? 9.141 -3.387 -9.094 1 89.06 274 ASP B C 1
ATOM 4289 O O . ASP B 1 274 ? 9.023 -2.301 -9.672 1 89.06 274 ASP B O 1
ATOM 4293 N N . GLY B 1 275 ? 8.555 -4.531 -9.484 1 93.19 275 GLY B N 1
ATOM 4294 C CA . GLY B 1 275 ? 7.504 -4.547 -10.492 1 93.19 275 GLY B CA 1
ATOM 4295 C C . GLY B 1 275 ? 6.188 -5.086 -9.969 1 93.19 275 GLY B C 1
ATOM 4296 O O . GLY B 1 275 ? 5.43 -5.715 -10.711 1 93.19 275 GLY B O 1
ATOM 4297 N N . ASP B 1 276 ? 5.875 -4.832 -8.711 1 96.81 276 ASP B N 1
ATOM 4298 C CA . ASP B 1 276 ? 4.758 -5.453 -8.008 1 96.81 276 ASP B CA 1
ATOM 4299 C C . ASP B 1 276 ? 3.441 -5.219 -8.742 1 96.81 276 ASP B C 1
ATOM 4301 O O . ASP B 1 276 ? 3.074 -4.074 -9.016 1 96.81 276 ASP B O 1
ATOM 4305 N N . THR B 1 277 ? 2.758 -6.316 -9.078 1 98 277 THR B N 1
ATOM 4306 C CA . THR B 1 277 ? 1.509 -6.301 -9.828 1 98 277 THR B CA 1
ATOM 4307 C C . THR B 1 277 ? 0.519 -7.312 -9.258 1 98 277 THR B C 1
ATOM 4309 O O . THR B 1 277 ? 0.863 -8.477 -9.047 1 98 277 THR B O 1
ATOM 4312 N N . LEU B 1 278 ? -0.667 -6.82 -8.984 1 98.75 278 LEU B N 1
ATOM 4313 C CA . LEU B 1 278 ? -1.718 -7.715 -8.508 1 98.75 278 LEU B CA 1
ATOM 4314 C C . LEU B 1 278 ? -2.951 -7.625 -9.398 1 98.75 278 LEU B C 1
ATOM 4316 O O . LEU B 1 278 ? -3.344 -6.535 -9.82 1 98.75 278 LEU B O 1
ATOM 4320 N N . PHE B 1 279 ? -3.514 -8.805 -9.719 1 98.81 279 PHE B N 1
ATOM 4321 C CA . PHE B 1 279 ? -4.77 -8.922 -10.453 1 98.81 279 PHE B CA 1
ATOM 4322 C C . PHE B 1 279 ? -5.91 -9.312 -9.523 1 98.81 279 PHE B C 1
ATOM 4324 O O . PHE B 1 279 ? -5.699 -10.047 -8.555 1 98.81 279 PHE B O 1
ATOM 4331 N N . ALA B 1 280 ? -7.055 -8.828 -9.797 1 98.81 280 ALA B N 1
ATOM 4332 C CA . ALA B 1 280 ? -8.266 -9.227 -9.078 1 98.81 280 ALA B CA 1
ATOM 4333 C C . ALA B 1 280 ? -9.281 -9.859 -10.023 1 98.81 280 ALA B C 1
ATOM 4335 O O . ALA B 1 280 ? -9.477 -9.383 -11.141 1 98.81 280 ALA B O 1
ATOM 4336 N N . LEU B 1 281 ? -9.922 -10.969 -9.602 1 98.81 281 LEU B N 1
ATOM 4337 C CA . LEU B 1 281 ? -10.945 -11.68 -10.359 1 98.81 281 LEU B CA 1
ATOM 4338 C C . LEU B 1 281 ? -12.219 -11.828 -9.539 1 98.81 281 LEU B C 1
ATOM 4340 O O . LEU B 1 281 ? -12.18 -12.242 -8.375 1 98.81 281 LEU B O 1
ATOM 4344 N N . GLY B 1 282 ? -13.312 -11.477 -10.062 1 98.81 282 GLY B N 1
ATOM 4345 C CA . GLY B 1 282 ? -14.625 -11.75 -9.484 1 98.81 282 GLY B CA 1
ATOM 4346 C C . GLY B 1 282 ? -15.445 -12.734 -10.297 1 98.81 282 GLY B C 1
ATOM 4347 O O . GLY B 1 282 ? -15.883 -12.414 -11.406 1 98.81 282 GLY B O 1
ATOM 4348 N N . THR B 1 283 ? -15.75 -13.953 -9.766 1 98.69 283 THR B N 1
ATOM 4349 C CA . THR B 1 283 ? -16.453 -14.977 -10.523 1 98.69 283 THR B CA 1
ATOM 4350 C C . THR B 1 283 ? -17.969 -14.789 -10.414 1 98.69 283 THR B C 1
ATOM 4352 O O . THR B 1 283 ? -18.719 -15.297 -11.242 1 98.69 283 THR B O 1
ATOM 4355 N N . GLY B 1 284 ? -18.453 -14.172 -9.289 1 98.38 284 GLY B N 1
ATOM 4356 C CA . GLY B 1 284 ? -19.859 -13.867 -9.086 1 98.38 284 GLY B CA 1
ATOM 4357 C C . GLY B 1 284 ? -20.688 -15.094 -8.766 1 98.38 284 GLY B C 1
ATOM 4358 O O . GLY B 1 284 ? -21.906 -15.086 -8.938 1 98.38 284 GLY B O 1
ATOM 4359 N N . LEU B 1 285 ? -20.125 -16.141 -8.289 1 98.19 285 LEU B N 1
ATOM 4360 C CA . LEU B 1 285 ? -20.828 -17.406 -8.148 1 98.19 285 LEU B CA 1
ATOM 4361 C C . LEU B 1 285 ? -21.359 -17.578 -6.727 1 98.19 285 LEU B C 1
ATOM 4363 O O . LEU B 1 285 ? -22.109 -18.516 -6.445 1 98.19 285 LEU B O 1
ATOM 4367 N N . ALA B 1 286 ? -20.953 -16.656 -5.824 1 97.62 286 ALA B N 1
ATOM 4368 C CA . ALA B 1 286 ? -21.469 -16.719 -4.461 1 97.62 286 ALA B CA 1
ATOM 4369 C C . ALA B 1 286 ? -22.969 -16.391 -4.426 1 97.62 286 ALA B C 1
ATOM 4371 O O . ALA B 1 286 ? -23.438 -15.547 -5.191 1 97.62 286 ALA B O 1
ATOM 4372 N N . GLU B 1 287 ? -23.625 -17 -3.514 1 96.31 287 GLU B N 1
ATOM 4373 C CA . GLU B 1 287 ? -25.062 -16.734 -3.33 1 96.31 287 GLU B CA 1
ATOM 4374 C C . GLU B 1 287 ? -25.281 -15.445 -2.549 1 96.31 287 GLU B C 1
ATOM 4376 O O . GLU B 1 287 ? -26.297 -14.781 -2.717 1 96.31 287 GLU B O 1
ATOM 4381 N N . HIS B 1 288 ? -24.328 -15.133 -1.739 1 94.5 288 HIS B N 1
ATOM 4382 C CA . HIS B 1 288 ? -24.453 -13.977 -0.864 1 94.5 288 HIS B CA 1
ATOM 4383 C C . HIS B 1 288 ? -23.547 -12.836 -1.328 1 94.5 288 HIS B C 1
ATOM 4385 O O . HIS B 1 288 ? -22.625 -13.055 -2.113 1 94.5 288 HIS B O 1
ATOM 4391 N N . SER B 1 289 ? -23.969 -11.68 -0.897 1 94.06 289 SER B N 1
ATOM 4392 C CA . SER B 1 289 ? -23.156 -10.5 -1.178 1 94.06 289 SER B CA 1
ATOM 4393 C C . SER B 1 289 ? -22.453 -10.008 0.078 1 94.06 289 SER B C 1
ATOM 4395 O O . SER B 1 289 ? -22.891 -10.273 1.195 1 94.06 289 SER B O 1
ATOM 4397 N N . LEU B 1 290 ? -21.312 -9.461 -0.079 1 94.94 290 LEU B N 1
ATOM 4398 C CA . LEU B 1 290 ? -20.562 -8.766 0.959 1 94.94 290 LEU B CA 1
ATOM 4399 C C . LEU B 1 290 ? -20.188 -7.359 0.501 1 94.94 290 LEU B C 1
ATOM 4401 O O . LEU B 1 290 ? -19.906 -7.145 -0.681 1 94.94 290 LEU B O 1
ATOM 4405 N N . GLY B 1 291 ? -20.203 -6.371 1.416 1 94.38 291 GLY B N 1
ATOM 4406 C CA . GLY B 1 291 ? -19.766 -5.023 1.081 1 94.38 291 GLY B CA 1
ATOM 4407 C C . GLY B 1 291 ? -18.281 -4.938 0.769 1 94.38 291 GLY B C 1
ATOM 4408 O O . GLY B 1 291 ? -17.484 -5.762 1.238 1 94.38 291 GLY B O 1
ATOM 4409 N N . MET B 1 292 ? -17.938 -3.908 0.048 1 95 292 MET B N 1
ATOM 4410 C CA . MET B 1 292 ? -16.562 -3.746 -0.415 1 95 292 MET B CA 1
ATOM 4411 C C . MET B 1 292 ? -15.609 -3.549 0.762 1 95 292 MET B C 1
ATOM 4413 O O . MET B 1 292 ? -14.43 -3.912 0.683 1 95 292 MET B O 1
ATOM 4417 N N . LEU B 1 293 ? -16.078 -2.967 1.829 1 95.31 293 LEU B N 1
ATOM 4418 C CA . LEU B 1 293 ? -15.211 -2.783 2.982 1 95.31 293 LEU B CA 1
ATOM 4419 C C . LEU B 1 293 ? -14.734 -4.125 3.523 1 95.31 293 LEU B C 1
ATOM 4421 O O . LEU B 1 293 ? -13.539 -4.316 3.768 1 95.31 293 LEU B O 1
ATOM 4425 N N . THR B 1 294 ? -15.664 -5.055 3.707 1 97.06 294 THR B N 1
ATOM 4426 C CA . THR B 1 294 ? -15.32 -6.387 4.191 1 97.06 294 THR B CA 1
ATOM 4427 C C . THR B 1 294 ? -14.477 -7.133 3.164 1 97.06 294 THR B C 1
ATOM 4429 O O . THR B 1 294 ? -13.477 -7.762 3.518 1 97.06 294 THR B O 1
ATOM 4432 N N . LEU B 1 295 ? -14.859 -7.051 1.883 1 98 295 LEU B N 1
ATOM 4433 C CA . LEU B 1 295 ? -14.07 -7.684 0.831 1 98 295 LEU B CA 1
ATOM 4434 C C . LEU B 1 295 ? -12.641 -7.156 0.831 1 98 295 LEU B C 1
ATOM 4436 O O . LEU B 1 295 ? -11.695 -7.926 0.647 1 98 295 LEU B O 1
ATOM 4440 N N . SER B 1 296 ? -12.5 -5.875 1.057 1 97.31 296 SER B N 1
ATOM 4441 C CA . SER B 1 296 ? -11.18 -5.254 1.075 1 97.31 296 SER B CA 1
ATOM 4442 C C . SER B 1 296 ? -10.336 -5.777 2.234 1 97.31 296 SER B C 1
ATOM 4444 O O . SER B 1 296 ? -9.156 -6.078 2.062 1 97.31 296 SER B O 1
ATOM 4446 N N . ALA B 1 297 ? -10.93 -5.859 3.396 1 97.38 297 ALA B N 1
ATOM 4447 C CA . ALA B 1 297 ? -10.227 -6.41 4.551 1 97.38 297 ALA B CA 1
ATOM 4448 C C . ALA B 1 297 ? -9.789 -7.852 4.297 1 97.38 297 ALA B C 1
ATOM 4450 O O . ALA B 1 297 ? -8.664 -8.234 4.613 1 97.38 297 ALA B O 1
ATOM 4451 N N . MET B 1 298 ? -10.695 -8.656 3.729 1 98.31 298 MET B N 1
ATOM 4452 C CA . MET B 1 298 ? -10.398 -10.047 3.404 1 98.31 298 MET B CA 1
ATOM 4453 C C . MET B 1 298 ? -9.242 -10.141 2.412 1 98.31 298 MET B C 1
ATOM 4455 O O . MET B 1 298 ? -8.336 -10.953 2.58 1 98.31 298 MET B O 1
ATOM 4459 N N . ALA B 1 299 ? -9.273 -9.281 1.396 1 98.69 299 ALA B N 1
ATOM 4460 C CA . ALA B 1 299 ? -8.281 -9.32 0.327 1 98.69 299 ALA B CA 1
ATOM 4461 C C . ALA B 1 299 ? -6.887 -9.008 0.863 1 98.69 299 ALA B C 1
ATOM 4463 O O . ALA B 1 299 ? -5.934 -9.742 0.596 1 98.69 299 ALA B O 1
ATOM 4464 N N . ALA B 1 300 ? -6.77 -7.906 1.589 1 98.44 300 ALA B N 1
ATOM 4465 C CA . ALA B 1 300 ? -5.473 -7.535 2.146 1 98.44 300 ALA B CA 1
ATOM 4466 C C . ALA B 1 300 ? -4.93 -8.641 3.049 1 98.44 300 ALA B C 1
ATOM 4468 O O . ALA B 1 300 ? -3.74 -8.969 2.992 1 98.44 300 ALA B O 1
ATOM 4469 N N . GLU B 1 301 ? -5.77 -9.203 3.842 1 97.88 301 GLU B N 1
ATOM 4470 C CA . GLU B 1 301 ? -5.359 -10.273 4.742 1 97.88 301 GLU B CA 1
ATOM 4471 C C . GLU B 1 301 ? -4.938 -11.516 3.965 1 97.88 301 GLU B C 1
ATOM 4473 O O . GLU B 1 301 ? -3.91 -12.125 4.266 1 97.88 301 GLU B O 1
ATOM 4478 N N . ALA B 1 302 ? -5.715 -11.93 2.998 1 98.62 302 ALA B N 1
ATOM 4479 C CA . ALA B 1 302 ? -5.391 -13.109 2.191 1 98.62 302 ALA B CA 1
ATOM 4480 C C . ALA B 1 302 ? -4.043 -12.938 1.494 1 98.62 302 ALA B C 1
ATOM 4482 O O . ALA B 1 302 ? -3.252 -13.883 1.429 1 98.62 302 ALA B O 1
ATOM 4483 N N . VAL B 1 303 ? -3.803 -11.766 0.973 1 98.81 303 VAL B N 1
ATOM 4484 C CA . VAL B 1 303 ? -2.549 -11.492 0.281 1 98.81 303 VAL B CA 1
ATOM 4485 C C . VAL B 1 303 ? -1.385 -11.586 1.264 1 98.81 303 VAL B C 1
ATOM 4487 O O . VAL B 1 303 ? -0.353 -12.188 0.959 1 98.81 303 VAL B O 1
ATOM 4490 N N . ALA B 1 304 ? -1.514 -10.969 2.414 1 98.56 304 ALA B N 1
ATOM 4491 C CA . ALA B 1 304 ? -0.46 -11.055 3.42 1 98.56 304 ALA B CA 1
ATOM 4492 C C . ALA B 1 304 ? -0.158 -12.508 3.779 1 98.56 304 ALA B C 1
ATOM 4494 O O . ALA B 1 304 ? 1.006 -12.914 3.816 1 98.56 304 ALA B O 1
ATOM 4495 N N . LEU B 1 305 ? -1.191 -13.273 4.012 1 98.19 305 LEU B N 1
ATOM 4496 C CA . LEU B 1 305 ? -1.034 -14.68 4.383 1 98.19 305 LEU B CA 1
ATOM 4497 C C . LEU B 1 305 ? -0.383 -15.469 3.256 1 98.19 305 LEU B C 1
ATOM 4499 O O . LEU B 1 305 ? 0.52 -16.281 3.496 1 98.19 305 LEU B O 1
ATOM 4503 N N . ALA B 1 306 ? -0.84 -15.273 2.057 1 98.81 306 ALA B N 1
ATOM 4504 C CA . ALA B 1 306 ? -0.276 -15.977 0.909 1 98.81 306 ALA B CA 1
ATOM 4505 C C . ALA B 1 306 ? 1.204 -15.648 0.736 1 98.81 306 ALA B C 1
ATOM 4507 O O . ALA B 1 306 ? 2 -16.516 0.37 1 98.81 306 ALA B O 1
ATOM 4508 N N . THR B 1 307 ? 1.559 -14.398 0.944 1 98.81 307 THR B N 1
ATOM 4509 C CA . THR B 1 307 ? 2.947 -13.961 0.848 1 98.81 307 THR B CA 1
ATOM 4510 C C . THR B 1 307 ? 3.812 -14.688 1.878 1 98.81 307 THR B C 1
ATOM 4512 O O . THR B 1 307 ? 4.891 -15.188 1.55 1 98.81 307 THR B O 1
ATOM 4515 N N . VAL B 1 308 ? 3.34 -14.758 3.064 1 98.56 308 VAL B N 1
ATOM 4516 C CA . VAL B 1 308 ? 4.047 -15.461 4.133 1 98.56 308 VAL B CA 1
ATOM 4517 C C . VAL B 1 308 ? 4.199 -16.938 3.77 1 98.56 308 VAL B C 1
ATOM 4519 O O . VAL B 1 308 ? 5.277 -17.516 3.918 1 98.56 308 VAL B O 1
ATOM 4522 N N . ARG B 1 309 ? 3.135 -17.516 3.262 1 98.44 309 ARG B N 1
ATOM 4523 C CA . ARG B 1 309 ? 3.158 -18.938 2.891 1 98.44 309 ARG B CA 1
ATOM 4524 C C . ARG B 1 309 ? 4.168 -19.188 1.777 1 98.44 309 ARG B C 1
ATOM 4526 O O . ARG B 1 309 ? 4.793 -20.25 1.732 1 98.44 309 ARG B O 1
ATOM 4533 N N . ALA B 1 310 ? 4.328 -18.266 0.885 1 98.69 310 ALA B N 1
ATOM 4534 C CA . ALA B 1 310 ? 5.273 -18.391 -0.221 1 98.69 310 ALA B CA 1
ATOM 4535 C C . ALA B 1 310 ? 6.68 -18.672 0.293 1 98.69 310 ALA B C 1
ATOM 4537 O O . ALA B 1 310 ? 7.375 -19.547 -0.228 1 98.69 310 ALA B O 1
ATOM 4538 N N . VAL B 1 311 ? 7.121 -17.969 1.343 1 98.38 311 VAL B N 1
ATOM 4539 C CA . VAL B 1 311 ? 8.492 -18.125 1.814 1 98.38 311 VAL B CA 1
ATOM 4540 C C . VAL B 1 311 ? 8.586 -19.281 2.793 1 98.38 311 VAL B C 1
ATOM 4542 O O . VAL B 1 311 ? 9.602 -19.969 2.854 1 98.38 311 VAL B O 1
ATOM 4545 N N . LEU B 1 312 ? 7.516 -19.531 3.537 1 97.94 312 LEU B N 1
ATOM 4546 C CA . LEU B 1 312 ? 7.562 -20.609 4.508 1 97.94 312 LEU B CA 1
ATOM 4547 C C . LEU B 1 312 ? 7.527 -21.969 3.807 1 97.94 312 LEU B C 1
ATOM 4549 O O . LEU B 1 312 ? 8.078 -22.953 4.312 1 97.94 312 LEU B O 1
ATOM 4553 N N . ALA B 1 313 ? 6.895 -22.047 2.654 1 98.06 313 ALA B N 1
ATOM 4554 C CA . ALA B 1 313 ? 6.781 -23.281 1.907 1 98.06 313 ALA B CA 1
ATOM 4555 C C . ALA B 1 313 ? 7.996 -23.5 1.009 1 98.06 313 ALA B C 1
ATOM 4557 O O . ALA B 1 313 ? 8.188 -24.594 0.461 1 98.06 313 ALA B O 1
ATOM 4558 N N . ALA B 1 314 ? 8.82 -22.516 0.813 1 98.25 314 ALA B N 1
ATOM 4559 C CA . ALA B 1 314 ? 9.984 -22.594 -0.072 1 98.25 314 ALA B CA 1
ATOM 4560 C C . ALA B 1 314 ? 11.016 -23.578 0.47 1 98.25 314 ALA B C 1
ATOM 4562 O O . ALA B 1 314 ? 11.094 -23.812 1.681 1 98.25 314 ALA B O 1
ATOM 4563 N N . GLN B 1 315 ? 11.742 -24.125 -0.395 1 98.06 315 GLN B N 1
ATOM 4564 C CA . GLN B 1 315 ? 12.844 -25.016 -0.073 1 98.06 315 GLN B CA 1
ATOM 4565 C C . GLN B 1 315 ? 14.164 -24.469 -0.604 1 98.06 315 GLN B C 1
ATOM 4567 O O . GLN B 1 315 ? 14.203 -23.844 -1.669 1 98.06 315 GLN B O 1
ATOM 4572 N N . SER B 1 316 ? 15.188 -24.797 0.147 1 97.75 316 SER B N 1
ATOM 4573 C CA . SER B 1 316 ? 16.5 -24.297 -0.245 1 97.75 316 SER B CA 1
ATOM 4574 C C . SER B 1 316 ? 16.875 -24.781 -1.64 1 97.75 316 SER B C 1
ATOM 4576 O O . SER B 1 316 ? 16.453 -25.859 -2.066 1 97.75 316 SER B O 1
ATOM 4578 N N . LEU B 1 317 ? 17.703 -23.922 -2.248 1 96 317 LEU B N 1
ATOM 4579 C CA . LEU B 1 317 ? 18.125 -24.219 -3.613 1 96 317 LEU B CA 1
ATOM 4580 C C . LEU B 1 317 ? 19.562 -23.781 -3.846 1 96 317 LEU B C 1
ATOM 4582 O O . LEU B 1 317 ? 19.969 -22.703 -3.383 1 96 317 LEU B O 1
ATOM 4586 N N . THR B 1 318 ? 20.344 -24.609 -4.445 1 95.44 318 THR B N 1
ATOM 4587 C CA . THR B 1 318 ? 21.672 -24.281 -4.938 1 95.44 318 THR B CA 1
ATOM 4588 C C . THR B 1 318 ? 21.75 -24.469 -6.449 1 95.44 318 THR B C 1
ATOM 4590 O O . THR B 1 318 ? 21.438 -25.531 -6.965 1 95.44 318 THR B O 1
ATOM 4593 N N . THR B 1 319 ? 22.141 -23.469 -7.137 1 94.06 319 THR B N 1
ATOM 4594 C CA . THR B 1 319 ? 22.234 -23.578 -8.586 1 94.06 319 THR B CA 1
ATOM 4595 C C . THR B 1 319 ? 23.547 -24.234 -9 1 94.06 319 THR B C 1
ATOM 4597 O O . THR B 1 319 ? 24.469 -24.359 -8.188 1 94.06 319 THR B O 1
ATOM 4600 N N . ALA B 1 320 ? 23.656 -24.641 -10.211 1 90.81 320 ALA B N 1
ATOM 4601 C CA . ALA B 1 320 ? 24.875 -25.234 -10.742 1 90.81 320 ALA B CA 1
ATOM 4602 C C . ALA B 1 320 ? 26.031 -24.25 -10.719 1 90.81 320 ALA B C 1
ATOM 4604 O O . ALA B 1 320 ? 27.188 -24.641 -10.602 1 90.81 320 ALA B O 1
ATOM 4605 N N . GLU B 1 321 ? 25.734 -23 -10.75 1 90.44 321 GLU B N 1
ATOM 4606 C CA . GLU B 1 321 ? 26.734 -21.938 -10.773 1 90.44 321 GLU B CA 1
ATOM 4607 C C . GLU B 1 321 ? 27.203 -21.578 -9.367 1 90.44 321 GLU B C 1
ATOM 4609 O O . GLU B 1 321 ? 28.125 -20.781 -9.195 1 90.44 321 GLU B O 1
ATOM 4614 N N . GLY B 1 322 ? 26.547 -22.141 -8.367 1 93.12 322 GLY B N 1
ATOM 4615 C CA . GLY B 1 322 ? 27.062 -21.969 -7.012 1 93.12 322 GLY B CA 1
ATOM 4616 C C . GLY B 1 322 ? 26.234 -21 -6.184 1 93.12 322 GLY B C 1
ATOM 4617 O O . GLY B 1 322 ? 26.578 -20.703 -5.039 1 93.12 322 GLY B O 1
ATOM 4618 N N . LEU B 1 323 ? 25.156 -20.469 -6.777 1 94.88 323 LEU B N 1
ATOM 4619 C CA . LEU B 1 323 ? 24.281 -19.609 -5.992 1 94.88 323 LEU B CA 1
ATOM 4620 C C . LEU B 1 323 ? 23.484 -20.422 -4.973 1 94.88 323 LEU B C 1
ATOM 4622 O O . LEU B 1 323 ? 22.766 -21.344 -5.34 1 94.88 323 LEU B O 1
ATOM 4626 N N . GLU B 1 324 ? 23.672 -20.062 -3.705 1 96.12 324 GLU B N 1
ATOM 4627 C CA . GLU B 1 324 ? 22.953 -20.734 -2.623 1 96.12 324 GLU B CA 1
ATOM 4628 C C . GLU B 1 324 ? 21.828 -19.844 -2.088 1 96.12 324 GLU B C 1
ATOM 4630 O O . GLU B 1 324 ? 22.078 -18.719 -1.661 1 96.12 324 GLU B O 1
ATOM 4635 N N . LEU B 1 325 ? 20.641 -20.375 -2.102 1 97.44 325 LEU B N 1
ATOM 4636 C CA . LEU B 1 325 ? 19.469 -19.688 -1.575 1 97.44 325 LEU B CA 1
ATOM 4637 C C . LEU B 1 325 ? 18.812 -20.516 -0.482 1 97.44 325 LEU B C 1
ATOM 4639 O O . LEU B 1 325 ? 17.984 -21.391 -0.771 1 97.44 325 LEU B O 1
ATOM 4643 N N . PRO B 1 326 ? 19.172 -20.25 0.748 1 98 326 PRO B N 1
ATOM 4644 C CA . PRO B 1 326 ? 18.531 -21 1.837 1 98 326 PRO B CA 1
ATOM 4645 C C . PRO B 1 326 ? 17.062 -20.641 2.02 1 98 326 PRO B C 1
ATOM 4647 O O . PRO B 1 326 ? 16.641 -19.531 1.65 1 98 326 PRO B O 1
ATOM 4650 N N . CYS B 1 327 ? 16.328 -21.547 2.527 1 97.75 327 CYS B N 1
ATOM 4651 C CA . CYS B 1 327 ? 14.914 -21.281 2.832 1 97.75 327 CYS B CA 1
ATOM 4652 C C . CYS B 1 327 ? 14.75 -20.812 4.27 1 97.75 327 CYS B C 1
ATOM 4654 O O . CYS B 1 327 ? 15.688 -20.891 5.07 1 97.75 327 CYS B O 1
ATOM 4656 N N . ALA B 1 328 ? 13.586 -20.312 4.59 1 96.75 328 ALA B N 1
ATOM 4657 C CA . ALA B 1 328 ? 13.273 -19.766 5.906 1 96.75 328 ALA B CA 1
ATOM 4658 C C . ALA B 1 328 ? 13.484 -20.812 7.004 1 96.75 328 ALA B C 1
ATOM 4660 O O . ALA B 1 328 ? 14.016 -20.5 8.07 1 96.75 328 ALA B O 1
ATOM 4661 N N . ARG B 1 329 ? 13.094 -22 6.781 1 93.25 329 ARG B N 1
ATOM 4662 C CA . ARG B 1 329 ? 13.172 -23.062 7.777 1 93.25 329 ARG B CA 1
ATOM 4663 C C . ARG B 1 329 ? 14.625 -23.359 8.148 1 93.25 329 ARG B C 1
ATOM 4665 O O . ARG B 1 329 ? 14.938 -23.609 9.312 1 93.25 329 ARG B O 1
ATOM 4672 N N . GLU B 1 330 ? 15.445 -23.359 7.16 1 91.81 330 GLU B N 1
ATOM 4673 C CA . GLU B 1 330 ? 16.859 -23.656 7.379 1 91.81 330 GLU B CA 1
ATOM 4674 C C . GLU B 1 330 ? 17.516 -22.562 8.211 1 91.81 330 GLU B C 1
ATOM 4676 O O . GLU B 1 330 ? 18.359 -22.859 9.062 1 91.81 330 GLU B O 1
ATOM 4681 N N . LEU B 1 331 ? 17.203 -21.344 8.016 1 89.62 331 LEU B N 1
ATOM 4682 C CA . LEU B 1 331 ? 17.812 -20.25 8.773 1 89.62 331 LEU B CA 1
ATOM 4683 C C . LEU B 1 331 ? 17.266 -20.219 10.195 1 89.62 331 LEU B C 1
ATOM 4685 O O . LEU B 1 331 ? 18 -19.859 11.133 1 89.62 331 LEU B O 1
ATOM 4689 N N . ALA B 1 332 ? 16 -20.406 10.344 1 82.5 332 ALA B N 1
ATOM 4690 C CA . ALA B 1 332 ? 15.406 -20.438 11.68 1 82.5 332 ALA B CA 1
ATOM 4691 C C . ALA B 1 332 ? 16.062 -21.5 12.547 1 82.5 332 ALA B C 1
ATOM 4693 O O . ALA B 1 332 ? 16.172 -21.344 13.766 1 82.5 332 ALA B O 1
ATOM 4694 N N . ALA B 1 333 ? 16.453 -22.531 11.914 1 72.5 333 ALA B N 1
ATOM 4695 C CA . ALA B 1 333 ? 17.078 -23.641 12.625 1 72.5 333 ALA B CA 1
ATOM 4696 C C . ALA B 1 333 ? 18.5 -23.281 13.07 1 72.5 333 ALA B C 1
ATOM 4698 O O . ALA B 1 333 ? 19.062 -23.922 13.961 1 72.5 333 ALA B O 1
ATOM 4699 N N . CYS B 1 334 ? 19.031 -22.344 12.414 1 62.53 334 CYS B N 1
ATOM 4700 C CA . CYS B 1 334 ? 20.391 -21.922 12.742 1 62.53 334 CYS B CA 1
ATOM 4701 C C . CYS B 1 334 ? 20.391 -20.906 13.867 1 62.53 334 CYS B C 1
ATOM 4703 O O . CYS B 1 334 ? 21.453 -20.5 14.352 1 62.53 334 CYS B O 1
ATOM 4705 N N . ARG B 1 335 ? 19.188 -20.453 14.281 1 57.84 335 ARG B N 1
ATOM 4706 C CA . ARG B 1 335 ? 19.141 -19.484 15.375 1 57.84 335 ARG B CA 1
ATOM 4707 C C . ARG B 1 335 ? 19.562 -20.125 16.688 1 57.84 335 ARG B C 1
ATOM 4709 O O . ARG B 1 335 ? 19.125 -21.219 17.031 1 57.84 335 ARG B O 1
ATOM 4716 N N . PRO B 1 336 ? 20.688 -19.453 17.375 1 50.78 336 PRO B N 1
ATOM 4717 C CA . PRO B 1 336 ? 21.188 -20.109 18.578 1 50.78 336 PRO B CA 1
ATOM 4718 C C . PRO B 1 336 ? 20.094 -20.359 19.609 1 50.78 336 PRO B C 1
ATOM 4720 O O . PRO B 1 336 ? 19.078 -19.656 19.625 1 50.78 336 PRO B O 1
#

InterPro domains:
  IPR005321 Peptidase S58, DmpA [PF03576] (10-322)
  IPR005321 Peptidase S58, DmpA [PTHR36512] (10-322)
  IPR016117 ArgJ-like domain superfamily [SSF56266] (9-320)

Nearest PDB structures (foldseek):
  4ihe-assembly1_A  TM=8.278E-01  e=4.690E-38  Streptantibioticus cattleyicolor
  4ihd-assembly1_A  TM=8.342E-01  e=4.354E-37  Streptantibioticus cattleyicolor
  7yu1-assembly1_A  TM=8.742E-01  e=2.374E-28  Arthrobacter
  7yu1-assembly1_B  TM=8.735E-01  e=2.374E-28  Arthrobacter
  7yu0-assembly1_A  TM=8.724E-01  e=3.040E-28  Arthrobacter

Solvent-accessible surface area (backbone atoms only — not comparable to full-atom values): 30016 Å² total; per-residue (Å²): 115,86,55,91,80,50,82,54,54,26,35,33,70,13,57,68,31,22,38,11,53,22,60,48,88,90,41,48,29,9,24,29,30,42,34,20,78,87,36,18,26,30,11,49,34,73,60,19,65,27,60,39,73,39,67,60,70,52,32,40,64,89,42,84,65,55,60,30,35,33,40,30,36,15,12,37,26,73,61,9,57,38,16,31,56,12,34,37,52,48,32,41,75,70,71,32,46,48,77,70,83,89,49,51,50,46,38,51,30,33,41,27,24,42,19,47,87,44,46,60,58,90,64,56,32,29,33,68,42,22,27,49,4,52,71,55,38,34,57,56,79,69,88,53,0,65,39,7,33,4,30,25,20,33,19,4,40,45,73,29,68,84,25,18,18,27,15,1,16,12,42,5,29,47,67,43,81,78,27,27,28,10,8,39,23,27,35,16,32,41,22,20,36,26,40,63,59,55,43,45,81,56,42,24,22,31,29,96,86,62,56,43,78,48,49,54,53,60,37,37,61,72,52,52,75,66,45,93,72,62,72,30,52,14,10,33,39,38,42,36,36,24,7,31,72,59,51,40,58,53,20,25,49,44,14,50,24,25,49,36,8,46,32,37,19,28,39,52,55,45,38,66,41,10,15,24,34,30,32,16,35,23,45,41,66,31,92,41,84,76,57,67,66,54,51,36,43,42,34,15,49,15,32,24,50,2,46,48,36,3,29,66,48,16,57,60,46,67,38,92,87,65,53,54,22,51,13,28,67,62,43,61,68,56,53,128,114,86,55,90,80,52,82,55,54,27,33,33,71,13,57,67,30,23,38,10,54,22,60,47,87,90,40,46,28,8,25,29,31,42,33,20,79,88,36,17,26,29,12,50,34,72,62,19,65,28,61,39,73,38,68,61,70,53,30,40,64,89,41,84,65,55,59,28,35,33,39,31,35,16,12,36,25,72,61,9,58,38,16,32,56,14,35,37,50,48,32,40,76,70,72,31,48,47,76,70,84,90,47,50,50,46,38,51,30,33,40,27,24,43,20,47,86,43,47,63,59,91,64,55,32,30,32,66,41,21,27,48,4,53,71,54,39,35,57,56,79,69,88,54,1,66,39,8,34,4,31,25,20,33,19,3,38,45,74,30,68,84,25,20,18,25,15,1,16,11,42,6,29,47,67,41,82,79,27,28,29,11,9,38,24,28,36,16,33,43,21,20,36,27,39,62,60,57,43,46,80,56,44,24,24,31,29,96,86,62,58,40,77,49,49,54,52,63,37,37,60,73,52,52,75,67,47,94,72,62,72,29,52,14,11,33,39,37,42,35,36,24,7,32,71,59,48,41,59,52,19,26,50,44,15,50,22,24,50,35,9,45,32,37,20,28,37,53,56,44,37,69,42,10,15,25,33,30,32,16,35,24,44,41,68,31,93,41,83,75,57,67,67,52,51,36,46,42,35,16,51,15,33,24,49,2,45,49,37,2,28,66,48,16,57,60,46,68,39,93,86,65,54,52,21,50,14,28,67,63,42,61,67,55,53,130

Sequence (672 aa):
MPSTDSDPGSITRVQGIEVGHHTDARRPTGCTVVLARGGAVGGCDVRGAAPGTRETDLLHPSNLVQQVHAVMLSGGSAWGLDAASGAMRWLEEQGIGLDVGVGRVPIVPAAVLFDLAVGDSRIRPGADAGHAACQAASAARPAEGNVGAGMGACVGKVFGMDRAMKGGIGTASLTVHGVTVGALIACNAVGDVVDPHSGALLAGARSPDGRQLHDTCRALLRGEEPRPLLAGTNTTIGVIATDARITKVQAQRLAVVSHDGLARAIRPVHTMSDGDTLFALGTGLAEHSLGMLTLSAMAAEAVALATVRAVLAAQSLTTAEGLELPCARELAACRPMPSTDSDPGSITRVQGIEVGHHTDARRPTGCTVVLARGGAVGGCDVRGAAPGTRETDLLHPSNLVQQVHAVMLSGGSAWGLDAASGAMRWLEEQGIGLDVGVGRVPIVPAAVLFDLAVGDSRIRPGADAGHAACQAASAARPAEGNVGAGMGACVGKVFGMDRAMKGGIGTASLTVHGVTVGALIACNAVGDVVDPHSGALLAGARSPDGRQLHDTCRALLRGEEPRPLLAGTNTTIGVIATDARITKVQAQRLAVVSHDGLARAIRPVHTMSDGDTLFALGTGLAEHSLGMLTLSAMAAEAVALATVRAVLAAQSLTTAEGLELPCARELAACRP

Foldseek 3Di:
DPPPPDALAFLLVFPQWKKFWFADPVFQWTKMKIFRQLWWFKAKDKLAQFWQKDPRVCLPQVHDDGTAGMEMETELGNQQNQLQVLLQVLSQVVQGACCPPVGHGHHYMYTYAYLLVGAPSVDTDHNVRSNVRNVRIDSDHDAKACTHRQVRAWAADFAHLLQIARFMKFKGWDDDPQKIKMKIKRFRANFFFAQLVPRHTQGHGADPVNQADDHVVVCVVVPNHTDDADARNGEMEMEMEIQADDGSVLQNVLNVLLVLLVPSTTPPPSYNNYGYMYMYTHNNNTPDHDDSVVSSVRNSVRSNSRRSRRQQSHAWDAYPVGRTHHGSVVSVVSDD/DPPPPDALAFLLVFPQWKKFWFADPVFQWTKMKIFRQLWWFKAKDKLAQFWQKDPRVCLPQVHDDGTAGMEMETELGNQQNQLQVLLQVLSQVVQGACCPPVGHGHHYMYTYAYLLVGAPSVDTDHNVRSNVRNVRIDSDHDAKACTHRQVRAWAADFAHLLQIARFMKFKGWDDDPQKIKMKIKRFRANFFFAQLVPRHTQGHGADPVNQADDHVVVCVVVPNHTDDADARNGEMEMEMEIQADDGSVLQNVLNVLLVLLVPSTTPPPSYNNYGYMYMYTHNNNTPDHDDSVVSSVRNSVRSNVRRSRRQQSHAWDAYPVGRTHHGRVVSVVSDD